Protein AF-0000000069858769 (afdb_homodimer)

Radius of gyration: 22.5 Å; Cα contacts (8 Å, |Δi|>4): 877; chains: 2; bounding box: 58×67×44 Å

Secondary structure (DSSP, 8-state):
-----HHHHHHHHHHHHHHHHHHH---HHHHHHHHHHHHHHHHHHHHHH---HHHHHHHHHSS-SS---EEEEEEEEEETTEEEEEEETTT--EE-SEEEPPTTS-HHHHHHHHHHHHH-EEEEEEEEEEEEEHHHHSSS-BSS-EEEEEEEEEEEEE-----SSEEEEEEE-GGG---B-TTT--HHHHHHHHHHHH-TTPPPEE-/-----HHHHHHHHHHHHHHHHHHH---HHHHHHHHHHHHHHHHHHHH-S---------B--TTTT----EEEEEEEEEETTEEEEEEETTT--EE-SEEE--TTS-HHHHHHHHHHHHH-EEEEEEEEEEEEEHHHHSSSPPSS-EEEEEEEEEEEEE-----SSEEEEEEE-GGG---B-TTT--HHHHHHHHHHHH-TTPPPEE-

InterPro domains:
  IPR000086 NUDIX hydrolase domain [PF00293] (76-181)
  IPR000086 NUDIX hydrolase domain [PS51462] (68-194)
  IPR015797 NUDIX hydrolase-like domain superfamily [SSF55811] (23-200)
  IPR059176 UDP-X diphosphatase-like, N-terminal oligomerisation domain [PF12535] (6-60)

Foldseek 3Di:
DPDDPPLLLVLVVLLQVLLACCQPPDDPVSVVVSVVSNLVSLVSVCVVPVDDSVVSCCVSVVDHHHDAFWEKEFEWEDDPQWTKWFAFDPVRAIDGQMTTDDPPDDNQRRNQVSCCQGFFWRKGFDDWLEWEWLVVQADDHDSGIYTYTYTYIYTPDGGGDADPTTGHMDTHHLVGDDHHPRSRHDSVRSVSSSVQVVDPPRDYYYD/DPPCPPLLVVLVVLLVVLVVCCVPPDDPVSVVVSVVSNVVSVVSVVPPDDDDPPDCCVPPPPCVPDDAFWEKEFEWEDDPQWTKWFAFPPVRAIDGQMTTDDPPDDNQRRNQVSCCQGFFFRKGFDDWLEWEWLQVQADDHDPGIYTYTYTYIYTPDGGGDADPTTGHMDTHHLVGDDHHPRSRHDSVRSVSSSVQVVDPPRDYYYD

Nearest PDB structures (foldseek):
  6nci-assembly1_A  TM=9.537E-01  e=2.484E-24  Bacillus cereus ATCC 14579
  3q1p-assembly1_A  TM=9.307E-01  e=1.423E-23  Bacillus cereus ATCC 14579
  6nci-assembly1_B  TM=6.610E-01  e=8.391E-21  Bacillus cereus ATCC 14579
  6nch-assembly1_B  TM=6.596E-01  e=9.319E-20  Bacillus cereus ATCC 14579
  3fk9-assembly1_B  TM=7.307E-01  e=3.231E-06  Halalkalibacterium halodurans

Organism: Lactobacillus acidophilus (strain ATCC 700396 / NCK56 / N2 / NCFM) (NCBI:txid272621)

Solvent-accessible surface area (backbone atoms only — not comparable to full-atom values): 21520 Å² total; per-residue (Å²): 128,88,65,77,52,67,69,58,47,48,25,52,49,37,33,42,47,17,33,30,37,54,58,68,49,80,48,73,68,57,34,54,49,21,53,50,40,31,49,48,20,38,49,51,43,25,68,71,67,67,46,58,64,70,61,41,42,41,40,62,59,52,56,79,36,69,53,33,30,39,37,32,22,30,33,45,35,71,56,94,82,15,40,42,31,26,25,34,57,85,82,65,25,28,29,55,28,41,44,74,24,45,29,83,48,42,65,60,57,33,19,30,48,28,25,29,67,47,43,25,30,40,47,44,67,75,40,59,48,31,47,30,31,38,59,81,70,28,46,75,46,45,80,60,35,32,39,34,37,35,24,38,29,46,75,75,46,68,58,72,54,73,46,95,62,17,58,46,65,50,69,33,39,86,93,58,62,73,65,57,32,43,67,78,38,37,72,68,57,52,51,50,49,55,52,45,75,73,34,96,78,52,63,51,44,71,91,130,83,75,67,50,68,64,57,47,52,22,49,50,38,34,52,50,16,51,51,41,56,71,70,51,82,50,69,66,56,36,52,46,23,53,50,41,32,51,48,19,52,50,48,64,70,54,70,70,79,75,74,77,72,86,66,73,55,48,57,62,81,68,42,57,66,60,33,30,40,37,31,23,30,32,44,37,69,56,93,83,14,40,43,30,27,26,33,55,86,82,65,26,29,30,54,27,41,46,75,22,46,29,83,47,44,66,60,56,32,19,32,49,29,25,28,66,46,43,26,30,40,49,43,67,76,42,59,46,32,46,30,32,37,60,82,69,29,47,76,75,59,89,63,35,32,38,35,38,33,26,37,29,46,77,77,46,68,58,71,54,74,47,96,60,18,59,46,65,50,70,32,40,86,93,58,62,72,64,56,32,42,69,77,36,36,72,68,56,53,50,49,49,53,54,46,76,74,34,95,78,53,65,51,42,72,89

Sequence (414 aa):
MKDIDQFTKWATDLQSIAQAGLRYGKDVFDLERYEQIRKIAGEMMEAKTGLPKEKIRTLFLGDEGYQTPKIETRAAIFKDDKILLVRERMAQQWSLPGGWNDYDQTTAQNCAKEAREESGRIVKPVKLIAVQDRNHHNKPILATNVTKVFYLCEEQGGEFVPNDETDTCDYFALDNLPELSIDRNTKEQIEMCFKASKDPNWKTIFEMKDIDQFTKWATDLQSIAQAGLRYGKDVFDLERYEQIRKIAGEMMEAKTGLPKEKIRTLFLGDEGYQTPKIETRAAIFKDDKILLVRERMAQQWSLPGGWNDYDQTTAQNCAKEAREESGRIVKPVKLIAVQDRNHHNKPILATNVTKVFYLCEEQGGEFVPNDETDTCDYFALDNLPELSIDRNTKEQIEMCFKASKDPNWKTIFE

Structure (mmCIF, N/CA/C/O backbone):
data_AF-0000000069858769-model_v1
#
loop_
_entity.id
_entity.type
_entity.pdbx_description
1 polymer 'Mutator protein'
#
loop_
_atom_site.group_PDB
_atom_site.id
_atom_site.type_symbol
_atom_site.label_atom_id
_atom_site.label_alt_id
_atom_site.label_comp_id
_atom_site.label_asym_id
_atom_site.label_entity_id
_atom_site.label_seq_id
_atom_site.pdbx_PDB_ins_code
_atom_site.Cartn_x
_atom_site.Cartn_y
_atom_site.Cartn_z
_atom_site.occupancy
_atom_site.B_iso_or_equiv
_atom_site.auth_seq_id
_atom_site.auth_comp_id
_atom_site.auth_asym_id
_atom_site.auth_atom_id
_atom_site.pdbx_PDB_model_num
ATOM 1 N N . MET A 1 1 ? -14.125 9.109 -11.727 1 32.66 1 MET A N 1
ATOM 2 C CA . MET A 1 1 ? -13.68 8.523 -10.469 1 32.66 1 MET A CA 1
ATOM 3 C C . MET A 1 1 ? -14.508 9.039 -9.297 1 32.66 1 MET A C 1
ATOM 5 O O . MET A 1 1 ? -14.508 10.242 -9.016 1 32.66 1 MET A O 1
ATOM 9 N N . LYS A 1 2 ? -15.656 8.633 -8.938 1 42.97 2 LYS A N 1
ATOM 10 C CA . LYS A 1 2 ? -16.578 9.258 -7.992 1 42.97 2 LYS A CA 1
ATOM 11 C C . LYS A 1 2 ? -15.93 9.43 -6.625 1 42.97 2 LYS A C 1
ATOM 13 O O . LYS A 1 2 ? -15.398 8.477 -6.059 1 42.97 2 LYS A O 1
ATOM 18 N N . ASP A 1 3 ? -15.469 10.773 -6.09 1 54.44 3 ASP A N 1
ATOM 19 C CA . ASP A 1 3 ? -14.492 11.602 -5.391 1 54.44 3 ASP A CA 1
ATOM 20 C C . ASP A 1 3 ? -14.781 11.648 -3.893 1 54.44 3 ASP A C 1
ATOM 22 O O . ASP A 1 3 ? -15.938 11.562 -3.477 1 54.44 3 ASP A O 1
ATOM 26 N N . ILE A 1 4 ? -13.984 10.891 -3.221 1 59.81 4 ILE A N 1
ATOM 27 C CA . ILE A 1 4 ? -14.078 11.25 -1.808 1 59.81 4 ILE A CA 1
ATOM 28 C C . ILE A 1 4 ? -14.414 12.727 -1.667 1 59.81 4 ILE A C 1
ATOM 30 O O . ILE A 1 4 ? -13.797 13.578 -2.318 1 59.81 4 ILE A O 1
ATOM 34 N N . ASP A 1 5 ? -15.578 12.906 -0.987 1 75.44 5 ASP A N 1
A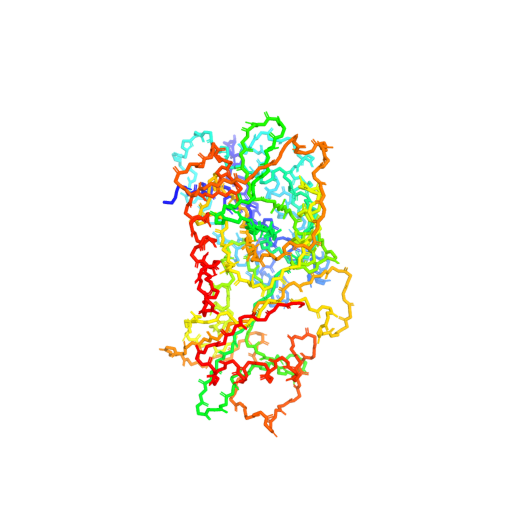TOM 35 C CA . ASP A 1 5 ? -15.867 14.328 -0.828 1 75.44 5 ASP A CA 1
ATOM 36 C C . ASP A 1 5 ? -14.758 15.039 -0.057 1 75.44 5 ASP A C 1
ATOM 38 O O . ASP A 1 5 ? -14.016 14.398 0.692 1 75.44 5 ASP A O 1
ATOM 42 N N . GLN A 1 6 ? -14.602 16.203 -0.28 1 78.44 6 GLN A N 1
ATOM 43 C CA . GLN A 1 6 ? -13.492 17.016 0.204 1 78.44 6 GLN A CA 1
ATOM 44 C C . GLN A 1 6 ? -13.461 17.047 1.729 1 78.44 6 GLN A C 1
ATOM 46 O O . GLN A 1 6 ? -12.383 17.094 2.33 1 78.44 6 GLN A O 1
ATOM 51 N N . PHE A 1 7 ? -14.617 16.984 2.324 1 79.5 7 PHE A N 1
ATOM 52 C CA . PHE A 1 7 ? -14.711 17 3.779 1 79.5 7 PHE A CA 1
ATOM 53 C C . PHE A 1 7 ? -14.086 15.75 4.375 1 79.5 7 PHE A C 1
ATOM 55 O O . PHE A 1 7 ? -13.281 15.836 5.305 1 79.5 7 PHE A O 1
ATOM 62 N N . THR A 1 8 ? -14.359 14.633 3.781 1 76.38 8 THR A N 1
ATOM 63 C CA . THR A 1 8 ? -13.797 13.359 4.223 1 76.38 8 THR A CA 1
ATOM 64 C C . THR A 1 8 ? -12.289 13.336 3.998 1 76.38 8 THR A C 1
ATOM 66 O O . THR A 1 8 ? -11.539 12.836 4.84 1 76.38 8 THR A O 1
ATOM 69 N N . LYS A 1 9 ? -11.969 13.891 2.977 1 82.31 9 LYS A N 1
ATOM 70 C CA . LYS A 1 9 ? -10.539 13.945 2.672 1 82.31 9 LYS A CA 1
ATOM 71 C C . LYS A 1 9 ? -9.789 14.781 3.705 1 82.31 9 LYS A C 1
ATOM 73 O O . LYS A 1 9 ? -8.719 14.383 4.168 1 82.31 9 LYS A O 1
ATOM 78 N N . TRP A 1 10 ? -10.32 15.891 4.066 1 83.38 10 TRP A N 1
ATOM 79 C CA . TRP A 1 10 ? -9.688 16.734 5.07 1 83.38 10 TRP A CA 1
ATOM 80 C C . TRP A 1 10 ? -9.562 16.016 6.402 1 83.38 10 TRP A C 1
ATOM 82 O O . TRP A 1 10 ? -8.5 16.031 7.031 1 83.38 10 TRP A O 1
ATOM 92 N N . ALA A 1 11 ? -10.656 15.367 6.762 1 82.75 11 ALA A N 1
ATOM 93 C CA . ALA A 1 11 ? -10.656 14.664 8.047 1 82.75 11 ALA A CA 1
ATOM 94 C C . ALA A 1 11 ? -9.617 13.547 8.047 1 82.75 11 ALA A C 1
ATOM 96 O O . ALA A 1 11 ? -8.875 13.383 9.023 1 82.75 11 ALA A O 1
ATOM 97 N N . THR A 1 12 ? -9.523 12.867 7.016 1 81.06 12 THR A N 1
ATOM 98 C CA . THR A 1 12 ? -8.586 11.75 6.918 1 81.06 12 THR A CA 1
ATOM 99 C C . THR A 1 12 ? -7.148 12.25 6.879 1 81.06 12 THR A C 1
ATOM 101 O O . THR A 1 12 ? -6.262 11.656 7.5 1 81.06 12 THR A O 1
ATOM 104 N N . ASP A 1 13 ? -6.922 13.336 6.16 1 85.69 13 ASP A N 1
ATOM 105 C CA . ASP A 1 13 ? -5.594 13.945 6.117 1 85.69 13 ASP A CA 1
ATOM 106 C C . ASP A 1 13 ? -5.145 14.375 7.508 1 85.69 13 ASP A C 1
ATOM 108 O O . ASP A 1 13 ? -4.016 14.094 7.914 1 85.69 13 ASP A O 1
ATOM 112 N N . LEU A 1 14 ? -6.012 15.016 8.172 1 86.06 14 LEU A N 1
ATOM 113 C CA . LEU A 1 14 ? -5.703 15.492 9.516 1 86.06 14 LEU A CA 1
ATOM 114 C C . LEU A 1 14 ? -5.379 14.336 10.453 1 86.06 14 LEU A C 1
ATOM 116 O O . LEU A 1 14 ? -4.414 14.398 11.211 1 86.06 14 LEU A O 1
ATOM 120 N N . GLN A 1 15 ? -6.172 13.305 10.328 1 81.81 15 GLN A N 1
ATOM 121 C CA . GLN A 1 15 ? -5.926 12.117 11.141 1 81.81 15 GLN A CA 1
ATOM 122 C C . GLN A 1 15 ? -4.555 11.516 10.836 1 81.81 15 GLN A C 1
ATOM 124 O O . GLN A 1 15 ? -3.818 11.148 11.75 1 81.81 15 GLN A O 1
ATOM 129 N N . SER A 1 16 ? -4.246 11.406 9.617 1 84.31 16 SER A N 1
ATOM 130 C CA . SER A 1 16 ? -2.977 10.82 9.203 1 84.31 16 SER A CA 1
ATOM 131 C C . SER A 1 16 ? -1.798 11.648 9.711 1 84.31 16 SER A C 1
ATOM 133 O O . SER A 1 16 ? -0.812 11.094 10.203 1 84.31 16 SER A O 1
ATOM 135 N N . ILE A 1 17 ? -1.892 12.977 9.562 1 85.69 17 ILE A N 1
ATOM 136 C CA . ILE A 1 17 ? -0.832 13.875 10 1 85.69 17 ILE A CA 1
ATOM 137 C C . ILE A 1 17 ? -0.642 13.75 11.508 1 85.69 17 ILE A C 1
ATOM 139 O O . ILE A 1 17 ? 0.487 13.625 11.992 1 85.69 17 ILE A O 1
ATOM 143 N N . ALA A 1 18 ? -1.769 13.766 12.203 1 84.12 18 ALA A N 1
ATOM 144 C CA . ALA A 1 18 ? -1.719 13.672 13.656 1 84.12 18 ALA A CA 1
ATOM 145 C C . ALA A 1 18 ? -1.093 12.359 14.109 1 84.12 18 ALA A C 1
ATOM 147 O O . ALA A 1 18 ? -0.269 12.336 15.023 1 84.12 18 ALA A O 1
ATOM 148 N N . GLN A 1 19 ? -1.461 11.297 13.461 1 81.94 19 GLN A N 1
ATOM 149 C CA . GLN A 1 19 ? -0.942 9.977 13.805 1 81.94 19 GLN A CA 1
ATOM 150 C C . GLN A 1 19 ? 0.57 9.914 13.609 1 81.94 19 GLN A C 1
ATOM 152 O O . GLN A 1 19 ? 1.289 9.383 14.453 1 81.94 19 GLN A O 1
ATOM 157 N N . ALA A 1 20 ? 1.021 10.414 12.57 1 83.5 20 ALA A N 1
ATOM 158 C CA . ALA A 1 20 ? 2.459 10.453 12.32 1 83.5 20 ALA A CA 1
ATOM 159 C C . ALA A 1 20 ? 3.174 11.32 13.359 1 83.5 20 ALA A C 1
ATOM 161 O O . ALA A 1 20 ? 4.223 10.93 13.875 1 83.5 20 ALA A O 1
ATOM 162 N N . GLY A 1 21 ? 2.645 12.492 13.609 1 84.62 21 GLY A N 1
ATOM 163 C CA . GLY A 1 21 ? 3.236 13.375 14.602 1 84.62 21 GLY A CA 1
ATOM 164 C C . GLY A 1 21 ? 3.312 12.758 15.984 1 84.62 21 GLY A C 1
ATOM 165 O O . GLY A 1 21 ? 4.312 12.922 16.688 1 84.62 21 GLY A O 1
ATOM 166 N N . LEU A 1 22 ? 2.27 12.031 16.391 1 83.56 22 LEU A N 1
ATOM 167 C CA . LEU A 1 22 ? 2.227 11.383 17.703 1 83.56 22 LEU A CA 1
ATOM 168 C C . LEU A 1 22 ? 3.26 10.266 17.781 1 83.56 22 LEU A C 1
ATOM 170 O O . LEU A 1 22 ? 3.812 10 18.859 1 83.56 22 LEU A O 1
ATOM 174 N N . ARG A 1 23 ? 3.576 9.711 16.719 1 79 23 ARG A N 1
ATOM 175 C CA . ARG A 1 23 ? 4.516 8.594 16.703 1 79 23 ARG A CA 1
ATOM 176 C C . ARG A 1 23 ? 5.957 9.086 16.703 1 79 23 ARG A C 1
ATOM 178 O O . ARG A 1 23 ? 6.812 8.523 17.391 1 79 23 ARG A O 1
ATOM 185 N N . TYR A 1 24 ? 6.188 10.133 15.922 1 84.94 24 TYR A N 1
ATOM 186 C CA . TYR A 1 24 ? 7.574 10.516 15.688 1 84.94 24 TYR A CA 1
ATOM 187 C C . TYR A 1 24 ? 7.945 11.75 16.5 1 84.94 24 TYR A C 1
ATOM 189 O O . TYR A 1 24 ? 9.133 12.047 16.688 1 84.94 24 TYR A O 1
ATOM 197 N N . GLY A 1 25 ? 6.922 12.523 16.797 1 79 25 GLY A N 1
ATOM 198 C CA . GLY A 1 25 ? 7.191 13.734 17.578 1 79 25 GLY A CA 1
ATOM 199 C C . GLY A 1 25 ? 7.852 13.453 18.906 1 79 25 GLY A C 1
ATOM 200 O O . GLY A 1 25 ? 7.594 12.422 19.531 1 79 25 GLY A O 1
ATOM 201 N N . LYS A 1 26 ? 8.711 14.289 19.375 1 83.81 26 LYS A N 1
ATOM 202 C CA . LYS A 1 26 ? 9.43 14.117 20.625 1 83.81 26 LYS A CA 1
ATOM 203 C C . LYS A 1 26 ? 9.086 15.227 21.609 1 83.81 26 LYS A C 1
ATOM 205 O O . LYS A 1 26 ? 9.195 15.039 22.828 1 83.81 26 LYS A O 1
ATOM 210 N N . ASP A 1 27 ? 8.641 16.359 21.094 1 84.62 27 ASP A N 1
ATOM 211 C CA . ASP A 1 27 ? 8.312 17.5 21.922 1 84.62 27 ASP A CA 1
ATOM 212 C C . ASP A 1 27 ? 6.926 17.359 22.547 1 84.62 27 ASP A C 1
ATOM 214 O O . ASP A 1 27 ? 5.953 17.062 21.844 1 84.62 27 ASP A O 1
ATOM 218 N N . VAL A 1 28 ? 6.875 17.562 23.938 1 81.88 28 VAL A N 1
ATOM 219 C CA . VAL A 1 28 ? 5.641 17.328 24.688 1 81.88 28 VAL A CA 1
ATOM 220 C C . VAL A 1 28 ? 4.543 18.25 24.172 1 81.88 28 VAL A C 1
ATOM 222 O O . VAL A 1 28 ? 3.383 17.859 24.062 1 81.88 28 VAL A O 1
ATOM 225 N N . PHE A 1 29 ? 4.867 19.453 23.812 1 84 29 PHE A N 1
ATOM 226 C CA . PHE A 1 29 ? 3.867 20.391 23.328 1 84 29 PHE A CA 1
ATOM 227 C C . PHE A 1 29 ? 3.393 19.984 21.938 1 84 29 PHE A C 1
ATOM 229 O O . PHE A 1 29 ? 2.215 20.141 21.594 1 84 29 PHE A O 1
ATOM 236 N N . ASP A 1 30 ? 4.285 19.531 21.078 1 87.81 30 ASP A N 1
ATOM 237 C CA . ASP A 1 30 ? 3.904 19.016 19.766 1 87.81 30 ASP A CA 1
ATOM 238 C C . ASP A 1 30 ? 2.965 17.828 19.891 1 87.81 30 ASP A C 1
ATOM 2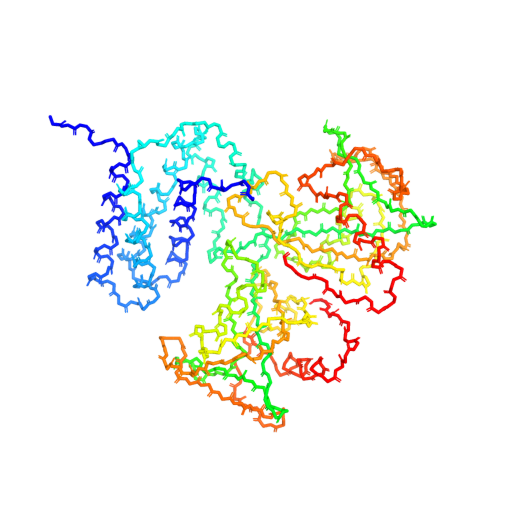40 O O . ASP A 1 30 ? 1.985 17.719 19.141 1 87.81 30 ASP A O 1
ATOM 244 N N . LEU A 1 31 ? 3.289 16.969 20.844 1 87.31 31 LEU A N 1
ATOM 245 C CA . LEU A 1 31 ? 2.445 15.789 21.047 1 87.31 31 LEU A CA 1
ATOM 246 C C . LEU A 1 31 ? 1.034 16.203 21.453 1 87.31 31 LEU A C 1
ATOM 248 O O . LEU A 1 31 ? 0.054 15.633 20.969 1 87.31 31 LEU A O 1
ATOM 252 N N . GLU A 1 32 ? 0.886 17.094 22.297 1 84.5 32 GLU A N 1
ATOM 253 C CA . GLU A 1 32 ? -0.419 17.609 22.703 1 84.5 32 GLU A CA 1
ATOM 254 C C . GLU A 1 32 ? -1.175 18.203 21.516 1 84.5 32 GLU A C 1
ATOM 256 O O . GLU A 1 32 ? -2.381 18 21.375 1 84.5 32 GLU A O 1
ATOM 261 N N . ARG A 1 33 ? -0.449 18.922 20.688 1 86.69 33 ARG A N 1
ATOM 262 C CA . ARG A 1 33 ? -1.069 19.531 19.516 1 86.69 33 ARG A CA 1
ATOM 263 C C . ARG A 1 33 ? -1.576 18.469 18.547 1 86.69 33 ARG A C 1
ATOM 265 O O . ARG A 1 33 ? -2.66 18.609 17.969 1 86.69 33 ARG A O 1
ATOM 272 N N . TYR A 1 34 ? -0.786 17.469 18.375 1 89.81 34 TYR A N 1
ATOM 273 C CA . TYR A 1 34 ? -1.22 16.391 17.484 1 89.81 34 TYR A CA 1
ATOM 274 C C . TYR A 1 34 ? -2.441 15.68 18.047 1 89.81 34 TYR A C 1
ATOM 276 O O . TYR A 1 34 ? -3.322 15.25 17.297 1 89.81 34 TYR A O 1
ATOM 284 N N . GLU A 1 35 ? -2.52 15.484 19.359 1 86.81 35 GLU A N 1
ATOM 285 C CA . GLU A 1 35 ? -3.711 14.914 19.969 1 86.81 35 GLU A CA 1
ATOM 286 C C . GLU A 1 35 ? -4.945 15.766 19.688 1 86.81 35 GLU A C 1
ATOM 288 O O . GLU A 1 35 ? -6.027 15.234 19.438 1 86.81 35 GLU A O 1
ATOM 293 N N . GLN A 1 36 ? -4.789 17.047 19.719 1 86.06 36 GLN A N 1
ATOM 294 C CA . GLN A 1 36 ? -5.891 17.969 19.422 1 86.06 36 GLN A CA 1
ATOM 295 C C . GLN A 1 36 ? -6.336 17.828 17.969 1 86.06 36 GLN A C 1
ATOM 297 O O . GLN A 1 36 ? -7.535 17.812 17.688 1 86.06 36 GLN A O 1
ATOM 302 N N . ILE A 1 37 ? -5.398 17.766 17.062 1 87.88 37 ILE A N 1
ATOM 303 C CA . ILE A 1 37 ? -5.707 17.625 15.648 1 87.88 37 ILE A CA 1
ATOM 304 C C . ILE A 1 37 ? -6.453 16.312 15.414 1 87.88 37 ILE A C 1
ATOM 306 O O . ILE A 1 37 ? -7.43 16.281 14.656 1 87.88 37 ILE A O 1
ATOM 310 N N . ARG A 1 38 ? -5.961 15.32 16.062 1 84.75 38 ARG A N 1
ATOM 311 C CA . ARG A 1 38 ? -6.625 14.023 15.961 1 84.75 38 ARG A CA 1
ATOM 312 C C . ARG A 1 38 ? -8.055 14.102 16.469 1 84.75 38 ARG A C 1
ATOM 314 O O . ARG A 1 38 ? -8.969 13.523 15.883 1 84.75 38 ARG A O 1
ATOM 321 N N . LYS A 1 39 ? -8.242 14.727 17.562 1 82.69 39 LYS A N 1
ATOM 322 C CA . LYS A 1 39 ? -9.586 14.93 18.109 1 82.69 39 LYS A CA 1
ATOM 323 C C . LYS A 1 39 ? -10.484 15.656 17.125 1 82.69 39 LYS A C 1
ATOM 325 O O . LYS A 1 39 ? -11.633 15.258 16.906 1 82.69 39 LYS A O 1
ATOM 330 N N . ILE A 1 40 ? -9.953 16.703 16.469 1 82.44 40 ILE A N 1
ATOM 331 C CA . ILE A 1 40 ? -10.719 17.469 15.508 1 82.44 40 ILE A CA 1
ATOM 332 C C . ILE A 1 40 ? -11.078 16.594 14.305 1 82.44 40 ILE A C 1
ATOM 334 O O . ILE A 1 40 ? -12.219 16.609 13.844 1 82.44 40 ILE A O 1
ATOM 338 N N . ALA A 1 41 ? -10.07 15.938 13.836 1 84.44 41 ALA A N 1
ATOM 339 C CA . ALA A 1 41 ? -10.328 15.023 12.727 1 84.44 41 ALA A CA 1
ATOM 340 C C . ALA A 1 41 ? -11.453 14.047 13.062 1 84.44 41 ALA A C 1
ATOM 342 O O . ALA A 1 41 ? -12.32 13.781 12.234 1 84.44 41 ALA A O 1
ATOM 343 N N . GLY A 1 42 ? -11.453 13.461 14.227 1 79.81 42 GLY A N 1
ATOM 344 C CA . GLY A 1 42 ? -12.508 12.578 14.688 1 79.81 42 GLY A CA 1
ATOM 345 C C . GLY A 1 42 ? -13.867 13.242 14.727 1 79.81 42 GLY A C 1
ATOM 346 O O . GLY A 1 42 ? -14.867 12.648 14.312 1 79.81 42 GLY A O 1
ATOM 347 N N . GLU A 1 43 ? -13.906 14.461 15.242 1 80 43 GLU A N 1
ATOM 348 C CA . GLU A 1 43 ? -15.148 15.219 15.297 1 80 43 GLU A CA 1
ATOM 349 C C . GLU A 1 43 ? -15.711 15.469 13.898 1 80 43 GLU A C 1
ATOM 351 O O . GLU A 1 43 ? -16.922 15.383 13.688 1 80 43 GLU A O 1
ATOM 356 N N . MET A 1 44 ? -14.852 15.883 13 1 80.12 44 MET A N 1
ATOM 357 C CA . MET A 1 44 ? -15.258 16.109 11.617 1 80.12 44 MET A CA 1
ATOM 358 C C . MET A 1 44 ? -15.914 14.852 11.039 1 80.12 44 MET A C 1
ATOM 360 O O . MET A 1 44 ? -16.984 14.93 10.422 1 80.12 44 MET A O 1
ATOM 364 N N . MET A 1 45 ? -15.305 13.828 11.328 1 76.25 45 MET A N 1
ATOM 365 C CA . MET A 1 45 ? -15.82 12.562 10.805 1 76.25 45 MET A CA 1
ATOM 366 C C . MET A 1 45 ? -17.156 12.203 11.453 1 76.25 45 MET A C 1
ATOM 368 O O . MET A 1 45 ? -18.062 11.695 10.781 1 76.25 45 MET A O 1
ATOM 372 N N . GLU A 1 46 ? -17.188 12.336 12.719 1 74.25 46 GLU A N 1
ATOM 373 C CA . GLU A 1 46 ? -18.453 12.109 13.422 1 74.25 46 GLU A CA 1
ATOM 374 C C . GLU A 1 46 ? -19.578 12.945 12.82 1 74.25 46 GLU A C 1
ATOM 376 O O . GLU A 1 46 ? -20.703 12.461 12.648 1 74.25 46 GLU A O 1
ATOM 381 N N . ALA A 1 47 ? -19.266 14.156 12.539 1 73.69 47 ALA A N 1
ATOM 382 C CA . ALA A 1 47 ? -20.266 15.078 11.992 1 73.69 47 ALA A CA 1
ATOM 383 C C . ALA A 1 47 ? -20.734 14.633 10.617 1 73.69 47 ALA A C 1
ATOM 385 O O . ALA A 1 47 ? -21.906 14.797 10.266 1 73.69 47 ALA A O 1
ATOM 386 N N . LYS A 1 48 ? -19.859 14.188 9.891 1 71.25 48 LYS A N 1
ATOM 387 C CA . LYS A 1 48 ? -20.188 13.758 8.531 1 71.25 48 LYS A CA 1
ATOM 388 C C . LYS A 1 48 ? -20.969 12.445 8.539 1 71.25 48 LYS A C 1
ATOM 390 O O . LYS A 1 48 ? -21.922 12.273 7.785 1 71.25 48 LYS A O 1
ATOM 395 N N . THR A 1 49 ? -20.5 11.461 9.312 1 64.38 49 THR A N 1
ATOM 396 C CA . THR A 1 49 ? -21.031 10.094 9.219 1 64.38 49 THR A CA 1
ATOM 397 C C . THR A 1 49 ? -22.156 9.883 10.211 1 64.38 49 THR A C 1
ATOM 399 O O . THR A 1 49 ? -22.969 8.969 10.047 1 64.38 49 THR A O 1
ATOM 402 N N . GLY A 1 50 ? -22.219 10.719 11.188 1 62.94 50 GLY A N 1
ATOM 403 C CA . GLY A 1 50 ? -23.141 10.461 12.281 1 62.94 50 GLY A CA 1
ATOM 404 C C . GLY A 1 50 ? -22.719 9.312 13.164 1 62.94 50 GLY A C 1
ATOM 405 O O . GLY A 1 50 ? -23.469 8.891 14.047 1 62.94 50 GLY A O 1
ATOM 406 N N . LEU A 1 51 ? -21.562 8.766 12.812 1 59.75 51 LEU A N 1
ATOM 407 C CA . LEU A 1 51 ? -21.078 7.656 13.633 1 59.75 51 LEU A CA 1
ATOM 408 C C . LEU A 1 51 ? -20.688 8.141 15.023 1 59.75 51 LEU A C 1
ATOM 410 O O . LEU A 1 51 ? -20.234 9.273 15.188 1 59.75 51 LEU A O 1
ATOM 414 N N . PRO A 1 52 ? -20.969 7.184 16 1 58.09 52 PRO A N 1
ATOM 415 C CA . PRO A 1 52 ? -20.531 7.543 17.359 1 58.09 52 PRO A CA 1
ATOM 416 C C . PRO A 1 52 ? -19.016 7.781 17.453 1 58.09 52 PRO A C 1
ATOM 418 O O . PRO A 1 52 ? -18.25 7.164 16.703 1 58.09 52 PRO A O 1
ATOM 421 N N . LYS A 1 53 ? -18.625 8.664 18.297 1 57.69 53 LYS A N 1
ATOM 422 C CA . LYS A 1 53 ? -17.25 9.094 18.547 1 57.69 53 LYS A CA 1
ATOM 423 C C . LYS A 1 53 ? -16.328 7.895 18.781 1 57.69 53 LYS A C 1
ATOM 425 O O . LYS A 1 53 ? -15.188 7.879 18.312 1 57.69 53 LYS A O 1
ATOM 430 N N . GLU A 1 54 ? -16.875 6.938 19.5 1 54.81 54 GLU A N 1
ATOM 431 C CA . GLU A 1 54 ? -16.062 5.781 19.891 1 54.81 54 GLU A CA 1
ATOM 432 C C . GLU A 1 54 ? -15.641 4.977 18.656 1 54.81 54 GLU A C 1
ATOM 434 O O . GLU A 1 54 ? -14.516 4.465 18.609 1 54.81 54 GLU A O 1
ATOM 439 N N . LYS A 1 55 ? -16.469 4.934 17.719 1 56.34 55 LYS A N 1
ATOM 440 C CA . LYS A 1 55 ? -16.156 4.164 16.516 1 56.34 55 LYS A CA 1
ATOM 441 C C . LYS A 1 55 ? -15.141 4.895 15.641 1 56.34 55 LYS A C 1
ATOM 443 O O . LYS A 1 55 ? -14.258 4.27 15.047 1 56.34 55 LYS A O 1
ATOM 448 N N . ILE A 1 56 ? -15.266 6.148 15.688 1 56.44 56 ILE A N 1
ATOM 449 C CA . ILE A 1 56 ? -14.352 6.977 14.898 1 56.44 56 ILE A CA 1
ATOM 450 C C . ILE A 1 56 ? -12.953 6.906 15.5 1 56.44 56 ILE A C 1
ATOM 452 O O . ILE A 1 56 ? -11.961 6.828 14.766 1 56.44 56 ILE A O 1
ATOM 456 N N . ARG A 1 57 ? -12.922 7.004 16.859 1 53.06 57 ARG A N 1
ATOM 457 C CA . ARG A 1 57 ? -11.633 6.938 17.562 1 53.06 57 ARG A CA 1
ATOM 458 C C . ARG A 1 57 ? -10.906 5.637 17.234 1 53.06 57 ARG A C 1
ATOM 460 O O . ARG A 1 57 ? -9.688 5.633 17.031 1 53.06 57 ARG A O 1
ATOM 467 N N . THR A 1 58 ? -11.672 4.629 17.281 1 49.81 58 THR A N 1
ATOM 468 C CA . THR A 1 58 ? -11.078 3.332 16.969 1 49.81 58 THR A CA 1
ATOM 469 C C . THR A 1 58 ? -10.539 3.316 15.547 1 49.81 58 THR A C 1
ATOM 471 O O . THR A 1 58 ? -9.484 2.742 15.281 1 49.81 58 THR A O 1
ATOM 474 N N . LEU A 1 59 ? -11.211 3.992 14.781 1 53.62 59 LEU A N 1
ATOM 475 C CA . LEU A 1 59 ? -10.828 4.062 13.375 1 53.62 59 LEU A CA 1
ATOM 476 C C . LEU A 1 59 ? -9.508 4.816 13.203 1 53.62 59 LEU A C 1
ATOM 478 O O . LEU A 1 59 ? -8.664 4.422 12.398 1 53.62 59 LEU A O 1
ATOM 482 N N . PHE A 1 60 ? -9.414 5.805 13.922 1 54.25 60 PHE A N 1
ATOM 483 C CA . PHE A 1 60 ? -8.266 6.695 13.797 1 54.25 60 PHE A CA 1
ATOM 484 C C . PHE A 1 60 ? -7.141 6.262 14.734 1 54.25 60 PHE A C 1
ATOM 486 O O . PHE A 1 60 ? -5.961 6.438 14.422 1 54.25 60 PHE A O 1
ATOM 493 N N . LEU A 1 61 ? -7.574 5.695 15.867 1 49.06 61 LEU A N 1
ATOM 494 C CA . LEU A 1 61 ? -6.574 5.438 16.906 1 49.06 61 LEU A CA 1
ATOM 495 C C . LEU A 1 61 ? -5.953 4.059 16.719 1 49.06 61 LEU A C 1
ATOM 497 O O . LEU A 1 61 ? -4.91 3.764 17.312 1 49.06 61 LEU A O 1
ATOM 501 N N . GLY A 1 62 ? -6.699 3.266 16 1 47.28 62 GLY A N 1
ATOM 502 C CA . GLY A 1 62 ? -6.207 1.896 16.016 1 47.28 62 GLY A CA 1
ATOM 503 C C . GLY A 1 62 ? -4.824 1.753 15.406 1 47.28 62 GLY A C 1
ATOM 504 O O . GLY A 1 62 ? -4.07 0.851 15.781 1 47.28 62 GLY A O 1
ATOM 505 N N . ASP A 1 63 ? -4.57 2.578 14.508 1 53.41 63 ASP A N 1
ATOM 506 C CA . ASP A 1 63 ? -3.293 2.322 13.852 1 53.41 63 ASP A CA 1
ATOM 507 C C . ASP A 1 63 ? -2.203 3.25 14.383 1 53.41 63 ASP A C 1
ATOM 509 O O . ASP A 1 63 ? -2.42 4.457 14.516 1 53.41 63 ASP A O 1
ATOM 513 N N . GLU A 1 64 ? -1.228 2.586 15.133 1 59.38 64 GLU A N 1
ATOM 514 C CA . GLU A 1 64 ? -0.09 3.375 15.594 1 59.38 64 GLU A CA 1
ATOM 515 C C . GLU A 1 64 ? 0.94 3.562 14.484 1 59.38 64 GLU A C 1
ATOM 517 O O . GLU A 1 64 ? 1.088 2.701 13.617 1 59.38 64 GLU A O 1
ATOM 522 N N . GLY A 1 65 ? 1.475 4.797 14.453 1 66.56 65 GLY A N 1
ATOM 523 C CA . GLY A 1 65 ? 2.566 5.098 13.539 1 66.56 65 GLY A CA 1
ATOM 524 C C . GLY A 1 65 ? 2.102 5.715 12.234 1 66.56 65 GLY A C 1
ATOM 525 O O . GLY A 1 65 ? 0.995 6.254 12.156 1 66.56 65 GLY A O 1
ATOM 526 N N . TYR A 1 66 ? 2.963 5.805 11.305 1 77 66 TYR A N 1
ATOM 527 C CA . TYR A 1 66 ? 2.664 6.387 10.008 1 77 66 TYR A CA 1
ATOM 528 C C . TYR A 1 66 ? 1.554 5.613 9.305 1 77 66 TYR A C 1
ATOM 530 O O . TYR A 1 66 ? 1.566 4.383 9.281 1 77 66 TYR A O 1
ATOM 538 N N . GLN A 1 67 ? 0.591 6.246 8.914 1 79.19 67 GLN A N 1
ATOM 539 C CA . GLN A 1 67 ? -0.534 5.598 8.242 1 79.19 67 GLN A CA 1
ATOM 540 C C . GLN A 1 67 ? -0.19 5.246 6.801 1 79.19 67 GLN A C 1
ATOM 542 O O . GLN A 1 67 ? 0.156 6.125 6.008 1 79.19 67 GLN A O 1
ATOM 547 N N . THR A 1 68 ? -0.244 4.004 6.449 1 88.69 68 THR A N 1
ATOM 548 C CA . THR A 1 68 ? -0.094 3.518 5.082 1 88.69 68 THR A CA 1
ATOM 549 C C . THR A 1 68 ? -1.374 2.836 4.605 1 88.69 68 THR A C 1
ATOM 551 O O . THR A 1 68 ? -2.285 2.594 5.402 1 88.69 68 THR A O 1
ATOM 554 N N . PRO A 1 69 ? -1.528 2.645 3.336 1 90.25 69 PRO A N 1
ATOM 555 C CA . PRO A 1 69 ? -2.697 1.885 2.887 1 90.25 69 PRO A CA 1
ATOM 556 C C . PRO A 1 69 ? -2.814 0.522 3.566 1 90.25 69 PRO A C 1
ATOM 558 O O . PRO A 1 69 ? -1.804 -0.057 3.973 1 90.25 69 PRO A O 1
ATOM 561 N N . LYS A 1 70 ? -3.99 0.105 3.744 1 88.75 70 LYS A N 1
ATOM 562 C CA . LYS A 1 70 ? -4.188 -1.276 4.176 1 88.75 70 LYS A CA 1
ATOM 563 C C . LYS A 1 70 ? -3.822 -2.256 3.064 1 88.75 70 LYS A C 1
ATOM 565 O O . LYS A 1 70 ? -3.684 -1.862 1.903 1 88.75 70 LYS A O 1
ATOM 570 N N . ILE A 1 71 ? -3.58 -3.492 3.441 1 94.56 71 ILE A N 1
ATOM 571 C CA . ILE A 1 71 ? -3.223 -4.516 2.467 1 94.56 71 ILE A CA 1
ATOM 572 C C . ILE A 1 71 ? -4.27 -5.629 2.48 1 94.56 71 ILE A C 1
ATOM 574 O O . ILE A 1 71 ? -4.688 -6.082 3.549 1 94.56 71 ILE A O 1
ATOM 578 N N . GLU A 1 72 ? -4.734 -5.996 1.351 1 96.06 72 GLU A N 1
ATOM 579 C CA . GLU A 1 72 ? -5.594 -7.156 1.136 1 96.06 72 GLU A CA 1
ATOM 580 C C . GLU A 1 72 ? -4.984 -8.109 0.114 1 96.06 72 GLU A C 1
ATOM 582 O O . GLU A 1 72 ? -4.379 -7.676 -0.868 1 96.06 72 GLU A O 1
ATOM 587 N N . THR A 1 73 ? -5.168 -9.414 0.302 1 98.31 73 THR A N 1
ATOM 588 C CA . THR A 1 73 ? -4.648 -10.398 -0.641 1 98.31 73 THR A CA 1
ATOM 589 C C . THR A 1 73 ? -5.781 -11.203 -1.257 1 98.31 73 THR A C 1
ATOM 591 O O . THR A 1 73 ? -6.812 -11.43 -0.618 1 98.31 73 THR A O 1
ATOM 594 N N . ARG A 1 74 ? -5.605 -11.609 -2.465 1 98.75 74 ARG A N 1
ATOM 595 C CA . ARG A 1 74 ? -6.543 -12.453 -3.191 1 98.75 74 ARG A CA 1
ATOM 596 C C . ARG A 1 74 ? -5.82 -13.609 -3.877 1 98.75 74 ARG A C 1
ATOM 598 O O . ARG A 1 74 ? -4.766 -13.414 -4.484 1 98.75 74 ARG A O 1
ATOM 605 N N . ALA A 1 75 ? -6.355 -14.773 -3.82 1 98.81 75 ALA A N 1
ATOM 606 C CA . ALA A 1 75 ? -5.773 -15.977 -4.406 1 98.81 75 ALA A CA 1
ATOM 607 C C . ALA A 1 75 ? -6.512 -16.375 -5.68 1 98.81 75 ALA A C 1
ATOM 609 O O . ALA A 1 75 ? -7.723 -16.625 -5.652 1 98.81 75 ALA A O 1
ATOM 610 N N . ALA A 1 76 ? -5.82 -16.453 -6.734 1 98.94 76 ALA A N 1
ATOM 611 C CA . ALA A 1 76 ? -6.34 -17.031 -7.969 1 98.94 76 ALA A CA 1
ATOM 612 C C . ALA A 1 76 ? -5.969 -18.516 -8.078 1 98.94 76 ALA A C 1
ATOM 614 O O . ALA A 1 76 ? -4.793 -18.844 -8.258 1 98.94 76 ALA A O 1
ATOM 615 N N . ILE A 1 77 ? -6.91 -19.328 -7.926 1 98.75 77 ILE A N 1
ATOM 616 C CA . ILE A 1 77 ? -6.742 -20.781 -7.961 1 98.75 77 ILE A CA 1
ATOM 617 C C . ILE A 1 77 ? -7.531 -21.359 -9.133 1 98.75 77 ILE A C 1
ATOM 619 O O . ILE A 1 77 ? -8.727 -21.094 -9.281 1 98.75 77 ILE A O 1
ATOM 623 N N . PHE A 1 78 ? -6.918 -22.172 -9.953 1 98.56 78 PHE A N 1
ATOM 624 C CA . PHE A 1 78 ? -7.555 -22.641 -11.18 1 98.56 78 PHE A CA 1
ATOM 625 C C . PHE A 1 78 ? -7.621 -24.172 -11.195 1 98.56 78 PHE A C 1
ATOM 627 O O . PHE A 1 78 ? -6.734 -24.844 -10.664 1 98.56 78 PHE A O 1
ATOM 634 N N . LYS A 1 79 ? -8.648 -24.641 -11.781 1 96.88 79 LYS A N 1
ATOM 635 C CA . LYS A 1 79 ? -8.828 -26.047 -12.156 1 96.88 79 LYS A CA 1
ATOM 636 C C . LYS A 1 79 ? -9.586 -26.172 -13.469 1 96.88 79 LYS A C 1
ATOM 638 O O . LYS A 1 79 ? -10.688 -25.625 -13.617 1 96.88 79 LYS A O 1
ATOM 643 N N . ASP A 1 80 ? -8.992 -26.875 -14.477 1 96.31 80 ASP A N 1
ATOM 644 C CA . ASP A 1 80 ? -9.625 -27.125 -15.766 1 96.31 80 ASP A CA 1
ATOM 645 C C . ASP A 1 80 ? -10.133 -25.812 -16.375 1 96.31 80 ASP A C 1
ATOM 647 O O . ASP A 1 80 ? -11.297 -25.719 -16.766 1 96.31 80 ASP A O 1
ATOM 651 N N . ASP A 1 81 ? -9.359 -24.766 -16.328 1 97.12 81 ASP A N 1
ATOM 652 C CA . ASP A 1 81 ? -9.609 -23.469 -16.938 1 97.12 81 ASP A CA 1
ATOM 653 C C . ASP A 1 81 ? -10.805 -22.781 -16.281 1 97.12 81 ASP A C 1
ATOM 655 O O . ASP A 1 81 ? -11.531 -22.031 -16.938 1 97.12 81 ASP A O 1
ATOM 659 N N . LYS A 1 82 ? -11.039 -23.094 -15.062 1 98.69 82 LYS A N 1
ATOM 660 C CA . LYS A 1 82 ? -12.023 -22.422 -14.227 1 98.69 82 LYS A CA 1
ATOM 661 C C . LYS A 1 82 ? -11.383 -21.875 -12.953 1 98.69 82 LYS A C 1
ATOM 663 O O . LYS A 1 82 ? -10.445 -22.453 -12.422 1 98.69 82 LYS A O 1
ATOM 668 N N . ILE A 1 83 ? -11.867 -20.797 -12.469 1 98.81 83 ILE A N 1
ATOM 669 C CA . ILE A 1 83 ? -11.281 -20.125 -11.312 1 98.81 83 ILE A CA 1
ATOM 670 C C . ILE A 1 83 ? -12.148 -20.375 -10.078 1 98.81 83 ILE A C 1
ATOM 672 O O . ILE A 1 83 ? -13.383 -20.359 -10.164 1 98.81 83 ILE A O 1
ATOM 676 N N . LEU A 1 84 ? -11.516 -20.609 -8.93 1 98.62 84 LEU A N 1
ATOM 677 C CA . LEU A 1 84 ? -12.219 -20.859 -7.68 1 98.62 84 LEU A CA 1
ATOM 678 C C . LEU A 1 84 ? -12.734 -19.562 -7.078 1 98.62 84 LEU A C 1
ATOM 680 O O . LEU A 1 84 ? -11.969 -18.609 -6.898 1 98.62 84 LEU A O 1
ATOM 684 N N . LEU A 1 85 ? -14 -19.5 -6.828 1 98.56 85 LEU A N 1
ATOM 685 C CA . LEU A 1 85 ? -14.609 -18.406 -6.086 1 98.56 85 LEU A CA 1
ATOM 686 C C . LEU A 1 85 ? -15.328 -18.922 -4.844 1 98.56 85 LEU A C 1
ATOM 688 O O . LE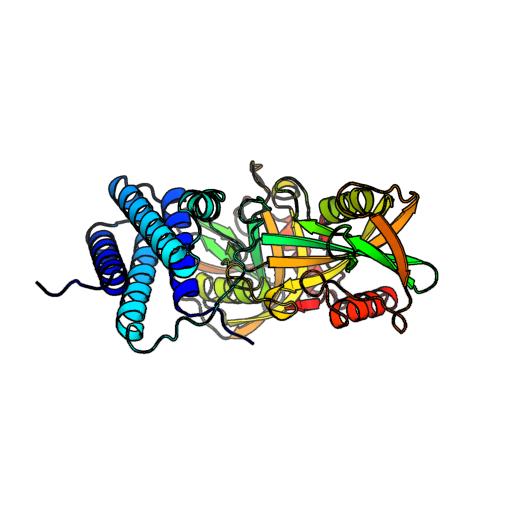U A 1 85 ? -15.75 -20.078 -4.801 1 98.56 85 LEU A O 1
ATOM 692 N N . VAL A 1 86 ? -15.367 -18.094 -3.85 1 97.31 86 VAL A N 1
ATOM 693 C CA . VAL A 1 86 ? -16.078 -18.391 -2.615 1 97.31 86 VAL A CA 1
ATOM 694 C C . VAL A 1 86 ? -17.281 -17.453 -2.469 1 97.31 86 VAL A C 1
ATOM 696 O O . VAL A 1 86 ? -17.219 -16.297 -2.881 1 97.31 86 VAL A O 1
ATOM 699 N N . ARG A 1 87 ? -18.328 -17.953 -1.882 1 96 87 ARG A N 1
ATOM 700 C CA . ARG A 1 87 ? -19.531 -17.141 -1.714 1 96 87 ARG A CA 1
ATOM 701 C C . ARG A 1 87 ? -19.672 -16.672 -0.272 1 96 87 ARG A C 1
ATOM 703 O O . ARG A 1 87 ? -19.641 -17.484 0.659 1 96 87 ARG A O 1
ATOM 710 N N . GLU A 1 88 ? -19.766 -15.391 -0.153 1 88.31 88 GLU A N 1
ATOM 711 C CA . GLU A 1 88 ? -20.031 -14.844 1.175 1 88.31 88 GLU A CA 1
ATOM 712 C C . GLU A 1 88 ? -21.422 -15.234 1.665 1 88.31 88 GLU A C 1
ATOM 714 O O . GLU A 1 88 ? -22.406 -15.086 0.94 1 88.31 88 GLU A O 1
ATOM 719 N N . ARG A 1 89 ? -21.531 -15.578 2.848 1 82.31 89 ARG A N 1
ATOM 720 C CA . ARG A 1 89 ? -22.75 -16.156 3.402 1 82.31 89 ARG A CA 1
ATOM 721 C C . ARG A 1 89 ? -23.875 -15.125 3.414 1 82.31 89 ARG A C 1
ATOM 723 O O . ARG A 1 89 ? -25.016 -15.43 3.037 1 82.31 89 ARG A O 1
ATOM 730 N N . MET A 1 90 ? -23.641 -13.953 3.775 1 79.38 90 MET A N 1
ATOM 731 C CA . MET A 1 90 ? -24.688 -12.953 3.992 1 79.38 90 MET A CA 1
ATOM 732 C C . MET A 1 90 ? -25.125 -12.336 2.672 1 79.38 90 MET A C 1
ATOM 734 O O . MET A 1 90 ? -26.312 -12.383 2.32 1 79.38 90 MET A O 1
ATOM 738 N N . ALA A 1 91 ? -24.234 -11.828 1.876 1 83.06 91 ALA A N 1
ATOM 739 C CA . ALA A 1 91 ? -24.531 -11.086 0.654 1 83.06 91 ALA A CA 1
ATOM 740 C C . ALA A 1 91 ? -24.766 -12.039 -0.517 1 83.06 91 ALA A C 1
ATOM 742 O O . ALA A 1 91 ? -25.312 -11.641 -1.55 1 83.06 91 ALA A O 1
ATOM 743 N N . GLN A 1 92 ? -24.297 -13.289 -0.369 1 93.19 92 GLN A N 1
ATOM 744 C CA . GLN A 1 92 ? -24.438 -14.32 -1.396 1 93.19 92 GLN A CA 1
ATOM 745 C C . GLN A 1 92 ? -23.766 -13.891 -2.699 1 93.19 92 GLN A C 1
ATOM 747 O O . GLN A 1 92 ? -24.297 -14.133 -3.785 1 93.19 92 GLN A O 1
ATOM 752 N N . GLN A 1 93 ? -22.75 -13.141 -2.582 1 96.25 93 GLN A N 1
ATOM 753 C CA . GLN A 1 93 ? -21.922 -12.727 -3.709 1 96.25 93 GLN A CA 1
ATOM 754 C C . GLN A 1 93 ? -20.578 -13.445 -3.686 1 96.25 93 GLN A C 1
ATOM 756 O O . GLN A 1 93 ? -20.156 -13.953 -2.645 1 96.25 93 GLN A O 1
ATOM 761 N N . TRP A 1 94 ? -19.922 -13.438 -4.844 1 98.06 94 TRP A N 1
ATOM 762 C CA . TRP A 1 94 ? -18.766 -14.305 -5.004 1 98.06 94 TRP A CA 1
ATOM 763 C C . TRP A 1 94 ? -17.484 -13.477 -5.145 1 98.06 94 TRP A C 1
ATOM 765 O O . TRP A 1 94 ? -17.5 -12.398 -5.738 1 98.06 94 TRP A O 1
ATOM 775 N N . SER A 1 95 ? -16.438 -14.008 -4.617 1 98.12 95 SER A N 1
ATOM 776 C CA . SER A 1 95 ? -15.133 -13.367 -4.727 1 98.12 95 SER A CA 1
ATOM 777 C C . SER A 1 95 ? -14.008 -14.398 -4.715 1 98.12 95 SER A C 1
ATOM 779 O O . SER A 1 95 ? -14.219 -15.555 -4.34 1 98.12 95 SER A O 1
ATOM 781 N N . LEU A 1 96 ? -12.859 -14 -5.23 1 98.69 96 LEU A N 1
ATOM 782 C CA . LEU A 1 96 ? -11.648 -14.773 -4.984 1 98.69 96 LEU A CA 1
ATOM 783 C C . LEU A 1 96 ? -11.414 -14.961 -3.49 1 98.69 96 LEU A C 1
ATOM 785 O O . LEU A 1 96 ? -11.656 -14.047 -2.699 1 98.69 96 LEU A O 1
ATOM 789 N N . PRO A 1 97 ? -10.922 -16.156 -3.074 1 97.81 97 PRO A N 1
ATOM 790 C CA . PRO A 1 97 ? -10.492 -16.25 -1.675 1 97.81 97 PRO A CA 1
ATOM 791 C C . PRO A 1 97 ? -9.5 -15.148 -1.292 1 97.81 97 PRO A C 1
ATOM 793 O O . PRO A 1 97 ? -8.602 -14.82 -2.072 1 97.81 97 PRO A O 1
ATOM 796 N N . GLY A 1 98 ? -9.656 -14.539 -0.194 1 96.88 98 GLY A N 1
ATOM 797 C CA . GLY A 1 98 ? -8.781 -13.453 0.22 1 96.88 98 GLY A CA 1
ATOM 798 C C . GLY A 1 98 ? -9.297 -12.695 1.426 1 96.88 98 GLY A C 1
ATOM 799 O O . GLY A 1 98 ? -10.305 -13.078 2.025 1 96.88 98 GLY A O 1
ATOM 800 N N . GLY A 1 99 ? -8.594 -11.672 1.805 1 93.06 99 GLY A N 1
ATOM 801 C CA . GLY A 1 99 ? -8.938 -10.852 2.949 1 93.06 99 GLY A CA 1
ATOM 802 C C . GLY A 1 99 ? -7.82 -9.922 3.383 1 93.06 99 GLY A C 1
ATOM 803 O O . GLY A 1 99 ? -6.82 -9.781 2.678 1 93.06 99 GLY A O 1
ATOM 804 N N . TRP A 1 100 ? -8.055 -9.297 4.488 1 91.06 100 TRP A N 1
ATOM 805 C CA . TRP A 1 100 ? -7.051 -8.406 5.066 1 91.06 100 TRP A CA 1
ATOM 806 C C . TRP A 1 100 ? -5.773 -9.172 5.391 1 91.06 100 TRP A C 1
ATOM 808 O O . TRP A 1 100 ? -5.824 -10.289 5.906 1 91.06 100 TRP A O 1
ATOM 818 N N . ASN A 1 101 ? -4.648 -8.578 5.102 1 94.12 101 ASN A N 1
ATOM 819 C CA . ASN A 1 101 ? -3.361 -9.18 5.445 1 94.12 101 ASN A CA 1
ATOM 820 C C . ASN A 1 101 ? -3.039 -9.008 6.926 1 94.12 101 ASN A C 1
ATOM 822 O O . ASN A 1 101 ? -2.863 -7.887 7.402 1 94.12 101 ASN A O 1
ATOM 826 N N . ASP A 1 102 ? -2.938 -10.133 7.617 1 88.31 102 ASP A N 1
ATOM 827 C CA . ASP A 1 102 ? -2.588 -10.062 9.031 1 88.31 102 ASP A CA 1
ATOM 828 C C . ASP A 1 102 ? -1.265 -9.328 9.234 1 88.31 102 ASP A C 1
ATOM 830 O O . ASP A 1 102 ? -0.311 -9.539 8.484 1 88.31 102 ASP A O 1
ATOM 834 N N . TYR A 1 103 ? -1.149 -8.602 10.297 1 82.5 103 TYR A N 1
ATOM 835 C CA . TYR A 1 103 ? -0.054 -7.668 10.547 1 82.5 103 TYR A CA 1
ATOM 836 C C . TYR A 1 103 ? 1.273 -8.406 10.664 1 82.5 103 TYR A C 1
ATOM 838 O O . TYR A 1 103 ? 2.34 -7.816 10.477 1 82.5 103 TYR A O 1
ATOM 846 N N . ASP A 1 104 ? 1.25 -9.664 10.969 1 83.19 104 ASP A N 1
ATOM 847 C CA . ASP A 1 104 ? 2.465 -10.422 11.242 1 83.19 104 ASP A CA 1
ATOM 848 C C . ASP A 1 104 ? 2.709 -11.484 10.172 1 83.19 104 ASP A C 1
ATOM 850 O O . ASP A 1 104 ? 3.43 -12.453 10.406 1 83.19 104 ASP A O 1
ATOM 854 N N . GLN A 1 105 ? 2.012 -11.328 8.977 1 91.75 105 GLN A N 1
ATOM 855 C CA . GLN A 1 105 ? 2.166 -12.266 7.871 1 91.75 105 GLN A CA 1
ATOM 856 C C . GLN A 1 105 ? 2.643 -11.555 6.609 1 91.75 105 GLN A C 1
ATOM 858 O O . GLN A 1 105 ? 2.311 -10.391 6.387 1 91.75 105 GLN A O 1
ATOM 863 N N . THR A 1 106 ? 3.459 -12.266 5.812 1 96.56 106 THR A N 1
ATOM 864 C CA . THR A 1 106 ? 3.73 -11.773 4.465 1 96.56 106 THR A CA 1
ATOM 865 C C . THR A 1 106 ? 2.469 -11.82 3.607 1 96.56 106 THR A C 1
ATOM 867 O O . THR A 1 106 ? 1.499 -12.5 3.957 1 96.56 106 THR A O 1
ATOM 870 N N . THR A 1 107 ? 2.486 -11.133 2.527 1 98.06 107 THR A N 1
ATOM 871 C CA . THR A 1 107 ? 1.322 -11.133 1.646 1 98.06 107 THR A CA 1
ATOM 872 C C . THR A 1 107 ? 1.074 -12.523 1.075 1 98.06 107 THR A C 1
ATOM 874 O O . THR A 1 107 ? -0.073 -12.961 0.961 1 98.06 107 THR A O 1
ATOM 877 N N . ALA A 1 108 ? 2.137 -13.281 0.771 1 98.38 108 ALA A N 1
ATOM 878 C CA . ALA A 1 108 ? 1.993 -14.633 0.234 1 98.38 108 ALA A CA 1
ATOM 879 C C . ALA A 1 108 ? 1.429 -15.586 1.285 1 98.38 108 ALA A C 1
ATOM 881 O O . ALA A 1 108 ? 0.533 -16.375 0.995 1 98.38 108 ALA A O 1
ATOM 882 N N . GLN A 1 109 ? 1.96 -15.5 2.463 1 97.06 109 GLN A N 1
ATOM 883 C CA . GLN A 1 109 ? 1.481 -16.344 3.557 1 97.06 109 GLN A CA 1
ATOM 884 C C . GLN A 1 109 ? 0.008 -16.078 3.852 1 97.06 109 GLN A C 1
ATOM 886 O O . GLN A 1 109 ? -0.771 -17.016 4.051 1 97.06 109 GLN A O 1
ATOM 891 N N . ASN A 1 110 ? -0.321 -14.805 3.898 1 96.69 110 ASN A N 1
ATOM 892 C CA . ASN A 1 110 ? -1.709 -14.438 4.164 1 96.69 110 ASN A CA 1
ATOM 893 C C . ASN A 1 110 ? -2.641 -14.945 3.064 1 96.69 110 ASN A C 1
ATOM 895 O O . ASN A 1 110 ? -3.746 -15.406 3.344 1 96.69 110 ASN A O 1
ATOM 899 N N . CYS A 1 111 ? -2.199 -14.812 1.828 1 98 111 CYS A N 1
ATOM 900 C CA . CYS A 1 111 ? -2.98 -15.289 0.692 1 98 111 CYS A CA 1
ATOM 901 C C . CYS A 1 111 ? -3.303 -16.766 0.833 1 98 111 CYS A C 1
ATOM 903 O O . CYS A 1 111 ? -4.457 -17.172 0.685 1 98 111 CYS A O 1
ATOM 905 N N . ALA A 1 112 ? -2.301 -17.531 1.154 1 98.25 112 ALA A N 1
ATOM 906 C CA . ALA A 1 112 ? -2.484 -18.969 1.34 1 98.25 112 ALA A CA 1
ATOM 907 C C . ALA A 1 112 ? -3.393 -19.25 2.531 1 98.25 112 ALA A C 1
ATOM 909 O O . ALA A 1 112 ? -4.246 -20.141 2.471 1 98.25 112 ALA A O 1
ATOM 910 N N . LYS A 1 113 ? -3.215 -18.562 3.613 1 95.5 113 LYS A N 1
ATOM 911 C CA . LYS A 1 113 ? -4.031 -18.703 4.816 1 95.5 113 LYS A CA 1
ATOM 912 C C . LYS A 1 113 ? -5.508 -18.469 4.516 1 95.5 113 LYS A C 1
ATOM 914 O O . LYS A 1 113 ? -6.355 -19.297 4.871 1 95.5 113 LYS A O 1
ATOM 919 N N . GLU A 1 114 ? -5.816 -17.359 3.848 1 96.56 114 GLU A N 1
ATOM 920 C CA . GLU A 1 114 ? -7.199 -17.016 3.527 1 96.56 114 GLU A CA 1
ATOM 921 C C . GLU A 1 114 ? -7.824 -18.047 2.6 1 96.56 114 GLU A C 1
ATOM 923 O O . GLU A 1 114 ? -9.016 -18.359 2.717 1 96.56 114 GLU A O 1
ATOM 928 N N . ALA A 1 115 ? -7.051 -18.547 1.621 1 97.56 115 ALA A N 1
ATOM 929 C CA . ALA A 1 115 ? -7.539 -19.594 0.737 1 97.56 115 ALA A CA 1
ATOM 930 C C . ALA A 1 115 ? -7.977 -20.828 1.533 1 97.56 115 ALA A C 1
ATOM 932 O O . ALA A 1 115 ? -9.031 -21.406 1.27 1 97.56 115 ALA A O 1
ATOM 933 N N . ARG A 1 116 ? -7.16 -21.203 2.494 1 96.12 116 ARG A N 1
ATOM 934 C CA . ARG A 1 116 ? -7.48 -22.344 3.34 1 96.12 116 ARG A CA 1
ATOM 935 C C . ARG A 1 116 ? -8.719 -22.062 4.188 1 96.12 116 ARG A C 1
ATOM 937 O O . ARG A 1 116 ? -9.633 -22.891 4.25 1 96.12 116 ARG A O 1
ATOM 944 N N . GLU A 1 117 ? -8.797 -20.938 4.812 1 92.75 117 GLU A N 1
ATOM 945 C CA . GLU A 1 117 ? -9.883 -20.594 5.723 1 92.75 117 GLU A CA 1
ATOM 946 C C . GLU A 1 117 ? -11.211 -20.5 4.973 1 92.75 117 GLU A C 1
ATOM 948 O O . GLU A 1 117 ? -12.25 -20.953 5.465 1 92.75 117 GLU A O 1
ATOM 953 N N . GLU A 1 118 ? -11.164 -19.906 3.777 1 94.56 118 GLU A N 1
ATOM 954 C CA . GLU A 1 118 ? -12.414 -19.578 3.1 1 94.56 118 GLU A CA 1
ATOM 955 C C . GLU A 1 118 ? -12.836 -20.688 2.141 1 94.56 118 GLU A C 1
ATOM 957 O O . GLU A 1 118 ? -14.023 -20.844 1.848 1 94.56 118 GLU A O 1
ATOM 962 N N . SER A 1 119 ? -11.898 -21.484 1.621 1 96.06 119 SER A N 1
ATOM 963 C CA . SER A 1 119 ? -12.234 -22.469 0.594 1 96.06 119 SER A CA 1
ATOM 964 C C . SER A 1 119 ? -11.773 -23.875 0.994 1 96.06 119 SER A C 1
ATOM 966 O O . SER A 1 119 ? -12.133 -24.859 0.341 1 96.06 119 SER A O 1
ATOM 968 N N . GLY A 1 120 ? -10.922 -23.938 2.076 1 95.62 120 GLY A N 1
ATOM 969 C CA . GLY A 1 120 ? -10.375 -25.219 2.5 1 95.62 120 GLY A CA 1
ATOM 970 C C . GLY A 1 120 ? -9.195 -25.672 1.662 1 95.62 120 GLY A C 1
ATOM 971 O O . GLY A 1 120 ? -8.562 -26.688 1.97 1 95.62 120 GLY A O 1
ATOM 972 N N . ARG A 1 121 ? -8.812 -24.938 0.657 1 96.62 121 ARG A N 1
ATOM 973 C CA . ARG A 1 121 ? -7.738 -25.344 -0.241 1 96.62 121 ARG A CA 1
ATOM 974 C C . ARG A 1 121 ? -6.371 -25.016 0.341 1 96.62 121 ARG A C 1
ATOM 976 O O . ARG A 1 121 ? -6.176 -23.922 0.889 1 96.62 121 ARG A O 1
ATOM 983 N N . ILE A 1 122 ? -5.562 -26 0.284 1 97.44 122 ILE A N 1
ATOM 984 C CA . ILE A 1 122 ? -4.145 -25.781 0.554 1 97.44 122 ILE A CA 1
ATOM 985 C C . ILE A 1 122 ? -3.438 -25.344 -0.73 1 97.44 122 ILE A C 1
ATOM 987 O O . ILE A 1 122 ? -3.453 -26.078 -1.727 1 97.44 122 ILE A O 1
ATOM 991 N N . VAL A 1 123 ? -2.828 -24.141 -0.677 1 98.31 123 VAL A N 1
ATOM 992 C CA . VAL A 1 123 ? -2.277 -23.625 -1.93 1 98.31 123 VAL A CA 1
ATOM 993 C C . VAL A 1 123 ? -0.868 -23.094 -1.693 1 98.31 123 VAL A C 1
ATOM 995 O O . VAL A 1 123 ? -0.481 -22.828 -0.554 1 98.31 123 VAL A O 1
ATOM 998 N N . LYS A 1 124 ? -0.139 -23 -2.734 1 98.44 124 LYS A N 1
ATOM 999 C CA . LYS A 1 124 ? 1.161 -22.344 -2.781 1 98.44 124 LYS A CA 1
ATOM 1000 C C . LYS A 1 124 ? 1.146 -21.172 -3.762 1 98.44 124 LYS A C 1
ATOM 1002 O O . LYS A 1 124 ? 0.978 -21.359 -4.969 1 98.44 124 LYS A O 1
ATOM 1007 N N . PRO A 1 125 ? 1.269 -19.891 -3.256 1 98.62 125 PRO A N 1
ATOM 1008 C CA . PRO A 1 125 ? 1.456 -18.797 -4.203 1 98.62 125 PRO A CA 1
ATOM 1009 C C . PRO A 1 125 ? 2.688 -18.984 -5.086 1 98.62 125 PRO A C 1
ATOM 1011 O O . PRO A 1 125 ? 3.779 -19.25 -4.582 1 98.62 125 PRO A O 1
ATOM 1014 N N . VAL A 1 126 ? 2.539 -18.812 -6.43 1 98.31 126 VAL A N 1
ATOM 1015 C CA . VAL A 1 126 ? 3.654 -19.125 -7.316 1 98.31 126 VAL A CA 1
ATOM 1016 C C . VAL A 1 126 ? 3.967 -17.922 -8.203 1 98.31 126 VAL A C 1
ATOM 1018 O O . VAL A 1 126 ? 5.039 -17.859 -8.812 1 98.31 126 VAL A O 1
ATOM 1021 N N . LYS A 1 127 ? 3.049 -17.047 -8.305 1 98.12 127 LYS A N 1
ATOM 1022 C CA . LYS A 1 127 ? 3.219 -15.867 -9.156 1 98.12 127 LYS A CA 1
ATOM 1023 C C . LYS A 1 127 ? 2.445 -14.672 -8.602 1 98.12 127 LYS A C 1
ATOM 1025 O O . LYS A 1 127 ? 1.289 -14.812 -8.195 1 98.12 127 LYS A O 1
ATOM 1030 N N . LEU A 1 128 ? 3.143 -13.523 -8.508 1 98.69 128 LEU A N 1
ATOM 1031 C CA . LEU A 1 128 ? 2.451 -12.281 -8.195 1 98.69 128 LEU A CA 1
ATOM 1032 C C . LEU A 1 128 ? 1.799 -11.695 -9.445 1 98.69 128 LEU A C 1
ATOM 1034 O O . LEU A 1 128 ? 2.492 -11.258 -10.367 1 98.69 128 LEU A O 1
ATOM 1038 N N . ILE A 1 129 ? 0.531 -11.688 -9.492 1 98.69 129 ILE A N 1
ATOM 1039 C CA . ILE A 1 129 ? -0.2 -11.266 -10.68 1 98.69 129 ILE A CA 1
ATOM 1040 C C . ILE A 1 129 ? -0.252 -9.734 -10.734 1 98.69 129 ILE A C 1
ATOM 1042 O O . ILE A 1 129 ? 0.036 -9.133 -11.766 1 98.69 129 ILE A O 1
ATOM 1046 N N . ALA A 1 130 ? -0.606 -9.141 -9.547 1 98.69 130 ALA A N 1
ATOM 1047 C CA . ALA A 1 130 ? -0.819 -7.699 -9.57 1 98.69 130 ALA A CA 1
ATOM 1048 C C . ALA A 1 130 ? -0.726 -7.105 -8.164 1 98.69 130 ALA A C 1
ATOM 1050 O O . ALA A 1 130 ? -1.016 -7.785 -7.18 1 98.69 130 ALA A O 1
ATOM 1051 N N . VAL A 1 131 ? -0.299 -5.93 -8.031 1 98.56 131 VAL A N 1
ATOM 1052 C CA . VAL A 1 131 ? -0.42 -5.027 -6.895 1 98.56 131 VAL A CA 1
ATOM 1053 C C . VAL A 1 131 ? -1.23 -3.795 -7.293 1 98.56 131 VAL A C 1
ATOM 1055 O O . VAL A 1 131 ? -0.725 -2.91 -7.988 1 98.56 131 VAL A O 1
ATOM 1058 N N . GLN A 1 132 ? -2.521 -3.707 -6.785 1 97.44 132 GLN A N 1
ATOM 1059 C CA . GLN A 1 132 ? -3.451 -2.686 -7.258 1 97.44 132 GLN A CA 1
ATOM 1060 C C . GLN A 1 132 ? -3.998 -1.862 -6.098 1 97.44 132 GLN A C 1
ATOM 1062 O O . GLN A 1 132 ? -4.121 -2.363 -4.977 1 97.44 132 GLN A O 1
ATOM 1067 N N . ASP A 1 133 ? -4.305 -0.658 -6.438 1 95.94 133 ASP A N 1
ATOM 1068 C CA . ASP A 1 133 ? -5.094 0.149 -5.512 1 95.94 133 ASP A CA 1
ATOM 1069 C C . ASP A 1 133 ? -6.582 -0.161 -5.641 1 95.94 133 ASP A C 1
ATOM 1071 O O . ASP A 1 133 ? -7.152 -0.051 -6.727 1 95.94 133 ASP A O 1
ATOM 1075 N N . ARG A 1 134 ? -7.121 -0.507 -4.574 1 94.38 134 ARG A N 1
ATOM 1076 C CA . ARG A 1 134 ? -8.531 -0.887 -4.566 1 94.38 134 ARG A CA 1
ATOM 1077 C C . ARG A 1 134 ? -9.398 0.223 -5.148 1 94.38 134 ARG A C 1
ATOM 1079 O O . ARG A 1 134 ? -10.312 -0.042 -5.938 1 94.38 134 ARG A O 1
ATOM 1086 N N . ASN A 1 135 ? -9.211 1.465 -4.785 1 90.06 135 ASN A N 1
ATOM 1087 C CA . ASN A 1 135 ? -10.062 2.582 -5.191 1 90.06 135 ASN A CA 1
ATOM 1088 C C . ASN A 1 135 ? -9.984 2.826 -6.695 1 90.06 135 ASN A C 1
ATOM 1090 O O . ASN A 1 135 ? -10.898 3.426 -7.273 1 90.06 135 ASN A O 1
ATOM 1094 N N . HIS A 1 136 ? -8.977 2.367 -7.359 1 94 136 HIS A N 1
ATOM 1095 C CA . HIS A 1 136 ? -8.852 2.5 -8.805 1 94 136 HIS A CA 1
ATOM 1096 C C . HIS A 1 136 ? -9.656 1.424 -9.531 1 94 136 HIS A C 1
ATOM 1098 O O . HIS A 1 136 ? -9.922 1.546 -10.727 1 94 136 HIS A O 1
ATOM 1104 N N . HIS A 1 137 ? -10.031 0.388 -8.836 1 94.88 137 HIS A N 1
ATOM 1105 C CA . HIS A 1 137 ? -10.57 -0.765 -9.555 1 94.88 137 HIS A CA 1
ATOM 1106 C C . HIS A 1 137 ? -11.891 -1.222 -8.945 1 94.88 137 HIS A C 1
ATOM 1108 O O . HIS A 1 137 ? -12.641 -1.979 -9.57 1 94.88 137 HIS A O 1
ATOM 1114 N N . ASN A 1 138 ? -12.086 -0.853 -7.691 1 92.38 138 ASN A N 1
ATOM 1115 C CA . ASN A 1 138 ? -13.273 -1.319 -6.977 1 92.38 138 ASN A CA 1
ATOM 1116 C C . ASN A 1 138 ? -14.141 -0.155 -6.504 1 92.38 138 ASN A C 1
ATOM 1118 O O . ASN A 1 138 ? -13.703 0.997 -6.52 1 92.38 138 ASN A O 1
ATOM 1122 N N . LYS A 1 139 ? -15.312 -0.438 -6.176 1 87.12 139 LYS A N 1
ATOM 1123 C CA . LYS A 1 139 ? -16.266 0.477 -5.566 1 87.12 139 LYS A CA 1
ATOM 1124 C C . LYS A 1 139 ? -16.859 -0.112 -4.289 1 87.12 139 LYS A C 1
ATOM 1126 O O . LYS A 1 139 ? -16.938 -1.334 -4.137 1 87.12 139 LYS A O 1
ATOM 1131 N N . PRO A 1 140 ? -17.375 0.717 -3.457 1 83.94 140 PRO A N 1
ATOM 1132 C CA . PRO A 1 140 ? -17.266 2.178 -3.445 1 83.94 140 PRO A CA 1
ATOM 1133 C C . PRO A 1 140 ? -15.844 2.666 -3.154 1 83.94 140 PRO A C 1
ATOM 1135 O O . PRO A 1 140 ? -14.992 1.879 -2.734 1 83.94 140 PRO A O 1
ATOM 1138 N N . ILE A 1 141 ? -15.656 3.883 -3.316 1 82.12 141 ILE A N 1
ATOM 1139 C CA . ILE A 1 141 ? -14.383 4.512 -2.975 1 82.12 141 ILE A CA 1
ATOM 1140 C C . ILE A 1 141 ? -14.273 4.648 -1.458 1 82.12 141 ILE A C 1
ATOM 1142 O O . ILE A 1 141 ? -15.234 5.02 -0.786 1 82.12 141 ILE A O 1
ATOM 1146 N N . LEU A 1 142 ? -13.086 4.32 -0.982 1 76.38 142 LEU A N 1
ATOM 1147 C CA . LEU A 1 142 ? -12.812 4.391 0.45 1 76.38 142 LEU A CA 1
ATOM 1148 C C . LEU A 1 142 ? -11.945 5.602 0.779 1 76.38 142 LEU A C 1
ATOM 1150 O O . LEU A 1 142 ? -11.18 6.074 -0.068 1 76.38 142 LEU A O 1
ATOM 1154 N N . ALA A 1 143 ? -12.031 6.035 1.966 1 70 143 ALA A N 1
ATOM 1155 C CA . ALA A 1 143 ? -11.266 7.191 2.418 1 70 143 ALA A CA 1
ATOM 1156 C C . ALA A 1 143 ? -9.773 6.859 2.508 1 70 143 ALA A C 1
ATOM 1158 O O . ALA A 1 143 ? -8.93 7.715 2.252 1 70 143 ALA A O 1
ATOM 1159 N N . THR A 1 144 ? -9.469 5.633 2.938 1 74.38 144 THR A N 1
ATOM 1160 C CA . THR A 1 144 ? -8.102 5.129 2.965 1 74.38 144 THR A CA 1
ATOM 1161 C C . THR A 1 144 ? -7.895 4.074 1.883 1 74.38 144 THR A C 1
ATOM 1163 O O . THR A 1 144 ? -8.727 3.182 1.709 1 74.38 144 THR A O 1
ATOM 1166 N N . ASN A 1 145 ? -6.754 4.254 1.216 1 85.62 145 ASN A N 1
ATOM 1167 C CA . ASN A 1 145 ? -6.461 3.297 0.155 1 85.62 145 ASN A CA 1
ATOM 1168 C C . ASN A 1 145 ? -6.242 1.894 0.711 1 85.62 145 ASN A C 1
ATOM 1170 O O . ASN A 1 145 ? -5.832 1.734 1.863 1 85.62 145 ASN A O 1
ATOM 1174 N N . VAL A 1 146 ? -6.566 0.979 -0.082 1 90.62 146 VAL A N 1
ATOM 1175 C CA . VAL A 1 146 ? -6.258 -0.43 0.145 1 90.62 146 VAL A CA 1
ATOM 1176 C C . VAL A 1 146 ? -5.422 -0.969 -1.014 1 90.62 146 VAL A C 1
ATOM 1178 O O . VAL A 1 146 ? -5.789 -0.807 -2.18 1 90.62 146 VAL A O 1
ATOM 1181 N N . THR A 1 147 ? -4.258 -1.449 -0.681 1 96.69 147 THR A N 1
ATOM 1182 C CA . THR A 1 147 ? -3.434 -2.135 -1.669 1 96.69 147 THR A CA 1
ATOM 1183 C C . THR A 1 147 ? -3.844 -3.6 -1.793 1 96.69 147 THR A C 1
ATOM 1185 O O . THR A 1 147 ? -3.729 -4.363 -0.833 1 96.69 147 THR A O 1
ATOM 1188 N N . LYS A 1 148 ? -4.301 -3.992 -2.957 1 98.12 148 LYS A N 1
A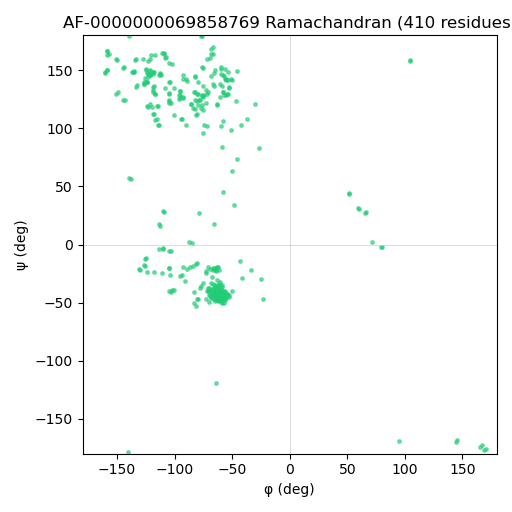TOM 1189 C CA . LYS A 1 148 ? -4.684 -5.375 -3.227 1 98.12 148 LYS A CA 1
ATOM 1190 C C . LYS A 1 148 ? -3.543 -6.141 -3.893 1 98.12 148 LYS A C 1
ATOM 1192 O O . LYS A 1 148 ? -2.979 -5.684 -4.887 1 98.12 148 LYS A O 1
ATOM 1197 N N . VAL A 1 149 ? -3.225 -7.262 -3.348 1 98.75 149 VAL A N 1
ATOM 1198 C CA . VAL A 1 149 ? -2.18 -8.125 -3.887 1 98.75 149 VAL A CA 1
ATOM 1199 C C . VAL A 1 149 ? -2.791 -9.438 -4.371 1 98.75 149 VAL A C 1
ATOM 1201 O O . VAL A 1 149 ? -3.379 -10.188 -3.584 1 98.75 149 VAL A O 1
ATOM 1204 N N . PHE A 1 150 ? -2.658 -9.742 -5.691 1 98.88 150 PHE A N 1
ATOM 1205 C CA . PHE A 1 150 ? -3.223 -10.938 -6.312 1 98.88 150 PHE A CA 1
ATOM 1206 C C . PHE A 1 150 ? -2.139 -11.969 -6.586 1 98.88 150 PHE A C 1
ATOM 1208 O O . PHE A 1 150 ? -1.12 -11.664 -7.207 1 98.88 150 PHE A O 1
ATOM 1215 N N . TYR A 1 151 ? -2.346 -13.195 -6.184 1 98.88 151 TYR A N 1
ATOM 1216 C CA . TYR A 1 151 ? -1.402 -14.281 -6.434 1 98.88 151 TYR A CA 1
ATOM 1217 C C . TYR A 1 151 ? -2.039 -15.375 -7.281 1 98.88 151 TYR A C 1
ATOM 1219 O O . TYR A 1 151 ? -3.195 -15.75 -7.059 1 98.88 151 TYR A O 1
ATOM 1227 N N . LEU A 1 152 ? -1.328 -15.836 -8.234 1 98.88 152 LEU A N 1
ATOM 1228 C CA . LEU A 1 152 ? -1.616 -17.156 -8.797 1 98.88 152 LEU A CA 1
ATOM 1229 C C . LEU A 1 152 ? -1.156 -18.25 -7.852 1 98.88 152 LEU A C 1
ATOM 1231 O O . LEU A 1 152 ? -0.005 -18.266 -7.41 1 98.88 152 LEU A O 1
ATOM 1235 N N . CYS A 1 153 ? -2.041 -19.141 -7.578 1 98.75 153 CYS A N 1
ATOM 1236 C CA . CYS A 1 153 ? -1.736 -20.188 -6.598 1 98.75 153 CYS A CA 1
ATOM 1237 C C . CYS A 1 153 ? -1.923 -21.578 -7.195 1 98.75 153 CYS A C 1
ATOM 1239 O O . CYS A 1 153 ? -2.869 -21.812 -7.949 1 98.75 153 CYS A O 1
ATOM 1241 N N . GLU A 1 154 ? -1.027 -22.391 -6.828 1 98.19 154 GLU A N 1
ATOM 1242 C CA . GLU A 1 154 ? -1.155 -23.812 -7.172 1 98.19 154 GLU A CA 1
ATOM 1243 C C . GLU A 1 154 ? -1.841 -24.578 -6.051 1 98.19 154 GLU A C 1
ATOM 1245 O O . GLU A 1 154 ? -1.433 -24.5 -4.891 1 98.19 154 GLU A O 1
ATOM 1250 N N . GLU A 1 155 ? -2.863 -25.266 -6.426 1 96.81 155 GLU A N 1
ATOM 1251 C CA . GLU A 1 155 ? -3.582 -26.078 -5.449 1 96.81 155 GLU A CA 1
ATOM 1252 C C . GLU A 1 155 ? -2.809 -27.359 -5.113 1 96.81 155 GLU A C 1
ATOM 1254 O O . GLU A 1 155 ? -2.389 -28.078 -6.016 1 96.81 155 GLU A O 1
ATOM 1259 N N . GLN A 1 156 ? -2.625 -27.547 -3.877 1 96.88 156 GLN A N 1
ATOM 1260 C CA . GLN A 1 156 ? -1.883 -28.719 -3.416 1 96.88 156 GLN A CA 1
ATOM 1261 C C . GLN A 1 156 ? -2.801 -29.719 -2.715 1 96.88 156 GLN A C 1
ATOM 1263 O O . GLN A 1 156 ? -2.357 -30.781 -2.283 1 96.88 156 GLN A O 1
ATOM 1268 N N . GLY A 1 157 ? -4.039 -29.391 -2.557 1 94 157 GLY A N 1
ATOM 1269 C CA . GLY A 1 157 ? -5.031 -30.234 -1.906 1 94 157 GLY A CA 1
ATOM 1270 C C . GLY A 1 157 ? -6.055 -29.453 -1.114 1 94 157 GLY A C 1
ATOM 1271 O O . GLY A 1 157 ? -6.258 -28.25 -1.36 1 94 157 GLY A O 1
ATOM 1272 N N . GLY A 1 158 ? -6.797 -30.188 -0.336 1 91.19 158 GLY A N 1
ATOM 1273 C CA . GLY A 1 158 ? -7.805 -29.562 0.519 1 91.19 158 GLY A CA 1
ATOM 1274 C C . GLY A 1 158 ? -9.219 -29.75 0.001 1 91.19 158 GLY A C 1
ATOM 1275 O O . GLY A 1 158 ? -9.414 -30.125 -1.157 1 91.19 158 GLY A O 1
ATOM 1276 N N . GLU A 1 159 ? -10.109 -29.625 0.922 1 89.06 159 GLU A N 1
ATOM 1277 C CA . GLU A 1 159 ? -11.539 -29.703 0.631 1 89.06 159 GLU A CA 1
ATOM 1278 C C . GLU A 1 159 ? -12.312 -28.594 1.349 1 89.06 159 GLU A C 1
ATOM 1280 O O . GLU A 1 159 ? -11.969 -28.219 2.471 1 89.06 159 GLU A O 1
ATOM 1285 N N . PHE A 1 160 ? -13.359 -28.219 0.672 1 89.19 160 PHE A N 1
ATOM 1286 C CA . PHE A 1 160 ? -14.164 -27.141 1.238 1 89.19 160 PHE A CA 1
ATOM 1287 C C . PHE A 1 160 ? -14.945 -27.625 2.451 1 89.19 160 PHE A C 1
ATOM 1289 O O . PHE A 1 160 ? -15.539 -28.703 2.418 1 89.19 160 PHE A O 1
ATOM 1296 N N . VAL A 1 161 ? -14.828 -26.891 3.471 1 80.25 161 VAL A N 1
ATOM 1297 C CA . VAL A 1 161 ? -15.695 -27.031 4.637 1 80.25 161 VAL A CA 1
ATOM 1298 C C . VAL A 1 161 ? -16.391 -25.703 4.918 1 80.25 161 VAL A C 1
ATOM 1300 O O . VAL A 1 161 ? -15.742 -24.672 5.086 1 80.25 161 VAL A O 1
ATOM 1303 N N . PRO A 1 162 ? -17.734 -25.844 4.812 1 78.94 162 PRO A N 1
ATOM 1304 C CA . PRO A 1 162 ? -18.438 -24.594 5.105 1 78.94 162 PRO A CA 1
ATOM 1305 C C . PRO A 1 162 ? -17.984 -23.953 6.418 1 78.94 162 PRO A C 1
ATOM 1307 O O . PRO A 1 162 ? -17.688 -24.656 7.383 1 78.94 162 PRO A O 1
ATOM 1310 N N . ASN A 1 163 ? -17.891 -22.547 6.402 1 77.56 163 ASN A N 1
ATOM 1311 C CA . ASN A 1 163 ? -17.422 -21.828 7.582 1 77.56 163 ASN A CA 1
ATOM 1312 C C . ASN A 1 163 ? -18.234 -20.547 7.816 1 77.56 163 ASN A C 1
ATOM 1314 O O . ASN A 1 163 ? -19.234 -20.328 7.148 1 77.56 163 ASN A O 1
ATOM 1318 N N . ASP A 1 164 ? -17.938 -19.797 8.844 1 71.5 164 ASP A N 1
ATOM 1319 C CA . ASP A 1 164 ? -18.719 -18.641 9.289 1 71.5 164 ASP A CA 1
ATOM 1320 C C . ASP A 1 164 ? -18.719 -17.547 8.227 1 71.5 164 ASP A C 1
ATOM 1322 O O . ASP A 1 164 ? -19.656 -16.75 8.141 1 71.5 164 ASP A O 1
ATOM 1326 N N . GLU A 1 165 ? -17.766 -17.484 7.328 1 76.69 165 GLU A N 1
ATOM 1327 C CA . GLU A 1 165 ? -17.609 -16.406 6.363 1 76.69 165 GLU A CA 1
ATOM 1328 C C . GLU A 1 165 ? -18.141 -16.812 4.988 1 76.69 165 GLU A C 1
ATOM 1330 O O . GLU A 1 165 ? -18.797 -16.031 4.309 1 76.69 165 GLU A O 1
ATOM 1335 N N . THR A 1 166 ? -17.891 -18.031 4.652 1 83.62 166 THR A N 1
ATOM 1336 C CA . THR A 1 166 ? -18.25 -18.531 3.332 1 83.62 166 THR A CA 1
ATOM 1337 C C . THR A 1 166 ? -19.078 -19.797 3.443 1 83.62 166 THR A C 1
ATOM 1339 O O . THR A 1 166 ? -18.812 -20.656 4.297 1 83.62 166 THR A O 1
ATOM 1342 N N . ASP A 1 167 ? -20.047 -19.875 2.662 1 90 167 ASP A N 1
ATOM 1343 C CA . ASP A 1 167 ? -20.938 -21.016 2.799 1 90 167 ASP A CA 1
ATOM 1344 C C . ASP A 1 167 ? -20.703 -22.031 1.679 1 90 167 ASP A C 1
ATOM 1346 O O . ASP A 1 167 ? -21.125 -23.188 1.783 1 90 167 ASP A O 1
ATOM 1350 N N . THR A 1 168 ? -20.109 -21.578 0.615 1 93.56 168 THR A N 1
ATOM 1351 C CA . THR A 1 168 ? -19.766 -22.516 -0.456 1 93.56 168 THR A CA 1
ATOM 1352 C C . THR A 1 168 ? -18.656 -21.953 -1.327 1 93.56 168 THR A C 1
ATOM 1354 O O . THR A 1 168 ? -18.266 -20.797 -1.173 1 93.56 168 THR A O 1
ATOM 1357 N N . CYS A 1 169 ? -18.078 -22.797 -2.131 1 96.06 169 CYS A N 1
ATOM 1358 C CA . CYS A 1 169 ? -17.109 -22.406 -3.152 1 96.06 169 CYS A CA 1
ATOM 1359 C C . CYS A 1 169 ? -17.25 -23.281 -4.398 1 96.06 169 CYS A C 1
ATOM 1361 O O . CYS A 1 169 ? -17.75 -24.406 -4.32 1 96.06 169 CYS A O 1
ATOM 1363 N N . ASP A 1 170 ? -16.891 -22.703 -5.504 1 96.81 170 ASP A N 1
ATOM 1364 C CA . ASP A 1 170 ? -17 -23.438 -6.77 1 96.81 170 ASP A CA 1
ATOM 1365 C C . ASP A 1 170 ? -16.047 -22.844 -7.816 1 96.81 170 ASP A C 1
ATOM 1367 O O . ASP A 1 170 ? -15.516 -21.75 -7.629 1 96.81 170 ASP A O 1
ATOM 1371 N N . TYR A 1 171 ? -15.859 -23.625 -8.82 1 98.12 171 TYR A N 1
ATOM 1372 C CA . TYR A 1 171 ? -15.055 -23.203 -9.961 1 98.12 171 TYR A CA 1
ATOM 1373 C C . TYR A 1 171 ? -15.938 -22.641 -11.07 1 98.12 171 TYR A C 1
ATOM 1375 O O . TYR A 1 171 ? -16.953 -23.266 -11.43 1 98.12 171 TYR A O 1
ATOM 1383 N N . PHE A 1 172 ? -15.547 -21.469 -11.602 1 98.69 172 PHE A N 1
ATOM 1384 C CA . PHE A 1 172 ? -16.359 -20.797 -12.609 1 98.69 172 PHE A CA 1
ATOM 1385 C C . PHE A 1 172 ? -15.523 -20.484 -13.852 1 98.69 172 PHE A C 1
ATOM 1387 O O . PHE A 1 172 ? -14.367 -20.078 -13.742 1 98.69 172 PHE A O 1
ATOM 1394 N N . ALA A 1 173 ? -16.172 -20.688 -15.008 1 98.62 173 ALA A N 1
ATOM 1395 C CA . ALA A 1 173 ? -15.578 -20.219 -16.266 1 98.62 173 ALA A CA 1
ATOM 1396 C C . ALA A 1 173 ? -15.727 -18.703 -16.406 1 98.62 173 ALA A C 1
ATOM 1398 O O . ALA A 1 173 ? -16.656 -18.109 -15.859 1 98.62 173 ALA A O 1
ATOM 1399 N N . LEU A 1 174 ? -14.781 -18.125 -17.141 1 98.44 174 LEU A N 1
ATOM 1400 C CA . LEU A 1 174 ? -14.789 -16.688 -17.312 1 98.44 174 LEU A CA 1
ATOM 1401 C C . LEU A 1 174 ? -16.094 -16.219 -17.953 1 98.44 174 LEU A C 1
ATOM 1403 O O . LEU A 1 174 ? -16.594 -15.141 -17.625 1 98.44 174 LEU A O 1
ATOM 1407 N N . ASP A 1 175 ? -16.625 -16.953 -18.844 1 98.06 175 ASP A N 1
ATOM 1408 C CA . ASP A 1 175 ? -17.828 -16.547 -19.578 1 98.06 175 ASP A CA 1
ATOM 1409 C C . ASP A 1 175 ? -19.094 -16.906 -18.812 1 98.06 175 ASP A C 1
ATOM 1411 O O . ASP A 1 175 ? -20.203 -16.703 -19.297 1 98.06 175 ASP A O 1
ATOM 1415 N N . ASN A 1 176 ? -19.016 -17.484 -17.625 1 98.06 176 ASN A N 1
ATOM 1416 C CA . ASN A 1 176 ? -20.141 -17.844 -16.781 1 98.06 176 ASN A CA 1
ATOM 1417 C C . ASN A 1 176 ? -19.875 -17.516 -15.312 1 98.06 176 ASN A C 1
ATOM 1419 O O . ASN A 1 176 ? -19.984 -18.391 -14.445 1 98.06 176 ASN A O 1
ATOM 1423 N N . LEU A 1 177 ? -19.578 -16.312 -15.039 1 98.5 177 LEU A N 1
ATOM 1424 C CA . LEU A 1 177 ? -19.281 -15.867 -13.688 1 98.5 177 LEU A CA 1
ATOM 1425 C C . LEU A 1 177 ? -20.562 -15.594 -12.906 1 98.5 177 LEU A C 1
ATOM 1427 O O . LEU A 1 177 ? -21.547 -15.117 -13.477 1 98.5 177 LEU A O 1
ATOM 1431 N N . PRO A 1 178 ? -20.516 -15.875 -11.672 1 98.25 178 PRO A N 1
ATOM 1432 C CA . PRO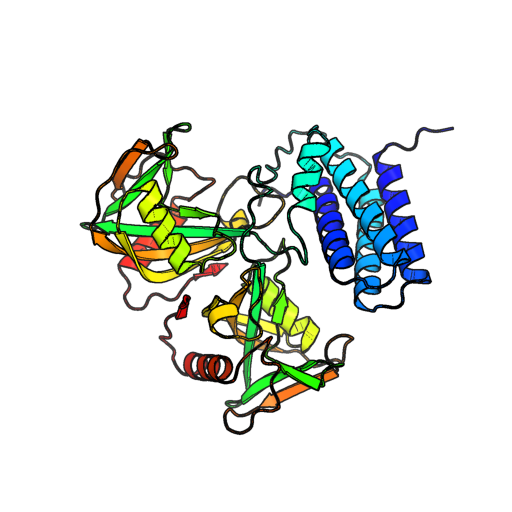 A 1 178 ? -21.656 -15.516 -10.82 1 98.25 178 PRO A CA 1
ATOM 1433 C C . PRO A 1 178 ? -21.688 -14.039 -10.461 1 98.25 178 PRO A C 1
ATOM 1435 O O . PRO A 1 178 ? -20.875 -13.258 -10.969 1 98.25 178 PRO A O 1
ATOM 1438 N N . GLU A 1 179 ? -22.719 -13.695 -9.695 1 97.88 179 GLU A N 1
ATOM 1439 C CA . GLU A 1 179 ? -22.75 -12.32 -9.203 1 97.88 179 GLU A CA 1
ATOM 1440 C C . GLU A 1 179 ? -21.562 -12.047 -8.297 1 97.88 179 GLU A C 1
ATOM 1442 O O . GLU A 1 179 ? -21.422 -12.648 -7.23 1 97.88 179 GLU A O 1
AT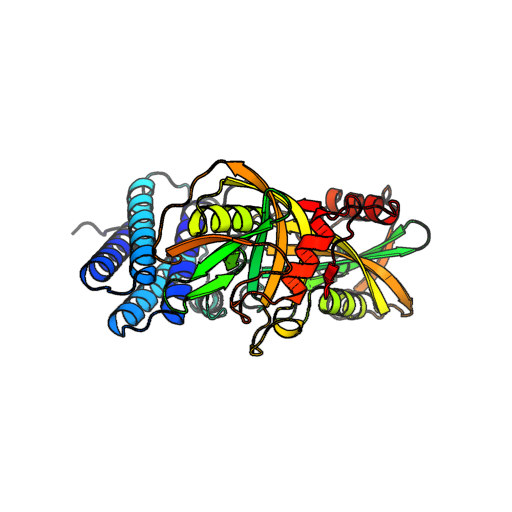OM 1447 N N . LEU A 1 180 ? -20.75 -11.102 -8.648 1 98.19 180 LEU A N 1
ATOM 1448 C CA . LEU A 1 180 ? -19.5 -10.828 -7.938 1 98.19 180 LEU A CA 1
ATOM 1449 C C . LEU A 1 180 ? -19.719 -9.766 -6.863 1 98.19 180 LEU A C 1
ATOM 1451 O O . LEU A 1 180 ? -20.547 -8.875 -7.02 1 98.19 180 LEU A O 1
ATOM 1455 N N . SER A 1 181 ? -18.984 -9.93 -5.762 1 95.25 181 SER A N 1
ATOM 1456 C CA . SER A 1 181 ? -18.828 -8.836 -4.809 1 95.25 181 SER A CA 1
ATOM 1457 C C . SER A 1 181 ? -17.875 -7.777 -5.332 1 95.25 181 SER A C 1
ATOM 1459 O O . SER A 1 181 ? -16.656 -7.914 -5.199 1 95.25 181 SER A O 1
ATOM 1461 N N . ILE A 1 182 ? -18.391 -6.727 -5.789 1 93.44 182 ILE A N 1
ATOM 1462 C CA . ILE A 1 182 ? -17.594 -5.766 -6.562 1 93.44 182 ILE A CA 1
ATOM 1463 C C . ILE A 1 182 ? -16.656 -5.012 -5.637 1 93.44 182 ILE A C 1
ATOM 1465 O O . ILE A 1 182 ? -15.625 -4.484 -6.082 1 93.44 182 ILE A O 1
ATOM 1469 N N . ASP A 1 183 ? -16.953 -4.934 -4.367 1 89.06 183 ASP A N 1
ATOM 1470 C CA . ASP A 1 183 ? -16.047 -4.309 -3.4 1 89.06 183 ASP A CA 1
ATOM 1471 C C . ASP A 1 183 ? -14.812 -5.168 -3.168 1 89.06 183 ASP A C 1
ATOM 1473 O O . ASP A 1 183 ? -13.773 -4.664 -2.736 1 89.06 183 ASP A O 1
ATOM 1477 N N . ARG A 1 184 ? -14.93 -6.441 -3.51 1 93.19 184 ARG A N 1
ATOM 1478 C CA . ARG A 1 184 ? -13.828 -7.367 -3.256 1 93.19 184 ARG A CA 1
ATOM 1479 C C . ARG A 1 184 ? -13.086 -7.695 -4.547 1 93.19 184 ARG A C 1
ATOM 1481 O O . ARG A 1 184 ? -11.859 -7.805 -4.547 1 93.19 184 ARG A O 1
ATOM 1488 N N . ASN A 1 185 ? -13.797 -7.871 -5.613 1 97.38 185 ASN A N 1
ATOM 1489 C CA . ASN A 1 185 ? -13.195 -8.117 -6.914 1 97.38 185 ASN A CA 1
ATOM 1490 C C . ASN A 1 185 ? -14.148 -7.773 -8.055 1 97.38 185 ASN A C 1
ATOM 1492 O O . ASN A 1 185 ? -15.367 -7.898 -7.902 1 97.38 185 ASN A O 1
ATOM 1496 N N . THR A 1 186 ? -13.562 -7.367 -9.172 1 98 186 THR A N 1
ATOM 1497 C CA . THR A 1 186 ? -14.328 -7.02 -10.367 1 98 186 THR A CA 1
ATOM 1498 C C . THR A 1 186 ? -14.125 -8.062 -11.461 1 98 186 THR A C 1
ATOM 1500 O O . THR A 1 186 ? -13.219 -8.898 -11.375 1 98 186 THR A O 1
ATOM 1503 N N . LYS A 1 187 ? -15.023 -7.992 -12.414 1 98.25 187 LYS A N 1
ATOM 1504 C CA . LYS A 1 187 ? -14.852 -8.859 -13.57 1 98.25 187 LYS A CA 1
ATOM 1505 C C . LYS A 1 187 ? -13.5 -8.625 -14.242 1 98.25 187 LYS A C 1
ATOM 1507 O O . LYS A 1 187 ? -12.844 -9.578 -14.672 1 98.25 187 LYS A O 1
ATOM 1512 N N . GLU A 1 188 ? -13.07 -7.418 -14.359 1 98.12 188 GLU A N 1
ATOM 1513 C CA . GLU A 1 188 ? -11.781 -7.074 -14.953 1 98.12 188 GLU A CA 1
ATOM 1514 C C . GLU A 1 188 ? -10.633 -7.723 -14.188 1 98.12 188 GLU A C 1
ATOM 1516 O O . GLU A 1 188 ? -9.656 -8.18 -14.789 1 98.12 188 GLU A O 1
ATOM 1521 N N . GLN A 1 189 ? -10.727 -7.73 -12.914 1 98.5 189 GLN A N 1
ATOM 1522 C CA . GLN A 1 189 ? -9.695 -8.336 -12.086 1 98.5 189 GLN A CA 1
ATOM 1523 C C . GLN A 1 189 ? -9.672 -9.852 -12.258 1 98.5 189 GLN A C 1
ATOM 1525 O O . GLN A 1 189 ? -8.602 -10.469 -12.258 1 98.5 189 GLN A O 1
ATOM 1530 N N . ILE A 1 190 ? -10.852 -10.445 -12.359 1 98.75 190 ILE A N 1
ATOM 1531 C CA . ILE A 1 190 ? -10.922 -11.875 -12.625 1 98.75 190 ILE A CA 1
ATOM 1532 C C . ILE A 1 190 ? -10.312 -12.18 -13.992 1 98.75 190 ILE A C 1
ATOM 1534 O O . ILE A 1 190 ? -9.547 -13.133 -14.141 1 98.75 190 ILE A O 1
ATOM 1538 N N . GLU A 1 191 ? -10.641 -11.398 -14.992 1 98.75 191 GLU A N 1
ATOM 1539 C CA . GLU A 1 191 ? -10.055 -11.547 -16.328 1 98.75 191 GLU A CA 1
ATOM 1540 C C . GLU A 1 191 ? -8.539 -11.445 -16.266 1 98.75 191 GLU A C 1
ATOM 1542 O O . GLU A 1 191 ? -7.836 -12.203 -16.953 1 98.75 191 GLU A O 1
ATOM 1547 N N . MET A 1 192 ? -8.07 -10.5 -15.508 1 98.62 192 MET A N 1
ATOM 1548 C CA . MET A 1 192 ? -6.637 -10.328 -15.297 1 98.62 192 MET A CA 1
ATOM 1549 C C . MET A 1 192 ? -6.012 -11.617 -14.766 1 98.62 192 MET A C 1
ATOM 1551 O O . MET A 1 192 ? -4.949 -12.031 -15.234 1 98.62 192 MET A O 1
ATOM 1555 N N . CYS A 1 193 ? -6.645 -12.25 -13.836 1 98.81 193 CYS A N 1
ATOM 1556 C CA . CYS A 1 193 ? -6.141 -13.5 -13.266 1 98.81 193 CYS A CA 1
ATOM 1557 C C . CYS A 1 193 ? -6.113 -14.602 -14.32 1 98.81 193 CYS A C 1
ATOM 1559 O O . CYS A 1 193 ? -5.164 -15.391 -14.375 1 98.81 193 CYS A O 1
ATOM 1561 N N . PHE A 1 194 ? -7.164 -14.68 -15.164 1 98.81 194 PHE A N 1
ATOM 1562 C CA . PHE A 1 194 ? -7.191 -15.656 -16.25 1 98.81 194 PHE A CA 1
ATOM 1563 C C . PHE A 1 194 ? -6.02 -15.445 -17.203 1 98.81 194 PHE A C 1
ATOM 1565 O O . PHE A 1 194 ? -5.332 -16.391 -17.562 1 98.81 194 PHE A O 1
ATOM 1572 N N . LYS A 1 195 ? -5.816 -14.211 -17.578 1 98.62 195 LYS A N 1
ATOM 1573 C CA . LYS A 1 195 ? -4.715 -13.898 -18.484 1 98.62 195 LYS A CA 1
ATOM 1574 C C . LYS A 1 195 ? -3.375 -14.297 -17.875 1 98.62 195 LYS A C 1
ATOM 1576 O O . LYS A 1 195 ? -2.535 -14.891 -18.562 1 98.62 195 LYS A O 1
ATOM 1581 N N . ALA A 1 196 ? -3.215 -13.977 -16.641 1 98.56 196 ALA A N 1
ATOM 1582 C CA . ALA A 1 196 ? -1.964 -14.297 -15.961 1 98.56 196 ALA A CA 1
ATOM 1583 C C . ALA A 1 196 ? -1.743 -15.812 -15.898 1 98.56 196 ALA A C 1
ATOM 1585 O O . ALA A 1 196 ? -0.611 -16.281 -16.016 1 98.56 196 ALA A O 1
ATOM 1586 N N . SER A 1 197 ? -2.787 -16.578 -15.695 1 98.31 197 SER A N 1
ATOM 1587 C CA . SER A 1 197 ? -2.689 -18.031 -15.57 1 98.31 197 SER A CA 1
ATOM 1588 C C . SER A 1 197 ? -2.236 -18.672 -16.875 1 98.31 197 SER A C 1
ATOM 1590 O O . SER A 1 197 ? -1.677 -19.766 -16.875 1 98.31 197 SER A O 1
ATOM 1592 N N . LYS A 1 198 ? -2.408 -17.969 -17.969 1 97.62 198 LYS A N 1
ATOM 1593 C CA . LYS A 1 198 ? -2.125 -18.547 -19.281 1 97.62 198 LYS A CA 1
ATOM 1594 C C . LYS A 1 198 ? -0.801 -18.031 -19.844 1 97.62 198 LYS A C 1
ATOM 1596 O O . LYS A 1 198 ? -0.341 -18.484 -20.891 1 97.62 198 LYS A O 1
ATOM 1601 N N . ASP A 1 199 ? -0.155 -17.078 -19.172 1 96.75 199 ASP A N 1
ATOM 1602 C CA . ASP A 1 199 ? 1.059 -16.438 -19.672 1 96.75 199 ASP A CA 1
ATOM 1603 C C . ASP A 1 199 ? 2.262 -16.781 -18.797 1 96.75 199 ASP A C 1
ATOM 1605 O O . ASP A 1 199 ? 2.445 -16.188 -17.734 1 96.75 199 ASP A O 1
ATOM 1609 N N . PRO A 1 200 ? 3.111 -17.672 -19.234 1 93.62 200 PRO A N 1
ATOM 1610 C CA . PRO A 1 200 ? 4.289 -18.031 -18.438 1 93.62 200 PRO A CA 1
ATOM 1611 C C . PRO A 1 200 ? 5.234 -16.844 -18.219 1 93.62 200 PRO A C 1
ATOM 1613 O O . PRO A 1 200 ? 6.047 -16.859 -17.297 1 93.62 200 PRO A O 1
ATOM 1616 N N . ASN A 1 201 ? 5.141 -15.805 -19.016 1 94.44 201 ASN A N 1
ATOM 1617 C CA . ASN A 1 201 ? 6.004 -14.633 -18.922 1 94.44 201 ASN A CA 1
ATOM 1618 C C . ASN A 1 201 ? 5.238 -13.414 -18.422 1 94.44 201 ASN A C 1
ATOM 1620 O O . ASN A 1 201 ? 5.566 -12.281 -18.781 1 94.44 201 ASN A O 1
ATOM 1624 N N . TRP A 1 202 ? 4.273 -13.695 -17.672 1 96.75 202 TRP A N 1
ATOM 1625 C CA . TRP A 1 202 ? 3.443 -12.625 -17.125 1 96.75 202 TRP A CA 1
ATOM 1626 C C . TRP A 1 202 ? 4.289 -11.625 -16.344 1 96.75 202 TRP A C 1
ATOM 1628 O O . TRP A 1 202 ? 5.121 -12.016 -15.523 1 96.75 202 TRP A O 1
ATOM 1638 N N . LYS A 1 203 ? 4.141 -10.391 -16.656 1 96.06 203 LYS A N 1
ATOM 1639 C CA . LYS A 1 203 ? 4.723 -9.305 -15.867 1 96.06 203 LYS A CA 1
ATOM 1640 C C . LYS A 1 203 ? 3.707 -8.734 -14.883 1 96.06 203 LYS A C 1
ATOM 1642 O O . LYS A 1 203 ? 2.6 -8.359 -15.273 1 96.06 203 LYS A O 1
ATOM 1647 N N . THR A 1 204 ? 4.09 -8.719 -13.609 1 98.31 204 THR A N 1
ATOM 1648 C CA . THR A 1 204 ? 3.189 -8.234 -12.57 1 98.31 204 THR A CA 1
ATOM 1649 C C . THR A 1 204 ? 2.674 -6.84 -12.914 1 98.31 204 THR A C 1
ATOM 1651 O O . THR A 1 204 ? 3.455 -5.941 -13.234 1 98.31 204 THR A O 1
ATOM 1654 N N . ILE A 1 205 ? 1.397 -6.707 -12.836 1 97.44 205 ILE A N 1
ATOM 1655 C CA . ILE A 1 205 ? 0.769 -5.418 -13.109 1 97.44 205 ILE A CA 1
ATOM 1656 C C . ILE A 1 205 ? 0.674 -4.609 -11.82 1 97.44 205 ILE A C 1
ATOM 1658 O O . ILE A 1 205 ? 0.427 -5.16 -10.742 1 97.44 205 ILE A O 1
ATOM 1662 N N . PHE A 1 206 ? 0.895 -3.301 -11.984 1 97 206 PHE A N 1
ATOM 1663 C CA . PHE A 1 206 ? 0.698 -2.441 -10.828 1 97 206 PHE A CA 1
ATOM 1664 C C . PHE A 1 206 ? -0.062 -1.178 -11.211 1 97 206 PHE A C 1
ATOM 1666 O O . PHE A 1 206 ? -0.009 -0.742 -12.367 1 97 206 PHE A O 1
ATOM 1673 N N . GLU A 1 207 ? -0.892 -0.505 -10.445 1 84.75 207 GLU A N 1
ATOM 1674 C CA . GLU A 1 207 ? -1.594 0.769 -10.57 1 84.75 207 GLU A CA 1
ATOM 1675 C C . GLU A 1 207 ? -2.818 0.814 -9.656 1 84.75 207 GLU A C 1
ATOM 1677 O O . GLU A 1 207 ? -3.373 -0.228 -9.305 1 84.75 207 GLU A O 1
ATOM 1682 N N . MET B 1 1 ? -23.953 36.938 19.25 1 30.19 1 MET B N 1
ATOM 1683 C CA . MET B 1 1 ? -22.625 36.5 18.875 1 30.19 1 MET B CA 1
ATOM 1684 C C . MET B 1 1 ? -22.688 35.406 17.812 1 30.19 1 MET B C 1
ATOM 1686 O O . MET B 1 1 ? -23.359 34.406 18.016 1 30.19 1 MET B O 1
ATOM 1690 N N . LYS B 1 2 ? -22.594 35.5 16.609 1 40.5 2 LYS B N 1
ATOM 1691 C CA . LYS B 1 2 ? -22.984 34.719 15.453 1 40.5 2 LYS B CA 1
ATOM 1692 C C . LYS B 1 2 ? -22.344 33.344 15.477 1 40.5 2 LYS B C 1
ATOM 1694 O O . LYS B 1 2 ? -21.156 33.219 15.766 1 40.5 2 LYS B O 1
ATOM 1699 N N . ASP B 1 3 ? -22.953 32.25 15.828 1 46.25 3 ASP B N 1
ATOM 1700 C CA . ASP B 1 3 ? -22.672 30.844 16.109 1 46.25 3 ASP B CA 1
ATOM 1701 C C . ASP B 1 3 ? -21.766 30.234 15.039 1 46.25 3 ASP B C 1
ATOM 1703 O O . ASP B 1 3 ? -22.141 30.172 13.867 1 46.25 3 ASP B O 1
ATOM 1707 N N . ILE B 1 4 ? -20.484 30.594 15.055 1 53.28 4 ILE B N 1
ATOM 1708 C CA . ILE B 1 4 ? -19.562 30 14.094 1 53.28 4 ILE B CA 1
ATOM 1709 C C . ILE B 1 4 ? -19.922 28.531 13.883 1 53.28 4 ILE B C 1
ATOM 1711 O O . ILE B 1 4 ? -20.047 27.766 14.852 1 53.28 4 ILE B O 1
ATOM 1715 N N . ASP B 1 5 ? -20.469 28.172 12.75 1 73.69 5 ASP B N 1
ATOM 1716 C CA . ASP B 1 5 ? -20.844 26.781 12.5 1 73.69 5 ASP B CA 1
ATOM 1717 C C . ASP B 1 5 ? -19.656 25.844 12.734 1 73.69 5 ASP B C 1
ATOM 1719 O O . ASP B 1 5 ? -18.516 26.297 12.789 1 73.69 5 ASP B O 1
ATOM 1723 N N . GLN B 1 6 ? -19.891 24.766 13.258 1 79.25 6 GLN B N 1
ATOM 1724 C CA . GLN B 1 6 ? -18.922 23.766 13.672 1 79.25 6 GLN B CA 1
ATOM 1725 C C . GLN B 1 6 ? -17.812 23.594 12.633 1 79.25 6 GLN B C 1
ATOM 1727 O O . GLN B 1 6 ? -16.656 23.359 12.984 1 79.25 6 GLN B O 1
ATOM 1732 N N . PHE B 1 7 ? -18.156 23.844 11.445 1 78.25 7 PHE B N 1
ATOM 1733 C CA . PHE B 1 7 ? -17.188 23.734 10.352 1 78.25 7 PHE B CA 1
ATOM 1734 C C . PHE B 1 7 ? -16.141 24.844 10.445 1 78.25 7 PHE B C 1
ATOM 1736 O O . PHE B 1 7 ? -14.938 24.578 10.367 1 78.25 7 PHE B O 1
ATOM 1743 N N . THR B 1 8 ? -16.562 26.047 10.602 1 75.56 8 THR B N 1
ATOM 1744 C CA . THR B 1 8 ? -15.68 27.188 10.758 1 75.56 8 THR B CA 1
ATOM 1745 C C . THR B 1 8 ? -14.82 27.047 12.016 1 75.56 8 THR B C 1
ATOM 1747 O O . THR B 1 8 ? -13.633 27.375 12 1 75.56 8 THR B O 1
ATOM 1750 N N . LYS B 1 9 ? -15.453 26.562 13.039 1 80.56 9 LYS B N 1
ATOM 1751 C CA . LYS B 1 9 ? -14.711 26.359 14.281 1 80.56 9 LYS B CA 1
ATOM 1752 C C . LYS B 1 9 ? -13.57 25.359 14.086 1 80.56 9 LYS B C 1
ATOM 1754 O O . LYS B 1 9 ? -12.445 25.594 14.539 1 80.56 9 LYS B O 1
ATOM 1759 N N . TRP B 1 10 ? -13.852 24.172 13.406 1 84.88 10 TRP B N 1
ATOM 1760 C CA . TRP B 1 10 ? -12.812 23.188 13.133 1 84.88 10 TRP B CA 1
ATOM 1761 C C . TRP B 1 10 ? -11.672 23.812 12.328 1 84.88 10 TRP B C 1
ATOM 1763 O O . TRP B 1 10 ? -10.5 23.625 12.664 1 84.88 10 TRP B O 1
ATOM 1773 N N . ALA B 1 11 ? -12.016 24.547 11.336 1 80.88 11 ALA B N 1
ATOM 1774 C CA . ALA B 1 11 ? -11 25.156 10.469 1 80.88 11 ALA B CA 1
ATOM 1775 C C . ALA B 1 11 ? -10.141 26.156 11.234 1 80.88 11 ALA B C 1
ATOM 1777 O O . ALA B 1 11 ? -8.914 26.156 11.102 1 80.88 11 ALA B O 1
ATOM 1778 N N . THR B 1 12 ? -10.805 27 12.039 1 78.38 12 THR B N 1
ATOM 1779 C CA . THR B 1 12 ? -10.086 28 12.812 1 78.38 12 THR B CA 1
ATOM 1780 C C . THR B 1 12 ? -9.195 27.344 13.859 1 78.38 12 THR B C 1
ATOM 1782 O O . THR B 1 12 ? -8.062 27.781 14.078 1 78.38 12 THR B O 1
ATOM 1785 N N . ASP B 1 13 ? -9.75 26.312 14.516 1 84.69 13 ASP B N 1
ATOM 1786 C CA . ASP B 1 13 ? -8.953 25.578 15.5 1 84.69 13 ASP B CA 1
ATOM 1787 C C . ASP B 1 13 ? -7.719 24.969 14.844 1 84.69 13 ASP B C 1
ATOM 1789 O O . ASP B 1 13 ? -6.613 25.062 15.383 1 84.69 13 ASP B O 1
ATOM 1793 N N . LEU B 1 14 ? -7.859 24.297 13.695 1 88.69 14 LEU B N 1
ATOM 1794 C CA . LEU B 1 14 ? -6.75 23.688 12.969 1 88.69 14 LEU B CA 1
ATOM 1795 C C . LEU B 1 14 ? -5.707 24.75 12.594 1 88.69 14 LEU B C 1
ATOM 1797 O O . LEU B 1 14 ? -4.504 24.516 12.742 1 88.69 14 LEU B O 1
ATOM 1801 N N . GLN B 1 15 ? -6.188 25.906 12.156 1 80.81 15 GLN B N 1
ATOM 1802 C CA . GLN B 1 15 ? -5.285 27 11.812 1 80.81 15 GLN B CA 1
ATOM 1803 C C . GLN B 1 15 ? -4.484 27.453 13.031 1 80.81 15 GLN B C 1
ATOM 1805 O O . GLN B 1 15 ? -3.273 27.672 12.938 1 80.81 15 GLN B O 1
ATOM 1810 N N . SER B 1 16 ? -5.145 27.641 14.094 1 82.38 16 SER B N 1
ATOM 1811 C CA . SER B 1 16 ? -4.488 28.094 15.32 1 82.38 16 SER B CA 1
ATOM 1812 C C . SER B 1 16 ? -3.436 27.094 15.781 1 82.38 16 SER B C 1
ATOM 1814 O O . SER B 1 16 ? -2.326 27.469 16.156 1 82.38 16 SER B O 1
ATOM 1816 N N . ILE B 1 17 ? -3.768 25.766 15.773 1 86.5 17 ILE B N 1
ATOM 1817 C CA . ILE B 1 17 ? -2.854 24.703 16.188 1 86.5 17 ILE B CA 1
ATOM 1818 C C . ILE B 1 17 ? -1.635 24.688 15.266 1 86.5 17 ILE B C 1
ATOM 1820 O O . ILE B 1 17 ? -0.497 24.609 15.734 1 86.5 17 ILE B O 1
ATOM 1824 N N . ALA B 1 18 ? -1.925 24.734 13.977 1 84.44 18 ALA B N 1
ATOM 1825 C CA . ALA B 1 18 ? -0.837 24.719 13 1 84.44 18 ALA B CA 1
ATOM 1826 C C . ALA B 1 18 ? 0.093 25.906 13.211 1 84.44 18 ALA B C 1
ATOM 1828 O O . ALA B 1 18 ? 1.316 25.766 13.164 1 84.44 18 ALA B O 1
ATOM 1829 N N . GLN B 1 19 ? -0.477 27.125 13.438 1 81.38 19 GLN B N 1
ATOM 1830 C CA . GLN B 1 19 ? 0.314 28.328 13.648 1 81.38 19 GLN B CA 1
ATOM 1831 C C . GLN B 1 19 ? 1.21 28.203 14.875 1 81.38 19 GLN B C 1
ATOM 1833 O O . GLN B 1 19 ? 2.391 28.547 14.828 1 81.38 19 GLN B O 1
ATOM 1838 N N . ALA B 1 20 ? 0.685 27.75 15.938 1 82.75 20 ALA B N 1
ATOM 1839 C CA . ALA B 1 20 ? 1.467 27.531 17.156 1 82.75 20 ALA B CA 1
ATOM 1840 C C . ALA B 1 20 ? 2.598 26.531 16.906 1 82.75 20 ALA B C 1
ATOM 1842 O O . ALA B 1 20 ? 3.73 26.75 17.344 1 82.75 20 ALA B O 1
ATOM 1843 N N . GLY B 1 21 ? 2.268 25.328 16.281 1 84.81 21 GLY B N 1
ATOM 1844 C CA . GLY B 1 21 ? 3.283 24.344 15.961 1 84.81 21 GLY B CA 1
ATOM 1845 C C . GLY B 1 21 ? 4.402 24.891 15.094 1 84.81 21 GLY B C 1
ATOM 1846 O O . GLY B 1 21 ? 5.574 24.578 15.312 1 84.81 21 GLY B O 1
ATOM 1847 N N . LEU B 1 22 ? 4.004 25.734 14.117 1 82.81 22 LEU B N 1
ATOM 1848 C CA . LEU B 1 22 ? 4.98 26.344 13.219 1 82.81 22 LEU B CA 1
ATOM 1849 C C . LEU B 1 22 ? 5.852 27.344 13.961 1 82.81 22 LEU B C 1
ATOM 1851 O O . LEU B 1 22 ? 7.035 27.5 13.648 1 82.81 22 LEU B O 1
ATOM 1855 N N . ARG B 1 23 ? 5.332 28.031 14.938 1 78.88 23 ARG B N 1
ATOM 1856 C CA . ARG B 1 23 ? 6.055 29.062 15.688 1 78.88 23 ARG B CA 1
ATOM 1857 C C . ARG B 1 23 ? 6.992 28.422 16.703 1 78.88 23 ARG B C 1
ATOM 1859 O O . ARG B 1 23 ? 8.125 28.875 16.891 1 78.88 23 ARG B O 1
ATOM 1866 N N . TYR B 1 24 ? 6.586 27.328 17.328 1 81.38 24 TYR B N 1
ATOM 1867 C CA . TYR B 1 24 ? 7.312 26.812 18.484 1 81.38 24 TYR B CA 1
ATOM 1868 C C . TYR B 1 24 ? 8.016 25.5 18.156 1 81.38 24 TYR B C 1
ATOM 1870 O O . TYR B 1 24 ? 8.914 25.062 18.875 1 81.38 24 TYR B O 1
ATOM 1878 N N . GLY B 1 25 ? 7.449 24.766 17.094 1 78.38 25 GLY B N 1
ATOM 1879 C CA . GLY B 1 25 ? 8.055 23.5 16.703 1 78.38 25 GLY B CA 1
ATOM 1880 C C . GLY B 1 25 ? 9.5 23.625 16.266 1 78.38 25 GLY B C 1
ATOM 1881 O O . GLY B 1 25 ? 9.883 24.656 15.695 1 78.38 25 GLY B O 1
ATOM 1882 N N . LYS B 1 26 ? 10.336 22.531 16.469 1 77.38 26 LYS B N 1
ATOM 1883 C CA . LYS B 1 26 ? 11.75 22.562 16.109 1 77.38 26 LYS B CA 1
ATOM 1884 C C . LYS B 1 26 ? 12.109 21.438 15.156 1 77.38 26 LYS B C 1
ATOM 1886 O O . LYS B 1 26 ? 13.094 21.516 14.422 1 77.38 26 LYS B O 1
ATOM 1891 N N . ASP B 1 27 ? 11.289 20.391 15.203 1 81.5 27 ASP B N 1
ATOM 1892 C CA . ASP B 1 27 ? 11.531 19.219 14.367 1 81.5 27 ASP B CA 1
ATOM 1893 C C . ASP B 1 27 ? 11.055 19.453 12.938 1 81.5 27 ASP B C 1
ATOM 1895 O O . ASP B 1 27 ? 9.938 19.922 12.719 1 81.5 27 ASP B O 1
ATOM 1899 N N . VAL B 1 28 ? 11.898 19.188 11.953 1 76.56 28 VAL B N 1
ATOM 1900 C CA . VAL B 1 28 ? 11.617 19.516 10.562 1 76.56 28 VAL B CA 1
ATOM 1901 C C . VAL B 1 28 ? 10.383 18.75 10.094 1 76.56 28 VAL B C 1
ATOM 1903 O O . VAL B 1 28 ? 9.555 19.281 9.352 1 76.56 28 VAL B O 1
ATOM 1906 N N . PHE B 1 29 ? 10.188 17.609 10.469 1 81 29 PHE B N 1
ATOM 1907 C CA . PHE B 1 29 ? 9.031 16.812 10.062 1 81 29 PHE B CA 1
ATOM 1908 C C . PHE B 1 29 ? 7.762 17.344 10.719 1 81 29 PHE B C 1
ATOM 1910 O O . PHE B 1 29 ? 6.699 17.359 10.094 1 81 29 PHE B O 1
ATOM 1917 N N . ASP B 1 30 ? 7.875 17.734 11.977 1 82.81 30 ASP B N 1
ATOM 1918 C CA . ASP B 1 30 ? 6.734 18.359 12.641 1 82.81 30 ASP B CA 1
ATOM 1919 C C . ASP B 1 30 ? 6.328 19.656 11.938 1 82.81 30 ASP B C 1
ATOM 1921 O O . ASP B 1 30 ? 5.141 19.922 11.75 1 82.81 30 ASP B O 1
ATOM 1925 N N . LEU B 1 31 ? 7.391 20.391 11.539 1 83.44 31 LEU B N 1
ATOM 1926 C CA . LEU B 1 31 ? 7.09 21.641 10.859 1 83.44 31 LEU B CA 1
ATOM 1927 C C . LEU B 1 31 ? 6.371 21.391 9.539 1 83.44 31 LEU B C 1
ATOM 1929 O O . LEU B 1 31 ? 5.418 22.094 9.195 1 83.44 31 LEU B O 1
ATOM 1933 N N . GLU B 1 32 ? 6.719 20.406 8.82 1 85 32 GLU B N 1
ATOM 1934 C CA . GLU B 1 32 ? 6.059 20.031 7.574 1 85 32 GLU B CA 1
ATOM 1935 C C . GLU B 1 32 ? 4.621 19.594 7.816 1 85 32 GLU B C 1
ATOM 1937 O O . GLU B 1 32 ? 3.715 19.953 7.062 1 85 32 GLU B O 1
ATOM 1942 N N . ARG B 1 33 ? 4.449 18.891 8.82 1 89.25 33 ARG B N 1
ATOM 1943 C CA . ARG B 1 33 ? 3.109 18.422 9.156 1 89.25 33 ARG B CA 1
ATOM 1944 C C . ARG B 1 33 ? 2.195 19.578 9.516 1 89.25 33 ARG B C 1
ATOM 1946 O O . ARG B 1 33 ? 1.033 19.609 9.109 1 89.25 33 ARG B O 1
ATOM 1953 N N . TYR B 1 34 ? 2.742 20.531 10.281 1 86.81 34 TYR B N 1
ATOM 1954 C CA . TYR B 1 34 ? 1.933 21.688 10.648 1 86.81 34 TYR B CA 1
ATOM 1955 C C . TYR B 1 34 ? 1.595 22.531 9.422 1 86.81 34 TYR B C 1
ATOM 1957 O O . TYR B 1 34 ? 0.507 23.109 9.336 1 86.81 34 TYR B O 1
ATOM 1965 N N . GLU B 1 35 ? 2.514 22.594 8.445 1 85.62 35 GLU B N 1
ATOM 1966 C CA . GLU B 1 35 ? 2.203 23.297 7.199 1 85.62 35 GLU B CA 1
ATOM 1967 C C . GLU B 1 35 ? 1.062 22.609 6.453 1 85.62 35 GLU B C 1
ATOM 1969 O O . GLU B 1 35 ? 0.196 23.281 5.887 1 85.62 35 GLU B O 1
ATOM 1974 N N . GLN B 1 36 ? 1.042 21.359 6.477 1 88.88 36 GLN B N 1
ATOM 1975 C CA . GLN B 1 36 ? -0.04 20.609 5.848 1 88.88 36 GLN B CA 1
ATOM 1976 C C . GLN B 1 36 ? -1.373 20.891 6.535 1 88.88 36 GLN B C 1
ATOM 1978 O O . GLN B 1 36 ? -2.395 21.078 5.871 1 88.88 36 GLN B O 1
ATOM 1983 N N . ILE B 1 37 ? -1.392 20.922 7.848 1 88.81 37 ILE B N 1
ATOM 1984 C CA . ILE B 1 37 ? -2.602 21.188 8.617 1 88.81 37 ILE B CA 1
ATOM 1985 C C . ILE B 1 37 ? -3.109 22.594 8.312 1 88.81 37 ILE B C 1
ATOM 1987 O O . ILE B 1 37 ? -4.312 22.797 8.133 1 88.81 37 ILE B O 1
ATOM 1991 N N . ARG B 1 38 ? -2.172 23.531 8.227 1 82.56 38 ARG B N 1
ATOM 1992 C CA . ARG B 1 38 ? -2.537 24.891 7.883 1 82.56 38 ARG B CA 1
ATOM 1993 C C . ARG B 1 38 ? -3.174 24.953 6.496 1 82.56 38 ARG B C 1
ATOM 1995 O O . ARG B 1 38 ? -4.168 25.656 6.297 1 82.56 38 ARG B O 1
ATOM 2002 N N . LYS B 1 39 ? -2.598 24.25 5.578 1 86.19 39 LYS B N 1
ATOM 2003 C CA . LYS B 1 39 ? -3.15 24.203 4.23 1 86.19 39 LYS B CA 1
ATOM 2004 C C . LYS B 1 39 ? -4.566 23.625 4.234 1 86.19 39 LYS B C 1
ATOM 2006 O O . LYS B 1 39 ? -5.465 24.188 3.594 1 86.19 39 LYS B O 1
ATOM 2011 N N . ILE B 1 40 ? -4.762 22.594 4.934 1 88.06 40 ILE B N 1
ATOM 2012 C CA . ILE B 1 40 ? -6.078 21.969 5.023 1 88.06 40 ILE B CA 1
ATOM 2013 C C . ILE B 1 40 ? -7.07 22.938 5.648 1 88.06 40 ILE B C 1
ATOM 2015 O O . ILE B 1 40 ? -8.188 23.094 5.152 1 88.06 40 ILE B O 1
ATOM 2019 N N . ALA B 1 41 ? -6.711 23.562 6.773 1 79.81 41 ALA B N 1
ATOM 2020 C CA . ALA B 1 41 ? -7.57 24.547 7.422 1 79.81 41 ALA B CA 1
ATOM 2021 C C . ALA B 1 41 ? -7.973 25.656 6.449 1 79.81 41 ALA B C 1
ATOM 2023 O O . ALA B 1 41 ? -9.133 26.078 6.414 1 79.81 41 ALA B O 1
ATOM 2024 N N . GLY B 1 42 ? -7.047 26.125 5.652 1 77.5 42 GLY B N 1
ATOM 2025 C CA . GLY B 1 42 ? -7.34 27.109 4.625 1 77.5 42 GLY B CA 1
ATOM 2026 C C . GLY B 1 42 ? -8.328 26.625 3.588 1 77.5 42 GLY B C 1
ATOM 2027 O O . GLY B 1 42 ? -9.234 27.359 3.193 1 77.5 42 GLY B O 1
ATOM 2028 N N . GLU B 1 43 ? -8.125 25.391 3.156 1 83.19 43 GLU B N 1
ATOM 2029 C CA . GLU B 1 43 ? -9.047 24.797 2.193 1 83.19 43 GLU B CA 1
ATOM 2030 C C . GLU B 1 43 ? -10.453 24.672 2.773 1 83.19 43 GLU B C 1
ATOM 2032 O O . GLU B 1 43 ? -11.445 24.906 2.07 1 83.19 43 GLU B O 1
ATOM 2037 N N . MET B 1 44 ? -10.555 24.219 3.975 1 80.81 44 MET B N 1
ATOM 2038 C CA . MET B 1 44 ? -11.844 24.109 4.652 1 80.81 44 MET B CA 1
ATOM 2039 C C . MET B 1 44 ? -12.555 25.453 4.691 1 80.81 44 MET B C 1
ATOM 2041 O O . MET B 1 44 ? -13.75 25.531 4.402 1 80.81 44 MET B O 1
ATOM 2045 N N . MET B 1 45 ? -11.914 26.516 5.023 1 73.62 45 MET B N 1
ATOM 2046 C CA . MET B 1 45 ? -12.484 27.859 5.098 1 73.62 45 MET B CA 1
ATOM 2047 C C . MET B 1 45 ? -12.977 28.312 3.729 1 73.62 45 MET B C 1
ATOM 2049 O O . MET B 1 45 ? -14.008 28.969 3.623 1 73.62 45 MET B O 1
ATOM 2053 N N . GLU B 1 46 ? -12.266 27.906 2.721 1 74.44 46 GLU B N 1
ATOM 2054 C CA . GLU B 1 46 ? -12.656 28.25 1.359 1 74.44 46 GLU B CA 1
ATOM 2055 C C . GLU B 1 46 ? -13.906 27.484 0.935 1 74.44 46 GLU B C 1
ATOM 2057 O O . GLU B 1 46 ? -14.734 28 0.19 1 74.44 46 GLU B O 1
ATOM 2062 N N . ALA B 1 47 ? -14.062 26.156 1.347 1 70.81 47 ALA B N 1
ATOM 2063 C CA . ALA B 1 47 ? -15.148 25.266 0.933 1 70.81 47 ALA B CA 1
ATOM 2064 C C . ALA B 1 47 ? -16.438 25.594 1.692 1 70.81 47 ALA B C 1
ATOM 2066 O O . ALA B 1 47 ? -17.531 25.203 1.272 1 70.81 47 ALA B O 1
ATOM 2067 N N . LYS B 1 48 ? -16.656 25.984 2.898 1 58.72 48 LYS B N 1
ATOM 2068 C CA . LYS B 1 48 ? -17.859 26.25 3.682 1 58.72 48 LYS B CA 1
ATOM 2069 C C . LYS B 1 48 ? -19.031 26.609 2.775 1 58.72 48 LYS B C 1
ATOM 2071 O O . LYS B 1 48 ? -20.188 26.672 3.23 1 58.72 48 LYS B O 1
ATOM 2076 N N . THR B 1 49 ? -19 27.125 1.744 1 47.81 49 THR B N 1
ATOM 2077 C CA . THR B 1 49 ? -20.266 27.5 1.126 1 47.81 49 THR B CA 1
ATOM 2078 C C . THR B 1 49 ? -21.094 26.266 0.816 1 47.81 49 THR B C 1
ATOM 2080 O O . THR B 1 49 ? -22.234 26.156 1.283 1 47.81 49 THR B O 1
ATOM 2083 N N . GLY B 1 50 ? -21.594 25.734 -0.386 1 45.84 50 GLY B N 1
ATOM 2084 C CA . GLY B 1 50 ? -22.688 24.938 -0.933 1 45.84 50 GLY B CA 1
ATOM 2085 C C . GLY B 1 50 ? -22.5 23.453 -0.701 1 45.84 50 GLY B C 1
ATOM 2086 O O . GLY B 1 50 ? -22.984 22.625 -1.48 1 45.84 50 GLY B O 1
ATOM 2087 N N . LEU B 1 51 ? -21.859 22.953 0.242 1 44.72 51 LEU B N 1
ATOM 2088 C CA . LEU B 1 51 ? -21.641 21.531 0.071 1 44.72 51 LEU B CA 1
ATOM 2089 C C . LEU B 1 51 ? -22.906 20.734 0.362 1 44.72 51 LEU B C 1
ATOM 2091 O O . LEU B 1 51 ? -23.516 20.906 1.416 1 44.72 51 LEU B O 1
ATOM 2095 N N . PRO B 1 52 ? -23.688 20.375 -0.634 1 43.53 52 PRO B N 1
ATOM 2096 C CA . PRO B 1 52 ? -24.859 19.516 -0.453 1 43.53 52 PRO B CA 1
ATOM 2097 C C . PRO B 1 52 ? -24.562 18.297 0.406 1 43.53 52 PRO B C 1
ATOM 2099 O O . PRO B 1 52 ? -23.438 17.781 0.393 1 43.53 52 PRO B O 1
ATOM 2102 N N . LYS B 1 53 ? -25.281 18.031 1.545 1 40.5 53 LYS B N 1
ATOM 2103 C CA . LYS B 1 53 ? -25.375 16.922 2.486 1 40.5 53 LYS B CA 1
ATOM 2104 C C . LYS B 1 53 ? -25.406 15.586 1.755 1 40.5 53 LYS B C 1
ATOM 2106 O O . LYS B 1 53 ? -25.609 14.539 2.375 1 40.5 53 LYS B O 1
ATOM 2111 N N . GLU B 1 54 ? -25.609 15.477 0.516 1 39 54 GLU B N 1
ATOM 2112 C CA . GLU B 1 54 ? -25.922 14.125 0.075 1 39 54 GLU B CA 1
ATOM 2113 C C . GLU B 1 54 ? -24.969 13.109 0.683 1 39 54 GLU B C 1
ATOM 2115 O O . GLU B 1 54 ? -23.812 13.438 0.991 1 39 54 GLU B O 1
ATOM 2120 N N . LYS B 1 55 ? -25.547 11.781 0.901 1 40.34 55 LYS B N 1
ATOM 2121 C CA . LYS B 1 55 ? -25.188 10.531 1.556 1 40.34 55 LYS B CA 1
ATOM 2122 C C . LYS B 1 55 ? -23.797 10.062 1.131 1 40.34 55 LYS B C 1
ATOM 2124 O O . LYS B 1 55 ? -23.625 9.578 0.014 1 40.34 55 LYS B O 1
ATOM 2129 N N . ILE B 1 56 ? -22.875 10.727 1.39 1 38.62 56 ILE B N 1
ATOM 2130 C CA . ILE B 1 56 ? -21.484 10.352 1.189 1 38.62 56 ILE B CA 1
ATOM 2131 C C . ILE B 1 56 ? -21.172 9.062 1.957 1 38.62 56 ILE B C 1
ATOM 2133 O O . ILE B 1 56 ? -20.891 9.102 3.154 1 38.62 56 ILE B O 1
ATOM 2137 N N . ARG B 1 57 ? -21.984 8.055 1.912 1 36.62 57 ARG B N 1
ATOM 2138 C CA . ARG B 1 57 ? -21.578 6.816 2.564 1 36.62 57 ARG B CA 1
ATOM 2139 C C . ARG B 1 57 ? -20.156 6.438 2.17 1 36.62 57 ARG B C 1
ATOM 2141 O O . ARG B 1 57 ? -19.938 5.805 1.136 1 36.62 57 ARG B O 1
ATOM 2148 N N . THR B 1 58 ? -19.328 7.578 1.964 1 46.53 58 THR B N 1
ATOM 2149 C CA . THR B 1 58 ? -17.969 7.059 1.794 1 46.53 58 THR B CA 1
ATOM 2150 C C . THR B 1 58 ? -17.609 6.113 2.936 1 46.53 58 THR B C 1
ATOM 2152 O O . THR B 1 58 ? -17.656 6.5 4.105 1 46.53 58 THR B O 1
ATOM 2155 N N . LEU B 1 59 ? -17.75 4.754 2.645 1 45.41 59 LEU B N 1
ATOM 2156 C CA . LEU B 1 59 ? -17.594 3.637 3.568 1 45.41 59 LEU B CA 1
ATOM 2157 C C . LEU B 1 59 ? -16.203 3.627 4.184 1 45.41 59 LEU B C 1
ATOM 2159 O O . LEU B 1 59 ? -15.203 3.771 3.475 1 45.41 59 LEU B O 1
ATOM 2163 N N . PHE B 1 60 ? -16.047 4.445 5.281 1 43.09 60 PHE B N 1
ATOM 2164 C CA . PHE B 1 60 ? -14.875 4.168 6.109 1 43.09 60 PHE B CA 1
ATOM 2165 C C . PHE B 1 60 ? -14.695 2.67 6.309 1 43.09 60 PHE B C 1
ATOM 2167 O O . PHE B 1 60 ? -15.672 1.931 6.426 1 43.09 60 PHE B O 1
ATOM 2174 N N . LEU B 1 61 ? -13.828 2.053 5.672 1 45.06 61 LEU B N 1
ATOM 2175 C CA . LEU B 1 61 ? -13.617 0.627 5.898 1 45.06 61 LEU B CA 1
ATOM 2176 C C . LEU B 1 61 ? -14.039 0.235 7.312 1 45.06 61 LEU B C 1
ATOM 2178 O O . LEU B 1 61 ? -13.633 0.875 8.289 1 45.06 61 LEU B O 1
ATOM 2182 N N . GLY B 1 62 ? -15.289 -0.013 7.574 1 38.62 62 GLY B N 1
ATOM 2183 C CA . GLY B 1 62 ? -15.695 -0.659 8.812 1 38.62 62 GLY B CA 1
ATOM 2184 C C . GLY B 1 62 ? -14.586 -1.477 9.445 1 38.62 62 GLY B C 1
ATOM 2185 O O . GLY B 1 62 ? -14.656 -1.819 10.633 1 38.62 62 GLY B O 1
ATOM 2186 N N . ASP B 1 63 ? -13.969 -2.248 8.578 1 41.72 63 ASP B N 1
ATOM 2187 C CA . ASP B 1 63 ? -12.906 -3.109 9.078 1 41.72 63 ASP B CA 1
ATOM 2188 C C . ASP B 1 63 ? -11.727 -2.283 9.594 1 41.72 63 ASP B C 1
ATOM 2190 O O . ASP B 1 63 ? -10.617 -2.795 9.719 1 41.72 63 ASP B O 1
ATOM 2194 N N . GLU B 1 64 ? -11.828 -0.917 9.914 1 45.31 64 GLU B N 1
ATOM 2195 C CA . GLU B 1 64 ? -11.148 0.281 10.398 1 45.31 64 GLU B CA 1
ATOM 2196 C C . GLU B 1 64 ? -10.086 -0.068 11.43 1 45.31 64 GLU B C 1
ATOM 2198 O O . GLU B 1 64 ? -9.055 0.603 11.516 1 45.31 64 GLU B O 1
ATOM 2203 N N . GLY B 1 65 ? -10.312 -1.078 11.898 1 53.31 65 GLY B N 1
ATOM 2204 C CA . GLY B 1 65 ? -9.383 -1.365 12.977 1 53.31 65 GLY B CA 1
ATOM 2205 C C . GLY B 1 65 ? -8.461 -2.531 12.68 1 53.31 65 GLY B C 1
ATOM 2206 O O . GLY B 1 65 ? -7.602 -2.879 13.492 1 53.31 65 GLY B O 1
ATOM 2207 N N . TYR B 1 66 ? -8.75 -3.174 11.422 1 64.06 66 TYR B N 1
ATOM 2208 C CA . TYR B 1 66 ? -7.883 -4.332 11.227 1 64.06 66 TYR B CA 1
ATOM 2209 C C . TYR B 1 66 ? -6.457 -3.896 10.914 1 64.06 66 TYR B C 1
ATOM 2211 O O . TYR B 1 66 ? -6.234 -3.086 10.008 1 64.06 66 TYR B O 1
ATOM 2219 N N . GLN B 1 67 ? -5.617 -4.285 11.641 1 74.06 67 GLN B N 1
ATOM 2220 C CA . GLN B 1 67 ? -4.219 -3.912 11.453 1 74.06 67 GLN B CA 1
ATOM 2221 C C . GLN B 1 67 ? -3.562 -4.754 10.359 1 74.06 67 GLN B C 1
ATOM 2223 O O . GLN B 1 67 ? -3.621 -5.984 10.398 1 74.06 67 GLN B O 1
ATOM 2228 N N . THR B 1 68 ? -3.096 -4.137 9.344 1 88.38 68 THR B N 1
ATOM 2229 C CA . THR B 1 68 ? -2.285 -4.793 8.328 1 88.38 68 THR B CA 1
ATOM 2230 C C . THR B 1 68 ? -0.842 -4.301 8.383 1 88.38 68 THR B C 1
ATOM 2232 O O . THR B 1 68 ? -0.538 -3.33 9.078 1 88.38 68 THR B O 1
ATOM 2235 N N . PRO B 1 69 ? 0.036 -5.012 7.754 1 90.25 69 PRO B N 1
ATOM 2236 C CA . PRO B 1 69 ? 1.404 -4.492 7.719 1 90.25 69 PRO B CA 1
ATOM 2237 C C . PRO B 1 69 ? 1.487 -3.088 7.125 1 90.25 69 PRO B C 1
ATOM 2239 O O . PRO B 1 69 ? 0.631 -2.699 6.328 1 90.25 69 PRO B O 1
ATOM 2242 N N . LYS B 1 70 ? 2.43 -2.379 7.559 1 90.25 70 LYS B N 1
ATOM 2243 C CA . LYS B 1 70 ? 2.727 -1.105 6.91 1 90.25 70 LYS B CA 1
ATOM 2244 C C . LYS B 1 70 ? 3.367 -1.321 5.539 1 90.25 70 LYS B C 1
ATOM 2246 O O . LYS B 1 70 ? 3.834 -2.42 5.234 1 90.25 70 LYS B O 1
ATOM 2251 N N . ILE B 1 71 ? 3.311 -0.345 4.707 1 95.25 71 ILE B N 1
ATOM 2252 C CA . ILE B 1 71 ? 3.875 -0.448 3.365 1 95.25 71 ILE B CA 1
ATOM 2253 C C . ILE B 1 71 ? 4.98 0.59 3.191 1 95.25 71 ILE B C 1
ATOM 2255 O O . ILE B 1 71 ? 4.82 1.751 3.576 1 95.25 71 ILE B O 1
ATOM 2259 N N . GLU B 1 72 ? 6.105 0.198 2.674 1 96.75 72 GLU B N 1
ATOM 2260 C CA . GLU B 1 72 ? 7.215 1.053 2.268 1 96.75 72 GLU B CA 1
ATOM 2261 C C . GLU B 1 72 ? 7.605 0.798 0.814 1 96.75 72 GLU B C 1
ATOM 2263 O O . GLU B 1 72 ? 7.586 -0.344 0.352 1 96.75 72 GLU B O 1
ATOM 2268 N N . THR B 1 73 ? 7.977 1.827 0.098 1 98.44 73 THR B N 1
ATOM 2269 C CA . THR B 1 73 ? 8.391 1.667 -1.292 1 98.44 73 THR B CA 1
ATOM 2270 C C . THR B 1 73 ? 9.844 2.09 -1.475 1 98.44 73 THR B C 1
ATOM 2272 O O . THR B 1 73 ? 10.336 2.967 -0.764 1 98.44 73 THR B O 1
ATOM 2275 N N . ARG B 1 74 ? 10.539 1.479 -2.391 1 98.75 74 ARG B N 1
ATOM 2276 C CA . ARG B 1 74 ? 11.914 1.799 -2.754 1 98.75 74 ARG B CA 1
ATOM 2277 C C . ARG B 1 74 ? 12.078 1.873 -4.27 1 98.75 74 ARG B C 1
ATOM 2279 O O . ARG B 1 74 ? 11.57 1.019 -4.996 1 98.75 74 ARG B O 1
ATOM 2286 N N . ALA B 1 75 ? 12.75 2.84 -4.742 1 98.81 75 ALA B N 1
ATOM 2287 C CA . ALA B 1 75 ? 12.977 3.064 -6.168 1 98.81 75 ALA B CA 1
ATOM 2288 C C . ALA B 1 75 ? 14.391 2.652 -6.574 1 98.81 75 ALA B C 1
ATOM 2290 O O . ALA B 1 75 ? 15.375 3.168 -6.035 1 98.81 75 ALA B O 1
ATOM 2291 N N . ALA B 1 76 ? 14.492 1.76 -7.48 1 98.94 76 ALA B N 1
ATOM 2292 C CA . ALA B 1 76 ? 15.758 1.427 -8.117 1 98.94 76 ALA B CA 1
ATOM 2293 C C . ALA B 1 76 ? 15.953 2.217 -9.406 1 98.94 76 ALA B C 1
ATOM 2295 O O . ALA B 1 76 ? 15.242 1.985 -10.391 1 98.94 76 ALA B O 1
ATOM 2296 N N . ILE B 1 77 ? 16.812 3.125 -9.391 1 98.81 77 ILE B N 1
ATOM 2297 C CA . ILE B 1 77 ? 17.109 4.008 -10.516 1 98.81 77 ILE B CA 1
ATOM 2298 C C . ILE B 1 77 ? 18.562 3.793 -10.961 1 98.81 77 ILE B C 1
ATOM 2300 O O . ILE B 1 77 ? 19.484 3.857 -10.156 1 98.81 77 ILE B O 1
ATOM 2304 N N . PHE B 1 78 ? 18.766 3.58 -12.234 1 98.62 78 PHE B N 1
ATOM 2305 C CA . PHE B 1 78 ? 20.094 3.221 -12.719 1 98.62 78 PHE B CA 1
ATOM 2306 C C . PHE B 1 78 ? 20.578 4.227 -13.75 1 98.62 78 PHE B C 1
ATOM 2308 O O . PHE B 1 78 ? 19.781 4.797 -14.5 1 98.62 78 PHE B O 1
ATOM 2315 N N . LYS B 1 79 ? 21.828 4.445 -13.742 1 97 79 LYS B N 1
ATOM 2316 C CA . LYS B 1 79 ? 22.578 5.16 -14.773 1 97 79 LYS B CA 1
ATOM 2317 C C . LYS B 1 79 ? 23.953 4.539 -14.984 1 97 79 LYS B C 1
ATOM 2319 O O . LYS B 1 79 ? 24.719 4.387 -14.039 1 97 79 LYS B O 1
ATOM 2324 N N . ASP B 1 80 ? 24.266 4.141 -16.266 1 96.38 80 ASP B N 1
ATOM 2325 C CA . ASP B 1 80 ? 25.562 3.576 -16.609 1 96.38 80 ASP B CA 1
ATOM 2326 C C . ASP B 1 80 ? 25.938 2.432 -15.68 1 96.38 80 ASP B C 1
ATOM 2328 O O . ASP B 1 80 ? 27.031 2.424 -15.109 1 96.38 80 ASP B O 1
ATOM 2332 N N . ASP B 1 81 ? 25.016 1.539 -15.375 1 97.12 81 ASP B N 1
ATOM 2333 C CA . ASP B 1 81 ? 25.188 0.328 -14.578 1 97.12 81 ASP B CA 1
ATOM 2334 C C . ASP B 1 81 ? 25.531 0.667 -13.133 1 97.12 81 ASP B C 1
ATOM 2336 O O . ASP B 1 81 ? 26.25 -0.082 -12.469 1 97.12 81 ASP B O 1
ATOM 2340 N N . LYS B 1 82 ? 25.109 1.786 -12.703 1 98.69 82 LYS B N 1
ATOM 2341 C CA . LYS B 1 82 ? 25.203 2.207 -11.312 1 98.69 82 LYS B CA 1
ATOM 2342 C C . LYS B 1 82 ? 23.828 2.549 -10.75 1 98.69 82 LYS B C 1
ATOM 2344 O O . LYS B 1 82 ? 22.953 3.043 -11.477 1 98.69 82 LYS B O 1
ATOM 2349 N N . ILE B 1 83 ? 23.641 2.299 -9.508 1 98.88 83 ILE B N 1
ATOM 2350 C CA . ILE B 1 83 ? 22.344 2.504 -8.883 1 98.88 83 ILE B CA 1
ATOM 2351 C C . ILE B 1 83 ? 22.359 3.775 -8.039 1 98.88 83 ILE B C 1
ATOM 2353 O O . ILE B 1 83 ? 23.359 4.051 -7.355 1 98.88 83 ILE B O 1
ATOM 2357 N N . LEU B 1 84 ? 21.297 4.559 -8.062 1 98.69 84 LEU B N 1
ATOM 2358 C CA . LEU B 1 84 ? 21.188 5.793 -7.297 1 98.69 84 LEU B CA 1
ATOM 2359 C C . LEU B 1 84 ? 20.859 5.496 -5.832 1 98.69 84 LEU B C 1
ATOM 2361 O O . LEU B 1 84 ? 19.906 4.781 -5.535 1 98.69 84 LEU B O 1
ATOM 2365 N N . LEU B 1 85 ? 21.688 5.996 -4.953 1 98.62 85 LEU B N 1
ATOM 2366 C CA . LEU B 1 85 ? 21.422 5.961 -3.52 1 98.62 85 LEU B CA 1
ATOM 2367 C C . LEU B 1 85 ? 21.406 7.367 -2.934 1 98.62 85 LEU B C 1
ATOM 2369 O O . LEU B 1 85 ? 22.016 8.281 -3.482 1 98.62 85 LEU B O 1
ATOM 2373 N N . VAL B 1 86 ? 20.609 7.527 -1.898 1 97.62 86 VAL B N 1
ATOM 2374 C CA . VAL B 1 86 ? 20.547 8.789 -1.169 1 97.62 86 VAL B CA 1
ATOM 2375 C C . VAL B 1 86 ? 21.109 8.609 0.234 1 97.62 86 VAL B C 1
ATOM 2377 O O . VAL B 1 86 ? 20.984 7.539 0.832 1 97.62 86 VAL B O 1
ATOM 2380 N N . ARG B 1 87 ? 21.719 9.656 0.731 1 96.25 87 ARG B N 1
ATOM 2381 C CA . ARG B 1 87 ? 22.312 9.586 2.061 1 96.25 87 ARG B CA 1
ATOM 2382 C C . ARG B 1 87 ? 21.469 10.328 3.082 1 96.25 87 ARG B C 1
ATOM 2384 O O . ARG B 1 87 ? 21.141 11.508 2.891 1 96.25 87 ARG B O 1
ATOM 2391 N N . GLU B 1 88 ? 21.094 9.594 4.094 1 89.81 88 GLU B N 1
ATOM 2392 C CA . GLU B 1 88 ? 20.375 10.234 5.191 1 89.81 88 GLU B CA 1
ATOM 2393 C C . GLU B 1 88 ? 21.266 11.234 5.926 1 89.81 88 GLU B C 1
ATOM 2395 O O . GLU B 1 88 ? 22.406 10.906 6.293 1 89.81 88 GLU B O 1
ATOM 2400 N N . ARG B 1 89 ? 20.75 12.344 6.219 1 85.44 89 ARG B N 1
ATOM 2401 C CA . ARG B 1 89 ? 21.516 13.453 6.77 1 85.44 89 ARG B CA 1
ATOM 2402 C C . ARG B 1 89 ? 22.062 13.102 8.148 1 85.44 89 ARG B C 1
ATOM 2404 O O . ARG B 1 89 ? 23.234 13.359 8.438 1 85.44 89 ARG B O 1
ATOM 2411 N N . MET B 1 90 ? 21.344 12.484 8.984 1 82.25 90 MET B N 1
ATOM 2412 C CA . MET B 1 90 ? 21.734 12.273 10.383 1 82.25 90 MET B CA 1
ATOM 2413 C C . MET B 1 90 ? 22.656 11.07 10.516 1 82.25 90 MET B C 1
ATOM 2415 O O . MET B 1 90 ? 23.781 11.195 11.031 1 82.25 90 MET B O 1
ATOM 2419 N N . ALA B 1 91 ? 22.328 9.945 9.992 1 84.75 91 ALA B N 1
ATOM 2420 C CA . ALA B 1 91 ? 23.047 8.695 10.18 1 84.75 91 ALA B CA 1
ATOM 2421 C C . ALA B 1 91 ? 24.188 8.562 9.164 1 84.75 91 ALA B C 1
ATOM 2423 O O . ALA B 1 91 ? 25.078 7.734 9.328 1 84.75 91 ALA B O 1
ATOM 2424 N N . GLN B 1 92 ? 24.078 9.359 8.078 1 93.75 92 GLN B N 1
ATOM 2425 C CA . GLN B 1 92 ? 25.094 9.359 7.023 1 93.75 92 GLN B CA 1
ATOM 2426 C C . GLN B 1 92 ? 25.219 7.977 6.387 1 93.75 92 GLN B C 1
ATOM 2428 O O . GLN B 1 92 ? 26.328 7.527 6.078 1 93.75 92 GLN B O 1
ATOM 2433 N N . GLN B 1 93 ? 24.156 7.258 6.352 1 96.44 93 GLN B N 1
ATOM 2434 C CA . GLN B 1 93 ? 24.062 5.969 5.68 1 96.44 93 GLN B CA 1
ATOM 2435 C C . GLN B 1 93 ? 23.219 6.074 4.41 1 96.44 93 GLN B C 1
ATOM 2437 O O . GLN B 1 93 ? 22.438 7.016 4.254 1 96.44 93 GLN B O 1
ATOM 2442 N N . TRP B 1 94 ? 23.406 5.082 3.533 1 97.94 94 TRP B N 1
ATOM 2443 C CA . TRP B 1 94 ? 22.859 5.211 2.188 1 97.94 94 TRP B CA 1
ATOM 2444 C C . TRP B 1 94 ? 21.719 4.211 1.965 1 97.94 94 TRP B C 1
ATOM 2446 O O . TRP B 1 94 ? 21.766 3.088 2.473 1 97.94 94 TRP B O 1
ATOM 2456 N N . SER B 1 95 ? 20.766 4.605 1.221 1 98.12 95 SER B N 1
ATOM 2457 C CA . SER B 1 95 ? 19.656 3.734 0.872 1 98.12 95 SER B CA 1
ATOM 2458 C C . SER B 1 95 ? 19.062 4.105 -0.487 1 98.12 95 SER B C 1
ATOM 2460 O O . SER B 1 95 ? 19.328 5.188 -1.01 1 98.12 95 SER B O 1
ATOM 2462 N N . LEU B 1 96 ? 18.359 3.156 -1.081 1 98.69 96 LEU B N 1
ATOM 2463 C CA . LEU B 1 96 ? 17.5 3.494 -2.213 1 98.69 96 LEU B CA 1
ATOM 2464 C C . LEU B 1 96 ? 16.5 4.594 -1.837 1 98.69 96 LEU B C 1
ATOM 2466 O O . LEU B 1 96 ? 15.977 4.605 -0.723 1 98.69 96 LEU B O 1
ATOM 2470 N N . PRO B 1 97 ? 16.219 5.543 -2.77 1 98.12 97 PRO B N 1
ATOM 2471 C CA . PRO B 1 97 ? 15.109 6.453 -2.475 1 98.12 97 PRO B CA 1
ATOM 2472 C C . PRO B 1 97 ? 13.82 5.715 -2.117 1 98.12 97 PRO B C 1
ATOM 2474 O O . PRO B 1 97 ? 13.484 4.707 -2.748 1 98.12 97 PRO B O 1
ATOM 2477 N N . GLY B 1 98 ? 13.156 6.117 -1.111 1 97.12 98 GLY B N 1
ATOM 2478 C CA . GLY B 1 98 ? 11.938 5.441 -0.688 1 97.12 98 GLY B CA 1
ATOM 2479 C C . GLY B 1 98 ? 11.422 5.93 0.652 1 97.12 98 GLY B C 1
ATOM 2480 O O . GLY B 1 98 ? 11.938 6.906 1.202 1 97.12 98 GLY B O 1
ATOM 2481 N N . GLY B 1 99 ? 10.359 5.305 1.168 1 95.06 99 GLY B N 1
ATOM 2482 C CA . GLY B 1 99 ? 9.742 5.66 2.434 1 95.06 99 GLY B CA 1
ATOM 2483 C C . GLY B 1 99 ? 8.367 5.043 2.615 1 95.06 99 GLY B C 1
ATOM 2484 O O . GLY B 1 99 ? 7.953 4.184 1.832 1 95.06 99 GLY B O 1
ATOM 2485 N N . TRP B 1 100 ? 7.77 5.453 3.682 1 92.38 100 TRP B N 1
ATOM 2486 C CA . TRP B 1 100 ? 6.414 4.996 3.971 1 92.38 100 TRP B CA 1
ATOM 2487 C C . TRP B 1 100 ? 5.461 5.375 2.84 1 92.38 100 TRP B C 1
ATOM 2489 O O . TRP B 1 100 ? 5.527 6.488 2.312 1 92.38 100 TRP B O 1
ATOM 2499 N N . ASN B 1 101 ? 4.594 4.469 2.443 1 94.56 101 ASN B N 1
ATOM 2500 C CA . ASN B 1 101 ? 3.572 4.746 1.439 1 94.56 101 ASN B CA 1
ATOM 2501 C C . ASN B 1 101 ? 2.43 5.578 2.016 1 94.56 101 ASN B C 1
ATOM 2503 O O . ASN B 1 101 ? 1.698 5.113 2.891 1 94.56 101 ASN B O 1
ATOM 2507 N N . ASP B 1 102 ? 2.262 6.777 1.514 1 91.88 102 ASP B N 1
ATOM 2508 C CA . ASP B 1 102 ? 1.163 7.621 1.977 1 91.88 102 ASP B CA 1
ATOM 2509 C C . ASP B 1 102 ? -0.181 6.918 1.803 1 91.88 102 ASP B C 1
ATOM 2511 O O . ASP B 1 102 ? -0.421 6.27 0.781 1 91.88 102 ASP B O 1
ATOM 2515 N N . TYR B 1 103 ? -1.084 7.086 2.717 1 85.12 103 TYR B N 1
ATOM 2516 C CA . TYR B 1 103 ? -2.316 6.316 2.84 1 85.12 103 TYR B CA 1
ATOM 2517 C C . TYR B 1 103 ? -3.195 6.492 1.608 1 85.12 103 TYR B C 1
ATOM 2519 O O . TYR B 1 103 ? -4.05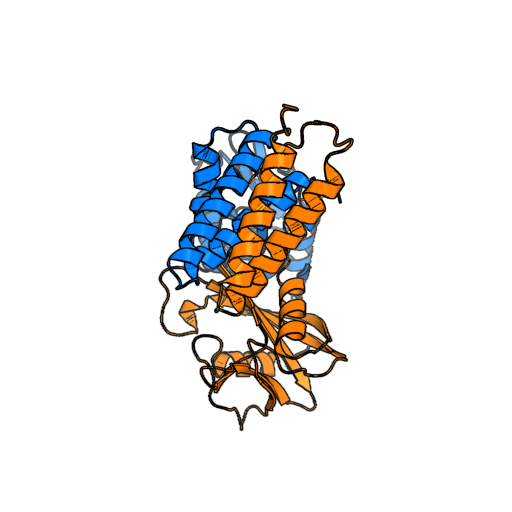9 5.656 1.329 1 85.12 103 TYR B O 1
ATOM 2527 N N . ASP B 1 104 ? -2.988 7.586 0.873 1 87.75 104 ASP B N 1
ATOM 2528 C CA . ASP B 1 104 ? -3.875 7.918 -0.237 1 87.75 104 ASP B CA 1
ATOM 2529 C C . ASP B 1 104 ? -3.146 7.809 -1.575 1 87.75 104 ASP B C 1
ATOM 2531 O O . ASP B 1 104 ? -3.58 8.391 -2.572 1 87.75 104 ASP B O 1
ATOM 2535 N N . GLN B 1 105 ? -1.959 7.129 -1.591 1 92.5 105 GLN B N 1
ATOM 2536 C CA . GLN B 1 105 ? -1.175 6.934 -2.807 1 92.5 105 GLN B CA 1
ATOM 2537 C C . GLN B 1 105 ? -1.029 5.453 -3.137 1 92.5 105 GLN B C 1
ATOM 2539 O O . GLN B 1 105 ? -0.957 4.613 -2.234 1 92.5 105 GLN B O 1
ATOM 2544 N N . THR B 1 106 ? -0.979 5.156 -4.457 1 96.75 106 THR B N 1
ATOM 2545 C CA . THR B 1 106 ? -0.557 3.816 -4.852 1 96.75 106 THR B CA 1
ATOM 2546 C C . THR B 1 106 ? 0.919 3.598 -4.531 1 96.75 106 THR B C 1
ATOM 2548 O O . THR B 1 106 ? 1.659 4.559 -4.309 1 96.75 106 THR B O 1
ATOM 2551 N N . THR B 1 107 ? 1.313 2.379 -4.543 1 98.06 107 THR B N 1
ATOM 2552 C CA . THR B 1 107 ? 2.713 2.086 -4.254 1 98.06 107 THR B CA 1
ATOM 2553 C C . THR B 1 107 ? 3.621 2.674 -5.332 1 98.06 107 THR B C 1
ATOM 2555 O O . THR B 1 107 ? 4.695 3.193 -5.027 1 98.06 107 THR B O 1
ATOM 2558 N N . ALA B 1 108 ? 3.186 2.668 -6.578 1 98.44 108 ALA B N 1
ATOM 2559 C CA . ALA B 1 108 ? 3.984 3.225 -7.668 1 98.44 108 ALA B CA 1
ATOM 2560 C C . ALA B 1 108 ? 4.078 4.742 -7.559 1 98.44 108 ALA B C 1
ATOM 2562 O O . ALA B 1 108 ? 5.16 5.316 -7.723 1 98.44 108 ALA B O 1
ATOM 2563 N N . GLN B 1 109 ? 2.965 5.34 -7.27 1 97.19 109 GLN B N 1
ATOM 2564 C CA . GLN B 1 109 ? 2.943 6.789 -7.113 1 97.19 109 GLN B CA 1
ATOM 2565 C C . GLN B 1 109 ? 3.83 7.234 -5.953 1 97.19 109 GLN B C 1
ATOM 2567 O O . GLN B 1 109 ? 4.566 8.211 -6.066 1 97.19 109 GLN B O 1
ATOM 2572 N N . ASN B 1 110 ? 3.689 6.523 -4.875 1 97.12 110 ASN B N 1
ATOM 2573 C CA . ASN B 1 110 ? 4.508 6.859 -3.713 1 97.12 110 ASN B CA 1
ATOM 2574 C C . ASN B 1 110 ? 5.996 6.684 -4.008 1 97.12 110 ASN B C 1
ATOM 2576 O O . ASN B 1 110 ? 6.816 7.5 -3.58 1 97.12 110 ASN B O 1
ATOM 2580 N N . CYS B 1 111 ? 6.34 5.645 -4.703 1 98 111 CYS B N 1
ATOM 2581 C CA . CYS B 1 111 ? 7.727 5.383 -5.078 1 98 111 CYS B CA 1
ATOM 2582 C C . CYS B 1 111 ? 8.305 6.551 -5.871 1 98 111 CYS B C 1
ATOM 2584 O O . CYS B 1 111 ? 9.391 7.035 -5.562 1 98 111 CYS B O 1
ATOM 2586 N N . ALA B 1 112 ? 7.559 6.996 -6.828 1 98.31 112 ALA B N 1
ATOM 2587 C CA . ALA B 1 112 ? 7.992 8.125 -7.645 1 98.31 112 ALA B CA 1
ATOM 2588 C C . ALA B 1 112 ? 8.086 9.398 -6.812 1 98.31 112 ALA B C 1
ATOM 2590 O O . ALA B 1 112 ? 9.023 10.188 -6.973 1 98.31 112 ALA B O 1
ATOM 2591 N N . LYS B 1 113 ? 7.129 9.625 -5.941 1 96.69 113 LYS B N 1
ATOM 2592 C CA . LYS B 1 113 ? 7.113 10.789 -5.062 1 96.69 113 LYS B CA 1
ATOM 2593 C C . LYS B 1 113 ? 8.359 10.836 -4.188 1 96.69 113 LYS B C 1
ATOM 2595 O O . LYS B 1 113 ? 9.039 11.859 -4.117 1 96.69 113 LYS B O 1
ATOM 2600 N N . GLU B 1 114 ? 8.656 9.734 -3.533 1 96.75 114 GLU B N 1
ATOM 2601 C CA . GLU B 1 114 ? 9.812 9.672 -2.643 1 96.75 114 GLU B CA 1
ATOM 2602 C C . GLU B 1 114 ? 11.109 9.883 -3.408 1 96.75 114 GLU B C 1
ATOM 2604 O O . GLU B 1 114 ? 12.047 10.508 -2.895 1 96.75 114 GLU B O 1
ATOM 2609 N N . ALA B 1 115 ? 11.211 9.305 -4.621 1 97.69 115 ALA B N 1
ATOM 2610 C CA . ALA B 1 115 ? 12.391 9.523 -5.453 1 97.69 115 ALA B CA 1
ATOM 2611 C C . ALA B 1 115 ? 12.602 11.008 -5.719 1 97.69 115 ALA B C 1
ATOM 2613 O O . ALA B 1 115 ? 13.727 11.508 -5.629 1 97.69 115 ALA B O 1
ATOM 2614 N N . ARG B 1 116 ? 11.531 11.672 -6.023 1 96.56 116 ARG B N 1
ATOM 2615 C CA . ARG B 1 116 ? 11.609 13.109 -6.273 1 96.56 116 ARG B CA 1
ATOM 2616 C C . ARG B 1 116 ? 11.992 13.867 -5.008 1 96.56 116 ARG B C 1
ATOM 2618 O O . ARG B 1 116 ? 12.898 14.711 -5.031 1 96.56 116 ARG B O 1
ATOM 2625 N N . GLU B 1 117 ? 11.383 13.594 -3.904 1 94.12 117 GLU B N 1
ATOM 2626 C CA . GLU B 1 117 ? 11.609 14.305 -2.65 1 94.12 117 GLU B CA 1
ATOM 2627 C C . GLU B 1 117 ? 13.031 14.094 -2.137 1 94.12 117 GLU B C 1
ATOM 2629 O O . GLU B 1 117 ? 13.672 15.031 -1.657 1 94.12 117 GLU B O 1
ATOM 2634 N N . GLU B 1 118 ? 13.523 12.867 -2.283 1 95 118 GLU B N 1
ATOM 2635 C CA . GLU B 1 118 ? 14.781 12.531 -1.627 1 95 118 GLU B CA 1
ATOM 2636 C C . GLU B 1 118 ? 15.961 12.711 -2.572 1 95 118 GLU B C 1
ATOM 2638 O O . GLU B 1 118 ? 17.094 12.945 -2.129 1 95 118 GLU B O 1
ATOM 2643 N N . SER B 1 119 ? 15.75 12.594 -3.885 1 96.19 119 SER B N 1
ATOM 2644 C CA . SER B 1 119 ? 16.875 12.625 -4.816 1 96.19 119 SER B CA 1
ATOM 2645 C C . SER B 1 119 ? 16.688 13.703 -5.879 1 96.19 119 SER B C 1
ATOM 2647 O O . SER B 1 119 ? 17.609 13.992 -6.641 1 96.19 119 SER B O 1
ATOM 2649 N N . GLY B 1 120 ? 15.43 14.266 -5.941 1 96.06 120 GLY B N 1
ATOM 2650 C CA . GLY B 1 120 ? 15.125 15.25 -6.965 1 96.06 120 GLY B CA 1
ATOM 2651 C C . GLY B 1 120 ? 14.828 14.633 -8.32 1 96.06 120 GLY B C 1
ATOM 2652 O O . GLY B 1 120 ? 14.43 15.336 -9.25 1 96.06 120 GLY B O 1
ATOM 2653 N N . ARG B 1 121 ? 14.898 13.352 -8.5 1 96.94 121 ARG B N 1
ATOM 2654 C CA . ARG B 1 121 ? 14.711 12.703 -9.789 1 96.94 121 ARG B CA 1
ATOM 2655 C C . ARG B 1 121 ? 13.234 12.5 -10.094 1 96.94 121 ARG B C 1
ATOM 2657 O O . ARG B 1 121 ? 12.461 12.109 -9.211 1 96.94 121 ARG B O 1
ATOM 2664 N N . ILE B 1 122 ? 12.93 12.891 -11.266 1 97.69 122 ILE B N 1
ATOM 2665 C CA . ILE B 1 122 ? 11.625 12.531 -11.812 1 97.69 122 ILE B CA 1
ATOM 2666 C C . ILE B 1 122 ? 11.703 11.156 -12.469 1 97.69 122 ILE B C 1
ATOM 2668 O O . ILE B 1 122 ? 12.492 10.945 -13.391 1 97.69 122 ILE B O 1
ATOM 2672 N N . VAL B 1 123 ? 10.844 10.219 -11.945 1 98.44 123 VAL B N 1
ATOM 2673 C CA . VAL B 1 123 ? 11 8.852 -12.445 1 98.44 123 VAL B CA 1
ATOM 2674 C C . VAL B 1 123 ? 9.633 8.266 -12.781 1 98.44 123 VAL B C 1
ATOM 2676 O O . VAL B 1 123 ? 8.602 8.766 -12.32 1 98.44 123 VAL B O 1
ATOM 2679 N N . LYS B 1 124 ? 9.648 7.285 -13.586 1 98.44 124 LYS B N 1
ATOM 2680 C CA . LYS B 1 124 ? 8.5 6.449 -13.898 1 98.44 124 LYS B CA 1
ATOM 2681 C C . LYS B 1 124 ? 8.742 4.996 -13.492 1 98.44 124 LYS B C 1
ATOM 2683 O O . LYS B 1 124 ? 9.625 4.336 -14.055 1 98.44 124 LYS B O 1
ATOM 2688 N N . PRO B 1 125 ? 8 4.48 -12.469 1 98.56 125 PRO B N 1
ATOM 2689 C CA . PRO B 1 125 ? 8.086 3.041 -12.211 1 98.56 125 PRO B CA 1
ATOM 2690 C C . PRO B 1 125 ? 7.699 2.203 -13.43 1 98.56 125 PRO B C 1
ATOM 2692 O O . PRO B 1 125 ? 6.648 2.434 -14.031 1 98.56 125 PRO B O 1
ATOM 2695 N N . VAL B 1 126 ? 8.531 1.203 -13.789 1 98.31 126 VAL B N 1
ATOM 2696 C CA . VAL B 1 126 ? 8.273 0.482 -15.031 1 98.31 126 VAL B CA 1
ATOM 2697 C C . VAL B 1 126 ? 8.203 -1.018 -14.75 1 98.31 126 VAL B C 1
ATOM 2699 O O . VAL B 1 126 ? 7.711 -1.786 -15.578 1 98.31 126 VAL B O 1
ATOM 2702 N N . LYS B 1 127 ? 8.703 -1.452 -13.648 1 98.12 127 LYS B N 1
ATOM 2703 C CA . LYS B 1 127 ? 8.734 -2.867 -13.297 1 98.12 127 LYS B CA 1
ATOM 2704 C C . LYS B 1 127 ? 8.68 -3.057 -11.781 1 98.12 127 LYS B C 1
ATOM 2706 O O . LYS B 1 127 ? 9.383 -2.363 -11.039 1 98.12 127 LYS B O 1
ATOM 2711 N N . LEU B 1 128 ? 7.758 -3.928 -11.359 1 98.69 128 LEU B N 1
ATOM 2712 C CA . LEU B 1 128 ? 7.766 -4.34 -9.961 1 98.69 128 LEU B CA 1
ATOM 2713 C C . LEU B 1 128 ? 8.82 -5.414 -9.719 1 98.69 128 LEU B C 1
ATOM 2715 O O . LEU B 1 128 ? 8.695 -6.539 -10.211 1 98.69 128 LEU B O 1
ATOM 2719 N N . ILE B 1 129 ? 9.828 -5.082 -8.984 1 98.69 129 ILE B N 1
ATOM 2720 C CA . ILE B 1 129 ? 10.953 -5.984 -8.781 1 98.69 129 ILE B CA 1
ATOM 2721 C C . ILE B 1 129 ? 10.602 -7.02 -7.719 1 98.69 129 ILE B C 1
ATOM 2723 O O . ILE B 1 129 ? 10.797 -8.219 -7.918 1 98.69 129 ILE B O 1
ATOM 2727 N N . ALA B 1 130 ? 10.023 -6.5 -6.582 1 98.69 130 ALA B N 1
ATOM 2728 C CA . ALA B 1 130 ? 9.805 -7.41 -5.461 1 98.69 130 ALA B CA 1
ATOM 2729 C C . ALA B 1 130 ? 8.766 -6.848 -4.496 1 98.69 130 ALA B C 1
ATOM 2731 O O . ALA B 1 130 ? 8.609 -5.629 -4.383 1 98.69 130 ALA B O 1
ATOM 2732 N N . VAL B 1 131 ? 8.016 -7.645 -3.875 1 98.56 131 VAL B N 1
ATOM 2733 C CA . VAL B 1 131 ? 7.211 -7.414 -2.68 1 98.56 131 VAL B CA 1
ATOM 2734 C C . VAL B 1 131 ? 7.727 -8.281 -1.534 1 98.56 131 VAL B C 1
ATOM 2736 O O . VAL B 1 131 ? 7.5 -9.492 -1.511 1 98.56 131 VAL B O 1
ATOM 2739 N N . GLN B 1 132 ? 8.398 -7.609 -0.521 1 97.5 132 GLN B N 1
ATOM 2740 C CA . GLN B 1 132 ? 9.102 -8.352 0.52 1 97.5 132 GLN B CA 1
ATOM 2741 C C . GLN B 1 132 ? 8.625 -7.934 1.908 1 97.5 132 GLN B C 1
ATOM 2743 O O . GLN B 1 132 ? 8.227 -6.785 2.115 1 97.5 132 GLN B O 1
ATOM 2748 N N . ASP B 1 133 ? 8.703 -8.891 2.777 1 95.81 133 ASP B N 1
ATOM 2749 C CA . ASP B 1 133 ? 8.562 -8.562 4.191 1 95.81 133 ASP B CA 1
ATOM 2750 C C . ASP B 1 133 ? 9.867 -8.023 4.766 1 95.81 133 ASP B C 1
ATOM 2752 O O . ASP B 1 133 ? 10.906 -8.688 4.703 1 95.81 133 ASP B O 1
ATOM 2756 N N . ARG B 1 134 ? 9.789 -6.902 5.281 1 95.5 134 ARG B N 1
ATOM 2757 C CA . ARG B 1 134 ? 10.977 -6.246 5.812 1 95.5 134 ARG B CA 1
ATOM 2758 C C . ARG B 1 134 ? 11.688 -7.133 6.832 1 95.5 134 ARG B C 1
ATOM 2760 O O . ARG B 1 134 ? 12.914 -7.242 6.82 1 95.5 134 ARG B O 1
ATOM 2767 N N . ASN B 1 135 ? 10.992 -7.809 7.746 1 91.25 135 ASN B N 1
ATOM 2768 C CA . ASN B 1 135 ? 11.57 -8.586 8.828 1 91.25 135 ASN B CA 1
ATOM 2769 C C . ASN B 1 135 ? 12.328 -9.805 8.305 1 91.25 135 ASN B C 1
ATOM 2771 O O . ASN B 1 135 ? 13.203 -10.344 8.984 1 91.25 135 ASN B O 1
ATOM 2775 N N . HIS B 1 136 ? 12.023 -10.234 7.141 1 95.75 136 HIS B N 1
ATOM 2776 C CA . HIS B 1 136 ? 12.719 -11.359 6.535 1 95.75 136 HIS B CA 1
ATOM 2777 C C . HIS B 1 136 ? 14.047 -10.93 5.918 1 95.75 136 HIS B C 1
ATOM 2779 O O . HIS B 1 136 ? 14.906 -11.766 5.633 1 95.75 136 HIS B O 1
ATOM 2785 N N . HIS B 1 137 ? 14.242 -9.633 5.719 1 95.88 137 HIS B N 1
ATOM 2786 C CA . HIS B 1 137 ? 15.383 -9.219 4.906 1 95.88 137 HIS B CA 1
ATOM 2787 C C . HIS B 1 137 ? 16.188 -8.125 5.598 1 95.88 137 HIS B C 1
ATOM 2789 O O . HIS B 1 137 ? 17.328 -7.852 5.215 1 95.88 137 HIS B O 1
ATOM 2795 N N . ASN B 1 138 ? 15.5 -7.457 6.531 1 94 138 ASN B N 1
ATOM 2796 C CA . ASN B 1 138 ? 16.141 -6.316 7.184 1 94 138 ASN B CA 1
ATOM 2797 C C . ASN B 1 138 ? 16.219 -6.512 8.695 1 94 138 ASN B C 1
ATOM 2799 O O . ASN B 1 138 ? 15.57 -7.406 9.25 1 94 138 ASN B O 1
ATOM 2803 N N . LYS B 1 139 ? 17.078 -5.816 9.312 1 89.69 139 LYS B N 1
ATOM 2804 C CA . LYS B 1 139 ? 17.219 -5.73 10.766 1 89.69 139 LYS B CA 1
ATOM 2805 C C . LYS B 1 139 ? 17.109 -4.281 11.234 1 89.69 139 LYS B C 1
ATOM 2807 O O . LYS B 1 139 ? 17.422 -3.354 10.484 1 89.69 139 LYS B O 1
ATOM 2812 N N . PRO B 1 140 ? 16.781 -4.094 12.484 1 87.94 140 PRO B N 1
ATOM 2813 C CA . PRO B 1 140 ? 16.297 -5.082 13.445 1 87.94 140 PRO B CA 1
ATOM 2814 C C . PRO B 1 140 ? 14.898 -5.586 13.102 1 87.94 140 PRO B C 1
ATOM 2816 O O . PRO B 1 140 ? 14.219 -5.012 12.25 1 87.94 140 PRO B O 1
ATOM 2819 N N . ILE B 1 141 ? 14.5 -6.598 13.75 1 85 141 ILE B N 1
ATOM 2820 C CA . ILE B 1 141 ? 13.148 -7.129 13.609 1 85 141 ILE B CA 1
ATOM 2821 C C . ILE B 1 141 ? 12.156 -6.195 14.297 1 85 141 ILE B C 1
ATOM 2823 O O . ILE B 1 141 ? 12.414 -5.707 15.398 1 85 141 ILE B O 1
ATOM 2827 N N . LEU B 1 142 ? 11.094 -5.914 13.586 1 80.5 142 LEU B N 1
ATOM 2828 C CA . LEU B 1 142 ? 10.039 -5.051 14.109 1 80.5 142 LEU B CA 1
ATOM 2829 C C . LEU B 1 142 ? 8.844 -5.875 14.578 1 80.5 142 LEU B C 1
ATOM 2831 O O . LEU B 1 142 ? 8.625 -6.988 14.094 1 80.5 142 LEU B O 1
ATOM 2835 N N . ALA B 1 143 ? 8.141 -5.312 15.445 1 72 143 ALA B N 1
ATOM 2836 C CA . ALA B 1 143 ? 6.957 -5.98 15.984 1 72 143 ALA B CA 1
ATOM 2837 C C . ALA B 1 143 ? 5.863 -6.09 14.922 1 72 143 ALA B C 1
ATOM 2839 O O . ALA B 1 143 ? 5.172 -7.109 14.844 1 72 143 ALA B O 1
ATOM 2840 N N . THR B 1 144 ? 5.629 -5.016 14.172 1 73.88 144 THR B N 1
ATOM 2841 C CA . THR B 1 144 ? 4.691 -5.027 13.047 1 73.88 144 THR B CA 1
ATOM 2842 C C . THR B 1 144 ? 5.438 -5.156 11.727 1 73.88 144 THR B C 1
ATOM 2844 O O . THR B 1 144 ? 6.441 -4.473 11.5 1 73.88 144 THR B O 1
ATOM 2847 N N . ASN B 1 145 ? 4.875 -6.062 10.883 1 86.19 145 ASN B N 1
ATOM 2848 C CA . ASN B 1 145 ? 5.512 -6.262 9.586 1 86.19 145 ASN B CA 1
ATOM 2849 C C . ASN B 1 145 ? 5.414 -5.016 8.711 1 86.19 145 ASN B C 1
ATOM 2851 O O . ASN B 1 145 ? 4.477 -4.227 8.852 1 86.19 145 ASN B O 1
ATOM 2855 N N . VAL B 1 146 ? 6.379 -4.863 7.961 1 92.38 146 VAL B N 1
ATOM 2856 C CA . VAL B 1 146 ? 6.414 -3.857 6.902 1 92.38 146 VAL B CA 1
ATOM 2857 C C . VAL B 1 146 ? 6.59 -4.539 5.547 1 92.38 146 VAL B C 1
ATOM 2859 O O . VAL B 1 146 ? 7.5 -5.352 5.367 1 92.38 146 VAL B O 1
ATOM 2862 N N . THR B 1 147 ? 5.613 -4.344 4.707 1 97.44 147 THR B N 1
ATOM 2863 C CA . THR B 1 147 ? 5.734 -4.812 3.332 1 97.44 147 THR B CA 1
ATOM 2864 C C . THR B 1 147 ? 6.527 -3.818 2.488 1 97.44 147 THR B C 1
ATOM 2866 O O . THR B 1 147 ? 6.102 -2.678 2.305 1 97.44 147 THR B O 1
ATOM 2869 N N . LYS B 1 148 ? 7.68 -4.238 1.97 1 98.19 148 LYS B N 1
ATOM 2870 C CA . LYS B 1 148 ? 8.516 -3.408 1.104 1 98.19 148 LYS B CA 1
ATOM 2871 C C . LYS B 1 148 ? 8.227 -3.689 -0.368 1 98.19 148 LYS B C 1
ATOM 2873 O O . LYS B 1 148 ? 8.234 -4.848 -0.796 1 98.19 148 LYS B O 1
ATOM 2878 N N . VAL B 1 149 ? 7.973 -2.68 -1.102 1 98.75 149 VAL B N 1
ATOM 2879 C CA . VAL B 1 149 ? 7.719 -2.785 -2.535 1 98.75 149 VAL B CA 1
ATOM 2880 C C . VAL B 1 149 ? 8.828 -2.084 -3.311 1 98.75 149 VAL B C 1
ATOM 2882 O O . VAL B 1 149 ? 9.039 -0.878 -3.16 1 98.75 149 VAL B O 1
ATOM 2885 N N . PHE B 1 150 ? 9.578 -2.84 -4.18 1 98.88 150 PHE B N 1
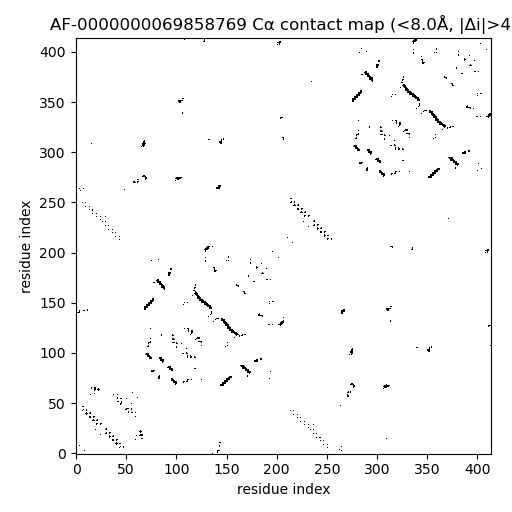ATOM 2886 C CA . PHE B 1 150 ? 10.703 -2.324 -4.953 1 98.88 150 PHE B CA 1
ATOM 2887 C C . PHE B 1 150 ? 10.312 -2.139 -6.414 1 98.88 150 PHE B C 1
ATOM 2889 O O . PHE B 1 150 ? 9.797 -3.061 -7.047 1 98.88 150 PHE B O 1
ATOM 2896 N N . TYR B 1 151 ? 10.57 -1.004 -6.945 1 98.88 151 TYR B N 1
ATOM 2897 C CA . TYR B 1 151 ? 10.289 -0.722 -8.352 1 98.88 151 TYR B CA 1
ATOM 2898 C C . TYR B 1 151 ? 11.57 -0.411 -9.109 1 98.88 151 TYR B C 1
ATOM 2900 O O . TYR B 1 151 ? 12.445 0.308 -8.609 1 98.88 151 TYR B O 1
ATOM 2908 N N . LEU B 1 152 ? 11.688 -0.957 -10.266 1 98.88 152 LEU B N 1
ATOM 2909 C CA . LEU B 1 152 ? 12.602 -0.401 -11.258 1 98.88 152 LEU B CA 1
ATOM 2910 C C . LEU B 1 152 ? 12.016 0.858 -11.891 1 98.88 152 LEU B C 1
ATOM 2912 O O . LEU B 1 152 ? 10.875 0.851 -12.359 1 98.88 152 LEU B O 1
ATOM 2916 N N . CYS B 1 153 ? 12.797 1.882 -11.883 1 98.75 153 CYS B N 1
ATOM 2917 C CA . CYS B 1 153 ? 12.297 3.166 -12.359 1 98.75 153 CYS B CA 1
ATOM 2918 C C . CYS B 1 153 ? 13.172 3.717 -13.477 1 98.75 153 CYS B C 1
ATOM 2920 O O . CYS B 1 153 ? 14.398 3.607 -13.414 1 98.75 153 CYS B O 1
ATOM 2922 N N . GLU B 1 154 ? 12.508 4.266 -14.406 1 98.25 154 GLU B N 1
ATOM 2923 C CA . GLU B 1 154 ? 13.195 5 -15.461 1 98.25 154 GLU B CA 1
ATOM 2924 C C . GLU B 1 154 ? 13.297 6.484 -15.125 1 98.25 154 GLU B C 1
ATOM 2926 O O . GLU B 1 154 ? 12.297 7.121 -14.805 1 98.25 154 GLU B O 1
ATOM 2931 N N . GLU B 1 155 ? 14.469 6.977 -15.164 1 96.88 155 GLU B N 1
ATOM 2932 C CA . GLU B 1 155 ? 14.688 8.398 -14.898 1 96.88 155 GLU B CA 1
ATOM 2933 C C . GLU B 1 155 ? 14.258 9.258 -16.078 1 96.88 155 GLU B C 1
ATOM 2935 O O . GLU B 1 155 ? 14.656 8.992 -17.219 1 96.88 155 GLU B O 1
ATOM 2940 N N . GLN B 1 156 ? 13.477 10.164 -15.828 1 97.06 156 GLN B N 1
ATOM 2941 C CA . GLN B 1 156 ? 12.969 11.055 -16.875 1 97.06 156 GLN B CA 1
ATOM 2942 C C . GLN B 1 156 ? 13.555 12.453 -16.719 1 97.06 156 GLN B C 1
ATOM 2944 O O . GLN B 1 156 ? 13.258 13.336 -17.531 1 97.06 156 GLN B O 1
ATOM 2949 N N . GLY B 1 157 ? 14.336 12.703 -15.703 1 94.19 157 GLY B N 1
ATOM 2950 C CA . GLY B 1 157 ? 14.953 13.992 -15.445 1 94.19 157 GLY B CA 1
ATOM 2951 C C . GLY B 1 157 ? 15.062 14.312 -13.969 1 94.19 157 GLY B C 1
ATOM 2952 O O . GLY B 1 157 ? 15.016 13.414 -13.125 1 94.19 157 GLY B O 1
ATOM 2953 N N . GLY B 1 158 ? 15.414 15.555 -13.727 1 91.69 158 GLY B N 1
ATOM 2954 C CA . GLY B 1 158 ? 15.523 16.031 -12.352 1 91.69 158 GLY B CA 1
ATOM 2955 C C . GLY B 1 158 ? 16.969 16.172 -11.891 1 91.69 158 GLY B C 1
ATOM 2956 O O . GLY B 1 158 ? 17.875 15.648 -12.531 1 91.69 158 GLY B O 1
ATOM 2957 N N . GLU B 1 159 ? 17.078 16.984 -10.875 1 89.94 159 GLU B N 1
ATOM 2958 C CA . GLU B 1 159 ? 18.359 17.234 -10.227 1 89.94 159 GLU B CA 1
ATOM 2959 C C . GLU B 1 159 ? 18.234 17.234 -8.711 1 89.94 159 GLU B C 1
ATOM 2961 O O . GLU B 1 159 ? 17.219 17.656 -8.172 1 89.94 159 GLU B O 1
ATOM 2966 N N . PHE B 1 160 ? 19.312 16.797 -8.156 1 89.5 160 PHE B N 1
ATOM 2967 C CA . PHE B 1 160 ? 19.297 16.734 -6.699 1 89.5 160 PHE B CA 1
ATOM 2968 C C . PHE B 1 160 ? 19.344 18.125 -6.082 1 89.5 160 PHE B C 1
ATOM 2970 O O . PHE B 1 160 ? 20.109 18.969 -6.516 1 89.5 160 PHE B O 1
ATOM 2977 N N . VAL B 1 161 ? 18.453 18.312 -5.164 1 82.56 161 VAL B N 1
ATOM 2978 C CA . VAL B 1 161 ? 18.5 19.453 -4.266 1 82.56 161 VAL B CA 1
ATOM 2979 C C . VAL B 1 161 ? 18.5 18.984 -2.814 1 82.56 161 VAL B C 1
ATOM 2981 O O . VAL B 1 161 ? 17.609 18.234 -2.396 1 82.56 161 VAL B O 1
ATOM 2984 N N . PRO B 1 162 ? 19.625 19.391 -2.162 1 81 162 PRO B N 1
ATOM 2985 C CA . PRO B 1 162 ? 19.641 18.969 -0.755 1 81 162 PRO B CA 1
ATOM 2986 C C . PRO B 1 162 ? 18.359 19.344 -0.02 1 81 162 PRO B C 1
ATOM 2988 O O . PRO B 1 162 ? 17.766 20.391 -0.281 1 81 162 PRO B O 1
ATOM 2991 N N . ASN B 1 163 ? 17.969 18.375 0.881 1 80.88 163 ASN B N 1
ATOM 2992 C CA . ASN B 1 163 ? 16.719 18.578 1.605 1 80.88 163 ASN B CA 1
ATOM 2993 C C . ASN B 1 163 ? 16.828 18.141 3.061 1 80.88 163 ASN B C 1
ATOM 2995 O O . ASN B 1 163 ? 17.922 17.828 3.535 1 80.88 163 ASN B O 1
ATOM 2999 N N . ASP B 1 164 ? 15.805 18.234 3.812 1 76.06 164 ASP B N 1
ATOM 3000 C CA . ASP B 1 164 ? 15.82 18 5.254 1 76.06 164 ASP B CA 1
ATOM 3001 C C . ASP B 1 164 ? 16.109 16.547 5.582 1 76.06 164 ASP B C 1
ATOM 3003 O O . ASP B 1 164 ? 16.625 16.234 6.66 1 76.06 164 ASP B O 1
ATOM 3007 N N . GLU B 1 165 ? 15.898 15.656 4.652 1 79.62 165 GLU B N 1
ATOM 3008 C CA . GLU B 1 165 ? 16.031 14.227 4.91 1 79.62 165 GLU B CA 1
ATOM 3009 C C . GLU B 1 165 ? 17.344 13.688 4.355 1 79.62 165 GLU B C 1
ATOM 3011 O O . GLU B 1 165 ? 18.016 12.875 5 1 79.62 165 GLU B O 1
ATOM 3016 N N . THR B 1 166 ? 17.656 14.195 3.227 1 85.12 166 THR B N 1
ATOM 3017 C CA . THR B 1 166 ? 18.828 13.695 2.529 1 85.12 166 THR B CA 1
ATOM 3018 C C . THR B 1 166 ? 19.781 14.844 2.17 1 85.12 166 THR B C 1
ATOM 3020 O O . THR B 1 166 ? 19.328 15.922 1.774 1 85.12 166 THR B O 1
ATOM 3023 N N . ASP B 1 167 ? 20.984 14.586 2.348 1 90.62 167 ASP B N 1
ATOM 3024 C CA . ASP B 1 167 ? 21.922 15.68 2.123 1 90.62 167 ASP B CA 1
ATOM 3025 C C . ASP B 1 167 ? 22.672 15.5 0.809 1 90.62 167 ASP B C 1
ATOM 3027 O O . ASP B 1 167 ? 23.281 16.438 0.297 1 90.62 167 ASP B O 1
ATOM 3031 N N . THR B 1 168 ? 22.688 14.305 0.326 1 93.75 168 THR B N 1
ATOM 3032 C CA . THR B 1 168 ? 23.297 14.078 -0.973 1 93.75 168 THR B CA 1
ATOM 3033 C C . THR B 1 168 ? 22.781 12.789 -1.602 1 93.75 168 THR B C 1
ATOM 3035 O O . THR B 1 168 ? 22.062 12.023 -0.958 1 93.75 168 THR B O 1
ATOM 3038 N N . CYS B 1 169 ? 23.047 12.609 -2.92 1 96.25 169 CYS B N 1
ATOM 3039 C CA . CYS B 1 169 ? 22.781 11.367 -3.639 1 96.25 169 CYS B CA 1
ATOM 3040 C C . CYS B 1 169 ? 23.859 11.102 -4.688 1 96.25 169 CYS B C 1
ATOM 3042 O O . CYS B 1 169 ? 24.516 12.031 -5.156 1 96.25 169 CYS B O 1
ATOM 3044 N N . ASP B 1 170 ? 24.031 9.859 -4.961 1 97.06 170 ASP B N 1
ATOM 3045 C CA . ASP B 1 170 ? 25.047 9.484 -5.945 1 97.06 170 ASP B CA 1
ATOM 3046 C C . ASP B 1 170 ? 24.766 8.102 -6.52 1 97.06 170 ASP B C 1
ATOM 3048 O O . ASP B 1 170 ? 23.938 7.355 -5.98 1 97.06 170 ASP B O 1
ATOM 3052 N N . TYR B 1 171 ? 25.422 7.859 -7.645 1 98.19 171 TYR B N 1
ATOM 3053 C CA . TYR B 1 171 ? 25.344 6.555 -8.289 1 98.19 171 TYR B CA 1
ATOM 3054 C C . TYR B 1 171 ? 26.5 5.664 -7.883 1 98.19 171 TYR B C 1
ATOM 3056 O O . TYR B 1 171 ? 27.656 6.098 -7.895 1 98.19 171 TYR B O 1
ATOM 3064 N N . PHE B 1 172 ? 26.141 4.41 -7.512 1 98.75 172 PHE B N 1
ATOM 3065 C CA . PHE B 1 172 ? 27.156 3.488 -7.02 1 98.75 172 PHE B CA 1
ATOM 3066 C C . PHE B 1 172 ? 27.156 2.189 -7.816 1 98.75 172 PHE B C 1
ATOM 3068 O O . PHE B 1 172 ? 26.078 1.673 -8.148 1 98.75 172 PHE B O 1
ATOM 3075 N N . ALA B 1 173 ? 28.359 1.694 -8.086 1 98.62 173 ALA B N 1
ATOM 3076 C CA . ALA B 1 173 ? 28.5 0.35 -8.641 1 98.62 173 ALA B CA 1
ATOM 3077 C C . ALA B 1 173 ? 28.281 -0.71 -7.562 1 98.62 173 ALA B C 1
ATOM 3079 O O . ALA B 1 173 ? 28.516 -0.457 -6.379 1 98.62 173 ALA B O 1
ATOM 3080 N N . LEU B 1 174 ? 27.828 -1.862 -8.023 1 98.44 174 LEU B N 1
ATOM 3081 C CA . LEU B 1 174 ? 27.531 -2.938 -7.086 1 98.44 174 LEU B CA 1
ATOM 3082 C C . LEU B 1 174 ? 28.766 -3.318 -6.285 1 98.44 174 LEU B C 1
ATOM 3084 O O . LEU B 1 174 ? 28.672 -3.66 -5.105 1 98.44 174 LEU B O 1
ATOM 3088 N N . ASP B 1 175 ? 29.906 -3.271 -6.848 1 98.06 175 ASP B N 1
ATOM 3089 C CA . ASP B 1 175 ? 31.141 -3.709 -6.195 1 98.06 175 ASP B CA 1
ATOM 3090 C C . ASP B 1 175 ? 31.766 -2.574 -5.395 1 98.06 175 ASP B C 1
ATOM 3092 O O . ASP B 1 175 ? 32.844 -2.732 -4.832 1 98.06 175 ASP B O 1
ATOM 3096 N N . ASN B 1 176 ? 31.172 -1.41 -5.32 1 98.12 176 ASN B N 1
ATOM 3097 C CA . ASN B 1 176 ? 31.641 -0.257 -4.562 1 98.12 176 ASN B CA 1
ATOM 3098 C C . ASN B 1 176 ? 30.484 0.469 -3.869 1 98.12 176 ASN B C 1
ATOM 3100 O O . ASN B 1 176 ? 30.312 1.678 -4.043 1 98.12 176 ASN B O 1
ATOM 3104 N N . LEU B 1 177 ? 29.781 -0.247 -3.074 1 98.56 177 LEU B N 1
ATOM 3105 C CA . LEU B 1 177 ? 28.656 0.319 -2.355 1 98.56 177 LEU B CA 1
ATOM 3106 C C . LEU B 1 177 ? 29.109 1.05 -1.1 1 98.56 177 LEU B C 1
ATOM 3108 O O . LEU B 1 177 ? 30.062 0.623 -0.441 1 98.56 177 LEU B O 1
ATOM 3112 N N . PRO B 1 178 ? 28.469 2.074 -0.795 1 98.25 178 PRO B N 1
ATOM 3113 C CA . PRO B 1 178 ? 28.75 2.754 0.469 1 98.25 178 PRO B CA 1
ATOM 3114 C C . PRO B 1 178 ? 28.156 2.035 1.676 1 98.25 178 PRO B C 1
ATOM 3116 O O . PRO B 1 178 ? 27.594 0.944 1.536 1 98.25 178 PRO B O 1
ATOM 3119 N N . GLU B 1 179 ? 28.406 2.645 2.873 1 97.75 179 GLU B N 1
ATOM 3120 C CA . GLU B 1 179 ? 27.766 2.086 4.055 1 97.75 179 GLU B CA 1
ATOM 3121 C C . GLU B 1 179 ? 26.234 2.201 3.957 1 97.75 179 GLU B C 1
ATOM 3123 O O . GLU B 1 179 ? 25.703 3.307 3.916 1 97.75 179 GLU B O 1
ATOM 3128 N N . LEU B 1 180 ? 25.578 1.075 4.008 1 98.06 180 LEU B N 1
ATOM 3129 C CA . LEU B 1 180 ? 24.141 1.039 3.779 1 98.06 180 LEU B CA 1
ATOM 3130 C C . LEU B 1 180 ? 23.375 1.147 5.094 1 98.06 180 LEU B C 1
ATOM 3132 O O . LEU B 1 180 ? 23.859 0.69 6.133 1 98.06 180 LEU B O 1
ATOM 3136 N N . SER B 1 181 ? 22.266 1.85 5.051 1 95.88 181 SER B N 1
ATOM 3137 C CA . SER B 1 181 ? 21.281 1.749 6.133 1 95.88 181 SER B CA 1
ATOM 3138 C C . SER B 1 181 ? 20.562 0.412 6.094 1 95.88 181 SER B C 1
ATOM 3140 O O . SER B 1 181 ? 19.578 0.254 5.363 1 95.88 181 SER B O 1
ATOM 3142 N N . ILE B 1 182 ? 20.922 -0.488 6.93 1 93.81 182 ILE B N 1
ATOM 3143 C CA . ILE B 1 182 ? 20.5 -1.88 6.812 1 93.81 182 ILE B CA 1
ATOM 3144 C C . ILE B 1 182 ? 19.031 -2.006 7.184 1 93.81 182 ILE B C 1
ATOM 3146 O O . ILE B 1 182 ? 18.359 -2.955 6.77 1 93.81 182 ILE B O 1
ATOM 3150 N N . ASP B 1 183 ? 18.5 -1.106 7.973 1 91.06 183 ASP B N 1
ATOM 3151 C CA . ASP B 1 183 ? 17.078 -1.094 8.305 1 91.06 183 ASP B CA 1
ATOM 3152 C C . ASP B 1 183 ? 16.234 -0.718 7.09 1 91.06 183 ASP B C 1
ATOM 3154 O O . ASP B 1 183 ? 15.047 -1.051 7.023 1 91.06 183 ASP B O 1
ATOM 3158 N N . ARG B 1 184 ? 16.859 -0.045 6.094 1 94.31 184 ARG B N 1
ATOM 3159 C CA . ARG B 1 184 ? 16.141 0.435 4.922 1 94.31 184 ARG B CA 1
ATOM 3160 C C . ARG B 1 184 ? 16.391 -0.456 3.715 1 94.31 184 ARG B C 1
ATOM 3162 O O . ARG B 1 184 ? 15.492 -0.731 2.928 1 94.31 184 ARG B O 1
ATOM 3169 N N . ASN B 1 185 ? 17.609 -0.871 3.555 1 97.38 185 ASN B N 1
ATOM 3170 C CA . ASN B 1 185 ? 17.953 -1.789 2.477 1 97.38 185 ASN B CA 1
ATOM 3171 C C . ASN B 1 185 ? 19.25 -2.537 2.775 1 97.38 185 ASN B C 1
ATOM 3173 O O . ASN B 1 185 ? 20.141 -2.006 3.439 1 97.38 185 ASN B O 1
ATOM 3177 N N . THR B 1 186 ? 19.328 -3.766 2.236 1 98 186 THR B N 1
ATOM 3178 C CA . THR B 1 186 ? 20.5 -4.609 2.398 1 98 186 THR B CA 1
ATOM 3179 C C . THR B 1 186 ? 21.266 -4.742 1.08 1 98 186 THR B C 1
ATOM 3181 O O . THR B 1 186 ? 20.75 -4.375 0.022 1 98 186 THR B O 1
ATOM 3184 N N . LYS B 1 187 ? 22.484 -5.215 1.246 1 98.19 187 LYS B N 1
ATOM 3185 C CA . LYS B 1 187 ? 23.266 -5.496 0.043 1 98.19 187 LYS B CA 1
ATOM 3186 C C . LYS B 1 187 ? 22.531 -6.492 -0.859 1 98.19 187 LYS B C 1
ATOM 3188 O O . LYS B 1 187 ? 22.547 -6.344 -2.084 1 98.19 187 LYS B O 1
ATOM 3193 N N . GLU B 1 188 ? 21.922 -7.488 -0.334 1 98.19 188 GLU B N 1
ATOM 3194 C CA . GLU B 1 188 ? 21.188 -8.492 -1.09 1 98.19 188 GLU B CA 1
ATOM 3195 C C . GLU B 1 188 ? 20.031 -7.848 -1.873 1 98.19 188 GLU B C 1
ATOM 3197 O O . GLU B 1 188 ? 19.766 -8.234 -3.012 1 98.19 188 GLU B O 1
ATOM 3202 N N . GLN B 1 189 ? 19.359 -6.93 -1.274 1 98.5 189 GLN B N 1
ATOM 3203 C CA . GLN B 1 189 ? 18.266 -6.238 -1.933 1 98.5 189 GLN B CA 1
ATOM 3204 C C . GLN B 1 189 ? 18.766 -5.363 -3.076 1 98.5 189 GLN B C 1
ATOM 3206 O O . GLN B 1 189 ? 18.125 -5.262 -4.121 1 98.5 189 GLN B O 1
ATOM 3211 N N . ILE B 1 190 ? 19.922 -4.711 -2.836 1 98.81 190 ILE B N 1
ATOM 3212 C CA . ILE B 1 190 ? 20.531 -3.928 -3.906 1 98.81 190 ILE B CA 1
ATOM 3213 C C . ILE B 1 190 ? 20.922 -4.852 -5.055 1 98.81 190 ILE B C 1
ATOM 3215 O O . ILE B 1 190 ? 20.688 -4.535 -6.223 1 98.81 190 ILE B O 1
ATOM 3219 N N . GLU B 1 191 ? 21.516 -6 -4.75 1 98.75 191 GLU B N 1
ATOM 3220 C CA . GLU B 1 191 ? 21.875 -6.996 -5.758 1 98.75 191 GLU B CA 1
ATOM 3221 C C . GLU B 1 191 ? 20.641 -7.453 -6.539 1 98.75 191 GLU B C 1
ATOM 3223 O O . GLU B 1 191 ? 20.703 -7.617 -7.762 1 98.75 191 GLU B O 1
ATOM 3228 N N . MET B 1 192 ? 19.594 -7.664 -5.844 1 98.56 192 MET B N 1
ATOM 3229 C CA . MET B 1 192 ? 18.328 -8.039 -6.465 1 98.56 192 MET B CA 1
ATOM 3230 C C . MET B 1 192 ? 17.891 -6.996 -7.496 1 98.56 192 MET B C 1
ATOM 3232 O O . MET B 1 192 ? 17.469 -7.348 -8.594 1 98.56 192 MET B O 1
ATOM 3236 N N . CYS B 1 193 ? 18.016 -5.73 -7.152 1 98.88 193 CYS B N 1
ATOM 3237 C CA . CYS B 1 193 ? 17.656 -4.648 -8.062 1 98.88 193 CYS B CA 1
ATOM 3238 C C . CYS B 1 193 ? 18.547 -4.664 -9.305 1 98.88 193 CYS B C 1
ATOM 3240 O O . CYS B 1 193 ? 18.062 -4.445 -10.414 1 98.88 193 CYS B O 1
ATOM 3242 N N . PHE B 1 194 ? 19.859 -4.914 -9.117 1 98.81 194 PHE B N 1
ATOM 3243 C CA . PHE B 1 194 ? 20.781 -5.016 -10.25 1 98.81 194 PHE B CA 1
ATOM 3244 C C . PHE B 1 194 ? 20.359 -6.148 -11.18 1 98.81 194 PHE B C 1
ATOM 3246 O O . PHE B 1 194 ? 20.312 -5.965 -12.398 1 98.81 194 PHE B O 1
ATOM 3253 N N . LYS B 1 195 ? 20.078 -7.297 -10.586 1 98.62 195 LYS B N 1
ATOM 3254 C CA . LYS B 1 195 ? 19.656 -8.445 -11.391 1 98.62 195 LYS B CA 1
ATOM 3255 C C . LYS B 1 195 ? 18.391 -8.125 -12.18 1 98.62 195 LYS B C 1
ATOM 3257 O O . LYS B 1 195 ? 18.297 -8.438 -13.367 1 98.62 195 LYS B O 1
ATOM 3262 N N . ALA B 1 196 ? 17.453 -7.52 -11.523 1 98.5 196 ALA B N 1
ATOM 3263 C CA . ALA B 1 196 ? 16.203 -7.18 -12.172 1 98.5 196 ALA B CA 1
ATOM 3264 C C . ALA B 1 196 ? 16.422 -6.207 -13.32 1 98.5 196 ALA B C 1
ATOM 3266 O O . ALA B 1 196 ? 15.742 -6.293 -14.352 1 98.5 196 ALA B O 1
ATOM 3267 N N . SER B 1 197 ? 17.328 -5.234 -13.156 1 98.25 197 SER B N 1
ATOM 3268 C CA . SER B 1 197 ? 17.594 -4.215 -14.164 1 98.25 197 SER B CA 1
ATOM 3269 C C . SER B 1 197 ? 18.172 -4.828 -15.438 1 98.25 197 SER B C 1
ATOM 3271 O O . SER B 1 197 ? 18.047 -4.254 -16.516 1 98.25 197 SER B O 1
ATOM 3273 N N . LYS B 1 198 ? 18.719 -6.023 -15.336 1 97.69 198 LYS B N 1
ATOM 3274 C CA . LYS B 1 198 ? 19.422 -6.645 -16.469 1 97.69 198 LYS B CA 1
ATOM 3275 C C . LYS B 1 198 ? 18.562 -7.738 -17.094 1 97.69 198 LYS B C 1
ATOM 3277 O O . LYS B 1 198 ? 18.938 -8.297 -18.141 1 97.69 198 LYS B O 1
ATOM 3282 N N . ASP B 1 199 ? 17.406 -8.078 -16.531 1 96.75 199 ASP B N 1
ATOM 3283 C CA . ASP B 1 199 ? 16.578 -9.18 -17 1 96.75 199 ASP B CA 1
ATOM 3284 C C . ASP B 1 199 ? 15.242 -8.672 -17.547 1 96.75 199 ASP B C 1
ATOM 3286 O O . ASP B 1 199 ? 14.328 -8.367 -16.781 1 96.75 199 ASP B O 1
ATOM 3290 N N . PRO B 1 200 ? 15.086 -8.617 -18.828 1 93.31 200 PRO B N 1
ATOM 3291 C CA . PRO B 1 200 ? 13.82 -8.148 -19.406 1 93.31 200 PRO B CA 1
ATOM 3292 C C . PRO B 1 200 ? 12.641 -9.039 -19.047 1 93.31 200 PRO B C 1
ATOM 3294 O O . PRO B 1 200 ? 11.484 -8.602 -19.109 1 93.31 200 PRO B O 1
ATOM 3297 N N . ASN B 1 201 ? 12.875 -10.281 -18.625 1 94.31 201 ASN B N 1
ATOM 3298 C CA . ASN B 1 201 ? 11.812 -11.219 -18.266 1 94.31 201 ASN B CA 1
ATOM 3299 C C . ASN B 1 201 ? 11.773 -11.461 -16.75 1 94.31 201 ASN B C 1
ATOM 3301 O O . ASN B 1 201 ? 11.406 -12.547 -16.312 1 94.31 201 ASN B O 1
ATOM 3305 N N . TRP B 1 202 ? 12.195 -10.5 -16.062 1 96.62 202 TRP B N 1
ATOM 3306 C CA . TRP B 1 202 ? 12.219 -10.602 -14.602 1 96.62 202 TRP B CA 1
ATOM 3307 C C . TRP B 1 202 ? 10.836 -10.953 -14.055 1 96.62 202 TRP B C 1
ATOM 3309 O O . TRP B 1 202 ? 9.836 -10.352 -14.461 1 96.62 202 TRP B O 1
ATOM 3319 N N . LYS B 1 203 ? 10.789 -11.953 -13.25 1 96 203 LYS B N 1
ATOM 3320 C CA . LYS B 1 203 ? 9.586 -12.289 -12.492 1 96 203 LYS B CA 1
ATOM 3321 C C . LYS B 1 203 ? 9.641 -11.688 -11.086 1 96 203 LYS B C 1
ATOM 3323 O O . LYS B 1 203 ? 10.609 -11.898 -10.359 1 96 203 LYS B O 1
ATOM 3328 N N . THR B 1 204 ? 8.609 -10.93 -10.734 1 98.25 204 THR B N 1
ATOM 3329 C CA . THR B 1 204 ? 8.578 -10.273 -9.43 1 98.25 204 THR B CA 1
ATOM 3330 C C . THR B 1 204 ? 8.781 -11.281 -8.305 1 98.25 204 THR B C 1
ATOM 3332 O O . THR B 1 204 ? 8.125 -12.32 -8.273 1 98.25 204 THR B O 1
ATOM 3335 N N . ILE B 1 205 ? 9.68 -10.961 -7.457 1 97.38 205 ILE B N 1
ATOM 3336 C CA . ILE B 1 205 ? 9.961 -11.82 -6.309 1 97.38 205 ILE B CA 1
ATOM 3337 C C . ILE B 1 205 ? 9.07 -11.422 -5.137 1 97.38 205 ILE B C 1
ATOM 3339 O O . ILE B 1 205 ? 8.789 -10.242 -4.934 1 97.38 205 ILE B O 1
ATOM 3343 N N . PHE B 1 206 ? 8.617 -12.469 -4.457 1 97.12 206 PHE B N 1
ATOM 3344 C CA . PHE B 1 206 ? 7.855 -12.164 -3.252 1 97.12 206 PHE B CA 1
ATOM 3345 C C . PHE B 1 206 ? 8.297 -13.055 -2.094 1 97.12 206 PHE B C 1
ATOM 3347 O O . PHE B 1 206 ? 8.781 -14.164 -2.307 1 97.12 206 PHE B O 1
ATOM 3354 N N . GLU B 1 207 ? 8.273 -12.711 -0.828 1 85.25 207 GLU B N 1
ATOM 3355 C CA . GLU B 1 207 ? 8.523 -13.43 0.417 1 85.25 207 GLU B CA 1
ATOM 3356 C C . GLU B 1 207 ? 8.961 -12.477 1.527 1 85.25 207 GLU B C 1
ATOM 3358 O O . GLU B 1 207 ? 9.492 -11.398 1.254 1 85.25 207 GLU B O 1
#

pLDDT: mean 86.92, std 15.15, range [30.19, 98.94]